Protein AF-A0A661TUG0-F1 (afdb_monomer)

Sequence (466 aa):
MDWSIGENKVGGAVVWKGGKMKPDEYALGGFSFQDIEGFKPTYAWFNGKSRMDEDGRPYLPGPCDRTDPGAKIMPFNTPVVAWWDVGYEEDSGDSVKITEENRTTTYYHGKPIPTEDIVSAANTIPNFTSDENGNGMFDIGDITDEKMSALTEKIREKYPHAVLREIPIYFSLSHNVSPAEEALGNSCTDCHAPGSHFFFGKTRVRIGEGADAFIPMYANLNYGLSEVNLHAIRETFVKPFFLWLTLIIIGASLIHFIAFGRKKVYVAEGERPTVIRHGGFQRFIHLLNIISFVMLTITGFSRMFAPNFFADWVFGGMDTMSNWHYIFGAVFTVSIVITFIMWVKDSTFKKEDWKWLKSLGGYLWKTDDIPSHKFNAGQKIYFWLTVIFGLIMIITGITMALMDNPWQFIHSTHAIVASVFVAMVLGHLYLSLIANEKTIRAIFIGTVYKSWAEKFHSLWRYEEKI

Solvent-accessible surface area (backbone atoms only — not comparable to full-atom values): 26495 Å² total; per-residue (Å²): 133,92,76,82,90,67,85,86,61,68,37,44,51,52,84,86,85,91,82,88,77,83,94,83,53,63,48,39,33,24,40,39,61,72,56,83,95,68,70,67,69,48,73,38,26,37,51,91,69,87,53,59,51,101,86,69,49,68,45,55,55,61,69,46,54,77,84,42,84,72,36,37,80,42,53,19,46,66,45,30,42,26,30,47,22,46,30,63,57,87,85,80,94,75,60,65,72,52,40,92,90,48,38,58,78,60,62,64,80,74,53,64,40,42,29,70,59,53,42,56,38,33,64,72,42,86,91,39,64,56,47,101,76,76,80,64,43,49,61,53,92,67,73,44,75,67,56,54,50,54,42,47,57,48,44,25,76,83,30,82,48,46,37,78,30,45,33,70,34,44,44,63,69,72,79,84,83,67,60,36,63,81,72,78,28,96,37,65,46,61,52,38,28,86,78,14,60,62,37,58,30,72,36,83,42,77,58,72,99,83,41,79,42,74,43,36,31,34,58,75,71,72,45,53,73,68,36,54,50,48,39,11,46,38,62,62,43,47,59,67,42,47,63,52,51,53,52,48,51,53,49,50,52,49,50,46,40,74,76,60,45,54,53,77,66,79,69,60,91,88,68,64,56,38,30,59,71,35,55,72,68,58,32,52,43,49,48,48,36,51,56,21,49,52,51,35,49,56,42,50,47,45,64,74,72,55,53,59,66,58,31,37,73,77,47,73,22,63,66,53,33,48,52,51,33,53,54,30,47,55,52,31,51,55,31,49,55,51,48,45,72,75,40,48,78,66,44,56,89,55,82,56,32,55,60,22,58,78,46,54,76,32,67,90,48,93,62,81,88,55,60,13,36,87,47,37,48,69,57,26,51,50,51,52,51,50,52,54,52,48,50,51,45,46,54,36,49,51,47,51,74,75,36,97,76,54,58,65,47,43,60,32,50,38,54,54,50,50,54,53,51,52,54,51,50,52,54,51,48,44,47,38,71,57,36,31,56,80,46,53,38,30,58,79,72,12,31,30,39,58,54,49,42,51,65,64,17,58,62,39,89,76,55,68,62,127

Mean predicted aligned error: 16.23 Å

Radius of gyration: 31.53 Å; Cα contacts (8 Å, |Δi|>4): 635; chains: 1; bounding box: 79×51×92 Å

Structure (mmCIF, N/CA/C/O backbone):
data_AF-A0A661TUG0-F1
#
_entry.id   AF-A0A661TUG0-F1
#
loop_
_atom_site.group_PDB
_atom_site.id
_atom_site.type_symbol
_atom_site.label_atom_id
_atom_site.label_alt_id
_atom_site.label_comp_id
_atom_site.label_asym_id
_atom_site.label_entity_id
_atom_site.label_seq_id
_atom_site.pdbx_PDB_ins_code
_atom_site.Cartn_x
_atom_site.Cartn_y
_atom_site.Cartn_z
_atom_site.occupancy
_atom_site.B_iso_or_equiv
_atom_site.auth_seq_id
_atom_site.auth_comp_id
_atom_site.auth_asym_id
_atom_site.auth_atom_id
_atom_site.pdbx_PDB_model_num
ATOM 1 N N . MET A 1 1 ? 7.290 -25.967 -29.936 1.00 21.33 1 MET A N 1
ATOM 2 C CA . MET A 1 1 ? 8.330 -25.944 -30.980 1.00 21.33 1 MET A CA 1
ATOM 3 C C . MET A 1 1 ? 9.645 -25.763 -30.261 1.00 21.33 1 MET A C 1
ATOM 5 O O . MET A 1 1 ? 9.738 -24.863 -29.436 1.00 21.33 1 MET A O 1
ATOM 9 N N . ASP A 1 2 ? 10.559 -26.699 -30.476 1.00 19.66 2 ASP A N 1
ATOM 10 C CA . ASP A 1 2 ? 11.917 -26.696 -29.935 1.00 19.66 2 ASP A CA 1
ATOM 11 C C . ASP A 1 2 ? 12.694 -25.539 -30.571 1.00 19.66 2 ASP A C 1
ATOM 13 O O . ASP A 1 2 ? 12.752 -25.460 -31.796 1.00 19.66 2 ASP A O 1
ATOM 17 N N . TRP A 1 3 ? 13.269 -24.646 -29.768 1.00 20.89 3 TRP A N 1
ATOM 18 C CA . TRP A 1 3 ? 14.171 -23.608 -30.269 1.00 20.89 3 TRP A CA 1
ATOM 19 C C . TRP A 1 3 ? 15.430 -23.591 -29.408 1.00 20.89 3 TRP A C 1
ATOM 21 O O . TRP A 1 3 ? 15.523 -22.903 -28.394 1.00 20.89 3 TRP A O 1
ATOM 31 N N . SER A 1 4 ? 16.406 -24.396 -29.826 1.00 19.52 4 SER A N 1
ATOM 32 C CA . SER A 1 4 ? 17.792 -24.290 -29.389 1.00 19.52 4 SER A CA 1
ATOM 33 C C . SER A 1 4 ? 18.383 -22.974 -29.900 1.00 19.52 4 SER A C 1
ATOM 35 O O . SER A 1 4 ? 18.393 -22.720 -31.109 1.00 19.52 4 SER A O 1
ATOM 37 N N . ILE A 1 5 ? 18.894 -22.152 -28.987 1.00 23.33 5 ILE A N 1
ATOM 38 C CA . ILE A 1 5 ? 19.670 -20.951 -29.302 1.00 23.33 5 ILE A CA 1
ATOM 39 C C . ILE A 1 5 ? 21.029 -21.427 -29.831 1.00 23.33 5 ILE A C 1
ATOM 41 O O . ILE A 1 5 ? 21.880 -21.862 -29.062 1.00 23.33 5 ILE A O 1
ATOM 45 N N . GLY A 1 6 ? 21.178 -21.444 -31.155 1.00 21.88 6 GLY A N 1
ATOM 46 C CA . GLY A 1 6 ? 22.449 -21.697 -31.830 1.00 21.88 6 GLY A CA 1
ATOM 47 C C . GLY A 1 6 ? 23.260 -20.409 -31.950 1.00 21.88 6 GLY A C 1
ATOM 48 O O . GLY A 1 6 ? 22.690 -19.358 -32.244 1.00 21.88 6 GLY A O 1
ATOM 49 N N . GLU A 1 7 ? 24.562 -20.539 -31.710 1.00 27.34 7 GLU A N 1
ATOM 50 C CA . GLU A 1 7 ? 25.619 -19.532 -31.852 1.00 27.34 7 GLU A CA 1
ATOM 51 C C . GLU A 1 7 ? 25.505 -18.753 -33.179 1.00 27.34 7 GLU A C 1
ATOM 53 O O . GLU A 1 7 ? 25.216 -19.341 -34.223 1.00 27.34 7 GLU A O 1
ATOM 58 N N . ASN A 1 8 ? 25.761 -17.439 -33.128 1.00 28.62 8 ASN A N 1
ATOM 59 C CA . ASN A 1 8 ? 25.784 -16.493 -34.257 1.00 28.62 8 ASN A CA 1
ATOM 60 C C . ASN A 1 8 ? 24.465 -16.328 -35.039 1.00 28.62 8 ASN A C 1
ATOM 62 O O . ASN A 1 8 ? 24.259 -16.976 -36.066 1.00 28.62 8 ASN A O 1
ATOM 66 N N . LYS A 1 9 ? 23.594 -15.389 -34.630 1.00 28.53 9 LYS A N 1
ATOM 67 C CA . LYS A 1 9 ? 22.434 -14.974 -35.447 1.00 28.53 9 LYS A CA 1
ATOM 68 C C . LYS A 1 9 ? 22.176 -13.463 -35.404 1.00 28.53 9 LYS A C 1
ATOM 70 O O . LYS A 1 9 ? 21.910 -12.901 -34.346 1.00 28.53 9 LYS A O 1
ATOM 75 N N . VAL A 1 10 ? 22.202 -12.832 -36.580 1.00 25.33 10 VAL A N 1
ATOM 76 C CA . VAL A 1 10 ? 21.612 -11.510 -36.858 1.00 25.33 10 VAL A CA 1
ATOM 77 C C . VAL A 1 10 ? 20.101 -11.720 -37.048 1.00 25.33 10 VAL A C 1
ATOM 79 O O . VAL A 1 10 ? 19.707 -12.634 -37.768 1.00 25.33 10 VAL A O 1
ATOM 82 N N . GLY A 1 11 ? 19.254 -10.962 -36.343 1.00 27.06 11 GLY A N 1
ATOM 83 C CA . GLY A 1 11 ? 17.800 -11.171 -36.285 1.00 27.06 11 GLY A CA 1
ATOM 84 C C . GLY A 1 11 ? 16.996 -10.127 -37.066 1.00 27.06 11 GLY A C 1
ATOM 85 O O . GLY A 1 11 ? 17.465 -9.013 -37.264 1.00 27.06 11 GLY A O 1
ATOM 86 N N . GLY A 1 12 ? 15.796 -10.520 -37.512 1.00 28.39 12 GLY A N 1
ATOM 87 C CA . GLY A 1 12 ? 14.888 -9.837 -38.451 1.00 28.39 12 GLY A CA 1
ATOM 88 C C . GLY A 1 12 ? 14.204 -8.537 -37.991 1.00 28.39 12 GLY A C 1
ATOM 89 O O . GLY A 1 12 ? 14.403 -8.058 -36.877 1.00 28.39 12 GLY A O 1
ATOM 90 N N . ALA A 1 13 ? 13.423 -7.959 -38.916 1.00 27.69 13 ALA A N 1
ATOM 91 C CA . ALA A 1 13 ? 12.722 -6.671 -38.819 1.00 27.69 13 ALA A CA 1
ATOM 92 C C . ALA A 1 13 ? 11.816 -6.548 -37.589 1.00 27.69 13 ALA A C 1
ATOM 94 O O . ALA A 1 13 ? 11.008 -7.436 -37.324 1.00 27.69 13 ALA A O 1
ATOM 95 N N . VAL A 1 14 ? 11.915 -5.424 -36.870 1.00 29.95 14 VAL A N 1
ATOM 96 C CA . VAL A 1 14 ? 10.987 -5.079 -35.788 1.00 29.95 14 VAL A CA 1
ATOM 97 C C . VAL A 1 14 ? 10.481 -3.654 -35.948 1.00 29.95 14 VAL A C 1
ATOM 99 O O . VAL A 1 14 ? 11.238 -2.688 -35.976 1.00 29.95 14 VAL A O 1
ATOM 102 N N . VAL A 1 15 ? 9.156 -3.541 -35.988 1.00 28.80 15 VAL A N 1
ATOM 103 C CA . VAL A 1 15 ? 8.404 -2.288 -35.960 1.00 28.80 15 VAL A CA 1
ATOM 104 C C . VAL A 1 15 ? 8.438 -1.716 -34.538 1.00 28.80 15 VAL A C 1
ATOM 106 O O . VAL A 1 15 ? 7.903 -2.315 -33.606 1.00 28.80 15 VAL A O 1
ATOM 109 N N . TRP A 1 16 ? 9.061 -0.549 -34.355 1.00 29.75 16 TRP A N 1
ATOM 110 C CA . TRP A 1 16 ? 9.069 0.168 -33.075 1.00 29.75 16 TRP A CA 1
ATOM 111 C C . TRP A 1 16 ? 7.830 1.061 -32.909 1.00 29.75 16 TRP A C 1
ATOM 113 O O . TRP A 1 16 ? 7.418 1.753 -33.841 1.00 29.75 16 TRP A O 1
ATOM 123 N N . LYS A 1 17 ? 7.270 1.113 -31.690 1.00 24.91 17 LYS A N 1
ATOM 124 C CA . LYS A 1 17 ? 6.210 2.056 -31.299 1.00 24.91 17 LYS A CA 1
ATOM 125 C C . LYS A 1 17 ? 6.546 2.719 -29.963 1.00 24.91 17 LYS A C 1
ATOM 127 O O . LYS A 1 17 ? 6.642 2.045 -28.944 1.00 24.91 17 LYS A O 1
ATOM 132 N N . GLY A 1 18 ? 6.630 4.051 -29.958 1.00 27.22 18 GLY A N 1
ATOM 133 C CA . GLY A 1 18 ? 6.835 4.826 -28.731 1.00 27.22 18 GLY A CA 1
ATOM 134 C C . GLY A 1 18 ? 6.740 6.345 -28.893 1.00 27.22 18 GLY A C 1
ATOM 135 O O . GLY A 1 18 ? 7.667 7.048 -28.516 1.00 27.22 18 GLY A O 1
ATOM 136 N N . GLY A 1 19 ? 5.610 6.861 -29.402 1.00 27.19 19 GLY A N 1
ATOM 137 C CA . GLY A 1 19 ? 5.233 8.278 -29.230 1.00 27.19 19 GLY A CA 1
ATOM 138 C C . GLY A 1 19 ? 4.962 9.073 -30.513 1.00 27.19 19 GLY A C 1
ATOM 139 O O . GLY A 1 19 ? 5.685 10.008 -30.811 1.00 27.19 19 GLY A O 1
ATOM 140 N N . LYS A 1 20 ? 3.862 8.742 -31.209 1.00 29.23 20 LYS A N 1
ATOM 141 C CA . LYS A 1 20 ? 3.279 9.417 -32.395 1.00 29.23 20 LYS A CA 1
ATOM 142 C C . LYS A 1 20 ? 4.133 9.436 -33.681 1.00 29.23 20 LYS A C 1
ATOM 144 O O . LYS A 1 20 ? 4.884 10.371 -33.894 1.00 29.23 20 LYS A O 1
ATOM 149 N N . MET A 1 21 ? 3.850 8.513 -34.610 1.00 34.31 21 MET A N 1
ATOM 150 C CA . MET A 1 21 ? 3.584 8.775 -36.044 1.00 34.31 21 MET A CA 1
ATOM 151 C C . MET A 1 21 ? 3.058 7.492 -36.722 1.00 34.31 21 MET A C 1
ATOM 153 O O . MET A 1 21 ? 3.070 6.430 -36.106 1.00 34.31 21 MET A O 1
ATOM 157 N N . LYS A 1 22 ? 2.433 7.634 -37.897 1.00 27.86 22 LYS A N 1
ATOM 158 C CA . LYS A 1 22 ? 1.469 6.684 -38.485 1.00 27.86 22 LYS A CA 1
ATOM 159 C C . LYS A 1 22 ? 2.064 5.296 -38.821 1.00 27.86 22 LYS A C 1
ATOM 161 O O . LYS A 1 22 ? 3.240 5.232 -39.158 1.00 27.86 22 LYS A O 1
ATOM 166 N N . PRO A 1 23 ? 1.271 4.210 -38.741 1.00 27.69 23 PRO A N 1
ATOM 167 C CA . PRO A 1 23 ? 1.785 2.844 -38.569 1.00 27.69 23 PRO A CA 1
ATOM 168 C C . PRO A 1 23 ? 2.168 2.059 -39.838 1.00 27.69 23 PRO A C 1
ATOM 170 O O . PRO A 1 23 ? 2.451 0.871 -39.714 1.00 27.69 23 PRO A O 1
ATOM 173 N N . ASP A 1 24 ? 2.193 2.660 -41.030 1.00 33.69 24 ASP A N 1
ATOM 174 C CA . ASP A 1 24 ? 1.999 1.853 -42.249 1.00 33.69 24 ASP A CA 1
ATOM 175 C C . ASP A 1 24 ? 3.125 1.987 -43.295 1.00 33.69 24 ASP A C 1
ATOM 177 O O . ASP A 1 24 ? 3.134 1.252 -44.275 1.00 33.69 24 ASP A O 1
ATOM 181 N N . GLU A 1 25 ? 4.076 2.913 -43.122 1.00 33.12 25 GLU A N 1
ATOM 182 C CA . GLU A 1 25 ? 4.839 3.412 -44.279 1.00 33.12 25 GLU A CA 1
ATOM 183 C C . GLU A 1 25 ? 6.320 3.002 -44.344 1.00 33.12 25 GLU A C 1
ATOM 185 O O . GLU A 1 25 ? 6.839 2.971 -45.450 1.00 33.12 25 GLU A O 1
ATOM 190 N N . TYR A 1 26 ? 7.014 2.643 -43.252 1.00 34.97 26 TYR A N 1
ATOM 191 C CA . TYR A 1 26 ? 8.489 2.506 -43.266 1.00 34.97 26 TYR A CA 1
ATOM 192 C C . TYR A 1 26 ? 9.015 1.240 -42.576 1.00 34.97 26 TYR A C 1
ATOM 194 O O . TYR A 1 26 ? 8.614 0.924 -41.454 1.00 34.97 26 TYR A O 1
ATOM 202 N N . ALA A 1 27 ? 9.956 0.541 -43.223 1.00 34.19 27 ALA A N 1
ATOM 203 C CA . ALA A 1 27 ? 10.532 -0.695 -42.700 1.00 34.19 27 ALA A CA 1
ATOM 204 C C . ALA A 1 27 ? 11.685 -0.388 -41.735 1.00 34.19 27 ALA A C 1
ATOM 206 O O . ALA A 1 27 ? 12.735 0.103 -42.144 1.00 34.19 27 ALA A O 1
ATOM 207 N N . LEU A 1 28 ? 11.506 -0.723 -40.457 1.00 34.84 28 LEU A N 1
ATOM 208 C CA . LEU A 1 28 ? 12.603 -0.849 -39.499 1.00 34.84 28 LEU A CA 1
ATOM 209 C C . LEU A 1 28 ? 13.087 -2.304 -39.548 1.00 34.84 28 LEU A C 1
ATOM 211 O O . LEU A 1 28 ? 12.446 -3.227 -39.046 1.00 34.84 28 LEU A O 1
ATOM 215 N N . GLY A 1 29 ? 14.188 -2.510 -40.256 1.00 33.00 29 GLY A N 1
ATOM 216 C CA . GLY A 1 29 ? 14.911 -3.768 -40.328 1.00 33.00 29 GLY A CA 1
ATOM 217 C C . GLY A 1 29 ? 15.590 -4.142 -39.006 1.00 33.00 29 GLY A C 1
ATOM 218 O O . GLY A 1 29 ? 15.904 -3.308 -38.168 1.00 33.00 29 GLY A O 1
ATOM 219 N N . GLY A 1 30 ? 15.786 -5.446 -38.859 1.00 36.75 30 GLY A N 1
ATOM 220 C CA . GLY A 1 30 ? 16.688 -6.157 -37.960 1.00 36.75 30 GLY A CA 1
ATOM 221 C C . GLY A 1 30 ? 16.986 -5.649 -36.549 1.00 36.75 30 GLY A C 1
ATOM 222 O O . GLY A 1 30 ? 17.540 -4.568 -36.397 1.00 36.75 30 GLY A O 1
ATOM 223 N N . PHE A 1 31 ? 16.837 -6.515 -35.539 1.00 33.94 31 PHE A N 1
ATOM 224 C CA . PHE A 1 31 ? 17.690 -6.445 -34.345 1.00 33.94 31 PHE A CA 1
ATOM 225 C C . PHE A 1 31 ? 18.885 -7.398 -34.468 1.00 33.94 31 PHE A C 1
ATOM 227 O O . PHE A 1 31 ? 18.724 -8.618 -34.516 1.00 33.94 31 PHE A O 1
ATOM 234 N N . SER A 1 32 ? 20.106 -6.862 -34.419 1.00 33.94 32 SER A N 1
ATOM 235 C CA . SER A 1 32 ? 21.285 -7.668 -34.079 1.00 33.94 32 SER A CA 1
ATOM 236 C C . SER A 1 32 ? 21.388 -7.764 -32.556 1.00 33.94 32 SER A C 1
ATOM 238 O O . SER A 1 32 ? 21.562 -6.752 -31.870 1.00 33.94 32 SER A O 1
ATOM 240 N N . PHE A 1 33 ? 21.263 -8.978 -32.018 1.00 37.09 33 PHE A N 1
ATOM 241 C CA . PHE A 1 33 ? 21.675 -9.263 -30.649 1.00 37.09 33 PHE A CA 1
ATOM 242 C C . PHE A 1 33 ? 23.174 -9.568 -30.661 1.00 37.09 33 PHE A C 1
ATOM 244 O O . PHE A 1 33 ? 23.631 -10.411 -31.432 1.00 37.09 33 PHE A O 1
ATOM 251 N N . GLN A 1 34 ? 23.947 -8.896 -29.804 1.00 35.28 34 GLN A N 1
ATOM 252 C CA . GLN A 1 34 ? 25.295 -9.370 -29.495 1.00 35.28 34 GLN A CA 1
ATOM 253 C C . GLN A 1 34 ? 25.204 -10.772 -28.892 1.00 35.28 34 GLN A C 1
ATOM 255 O O . GLN A 1 34 ? 24.312 -11.048 -28.086 1.00 35.28 34 GLN A O 1
ATOM 260 N N . ASP A 1 35 ? 26.142 -11.631 -29.281 1.00 36.09 35 ASP A N 1
ATOM 261 C CA . ASP A 1 35 ? 26.254 -13.003 -28.800 1.00 36.09 35 ASP A CA 1
ATOM 262 C C . ASP A 1 35 ? 26.160 -13.056 -27.262 1.00 36.09 35 ASP A C 1
ATOM 264 O O . ASP A 1 35 ? 26.799 -12.266 -26.556 1.00 36.09 35 ASP A O 1
ATOM 268 N N . ILE A 1 36 ? 25.349 -13.974 -26.725 1.00 37.34 36 ILE A N 1
ATOM 269 C CA . ILE A 1 36 ? 25.040 -14.050 -25.281 1.00 37.34 36 ILE A CA 1
ATOM 270 C C . ILE A 1 36 ? 26.314 -14.321 -24.461 1.00 37.34 36 ILE A C 1
ATOM 272 O O . ILE A 1 36 ? 26.424 -13.884 -23.315 1.00 37.34 36 ILE A O 1
ATOM 276 N N . GLU A 1 37 ? 27.317 -14.973 -25.059 1.00 34.09 37 GLU A N 1
ATOM 277 C CA . GLU A 1 37 ? 28.634 -15.194 -24.449 1.00 34.09 37 GLU A CA 1
ATOM 278 C C . GLU A 1 37 ? 29.482 -13.913 -24.288 1.00 34.09 37 GLU A C 1
ATOM 280 O O . GLU A 1 37 ? 30.511 -13.939 -23.608 1.00 34.09 37 GLU A O 1
ATOM 285 N N . GLY A 1 38 ? 29.053 -12.783 -24.861 1.00 37.62 38 GLY A N 1
ATOM 286 C CA . GLY A 1 38 ? 29.782 -11.513 -24.865 1.00 37.62 38 GLY A CA 1
ATOM 287 C C . GLY A 1 38 ? 28.986 -10.284 -24.419 1.00 37.62 38 GLY A C 1
ATOM 288 O O . GLY A 1 38 ? 29.569 -9.198 -24.399 1.00 37.62 38 GLY A O 1
ATOM 289 N N . PHE A 1 39 ? 27.704 -10.416 -24.047 1.00 41.56 39 PHE A N 1
ATOM 290 C CA . PHE A 1 39 ? 26.869 -9.271 -23.664 1.00 41.56 39 PHE A CA 1
ATOM 291 C C . PHE A 1 39 ? 27.472 -8.507 -22.475 1.00 41.56 39 PHE A C 1
ATOM 293 O O . PHE A 1 39 ? 27.489 -8.981 -21.335 1.00 41.56 39 PHE A O 1
ATOM 300 N N . LYS A 1 40 ? 27.954 -7.290 -22.744 1.00 44.31 40 LYS A N 1
ATOM 301 C CA . LYS A 1 40 ? 28.395 -6.330 -21.731 1.00 44.31 40 LYS A CA 1
ATOM 302 C C . LYS A 1 40 ? 27.429 -5.152 -21.758 1.00 44.31 40 LYS A C 1
ATOM 304 O O . LYS A 1 40 ? 27.347 -4.498 -22.797 1.00 44.31 40 LYS A O 1
ATOM 309 N N . PRO A 1 41 ? 26.722 -4.844 -20.656 1.00 48.31 41 PRO A N 1
ATOM 310 C CA . PRO A 1 41 ? 25.909 -3.642 -20.613 1.00 48.31 41 PRO A CA 1
ATOM 311 C C . PRO A 1 41 ? 26.802 -2.435 -20.900 1.00 48.31 41 PRO A C 1
ATOM 313 O O . PRO A 1 41 ? 27.848 -2.252 -20.270 1.00 48.31 41 PRO A O 1
ATOM 316 N N . THR A 1 42 ? 26.396 -1.624 -21.872 1.00 51.09 42 THR A N 1
ATOM 317 C CA . THR A 1 42 ? 27.141 -0.413 -22.203 1.00 51.09 42 THR A CA 1
ATOM 318 C C . THR A 1 42 ? 26.765 0.652 -21.190 1.00 51.09 42 THR A C 1
ATOM 320 O O . THR A 1 42 ? 25.590 0.965 -21.000 1.00 51.09 42 THR A O 1
ATOM 323 N N . TYR A 1 43 ? 27.765 1.203 -20.512 1.00 52.00 43 TYR A N 1
ATOM 324 C CA . TYR A 1 43 ? 27.561 2.330 -19.618 1.00 52.00 43 TYR A CA 1
ATOM 325 C C . TYR A 1 43 ? 27.581 3.618 -20.423 1.00 52.00 43 TYR A C 1
ATOM 327 O O . TYR A 1 43 ? 28.550 3.897 -21.128 1.00 52.00 43 TYR A O 1
ATOM 335 N N . ALA A 1 44 ? 26.530 4.415 -20.294 1.00 61.97 44 ALA A N 1
ATOM 336 C CA . ALA A 1 44 ? 26.455 5.706 -20.954 1.00 61.97 44 ALA A CA 1
ATOM 337 C C . ALA A 1 44 ? 25.761 6.737 -20.061 1.00 61.97 44 ALA A C 1
ATOM 339 O O . ALA A 1 44 ? 25.047 6.384 -19.120 1.00 61.97 44 ALA A O 1
ATOM 340 N N . TRP A 1 45 ? 26.013 8.018 -20.319 1.00 61.69 45 TRP A N 1
ATOM 341 C CA . TRP A 1 45 ? 25.365 9.103 -19.591 1.00 61.69 45 TRP A CA 1
ATOM 342 C C . TRP A 1 45 ? 23.897 9.198 -20.007 1.00 61.69 45 TRP A C 1
ATOM 344 O O . TRP A 1 45 ? 23.573 9.072 -21.182 1.00 61.69 45 TRP A O 1
ATOM 354 N N . PHE A 1 46 ? 22.999 9.384 -19.047 1.00 66.12 46 PHE A N 1
ATOM 355 C CA . PHE A 1 46 ? 21.565 9.493 -19.282 1.00 66.12 46 PHE A CA 1
ATOM 356 C C . PHE A 1 46 ? 20.924 10.419 -18.260 1.00 66.12 46 PHE A C 1
ATOM 358 O O . PHE A 1 46 ? 21.227 10.337 -17.070 1.00 66.12 46 PHE A O 1
ATOM 365 N N . ASN A 1 47 ? 20.029 11.291 -18.717 1.00 63.75 47 ASN A N 1
ATOM 366 C CA . ASN A 1 47 ? 19.346 12.276 -17.877 1.00 63.75 47 ASN A CA 1
ATOM 367 C C . ASN A 1 47 ? 17.820 12.073 -17.823 1.00 63.75 47 ASN A C 1
ATOM 369 O O . ASN A 1 47 ? 17.109 12.934 -17.308 1.00 63.75 47 ASN A O 1
ATOM 373 N N . GLY A 1 48 ? 17.306 10.955 -18.356 1.00 56.47 48 GLY A N 1
ATOM 374 C CA . GLY A 1 48 ? 15.880 10.621 -18.303 1.00 56.47 48 GLY A CA 1
ATOM 375 C C . GLY A 1 48 ? 14.984 11.429 -19.242 1.00 56.47 48 GLY A C 1
ATOM 376 O O . GLY A 1 48 ? 13.767 11.287 -19.165 1.00 56.47 48 GLY A O 1
ATOM 377 N N . LYS A 1 49 ? 15.546 12.278 -20.112 1.00 56.72 49 LYS A N 1
ATOM 378 C CA . LYS A 1 49 ? 14.774 13.124 -21.030 1.00 56.72 49 LYS A CA 1
ATOM 379 C C . LYS A 1 49 ? 14.861 12.609 -22.463 1.00 56.72 49 LYS A C 1
ATOM 381 O O . LYS A 1 49 ? 15.954 12.387 -22.978 1.00 56.72 49 LYS A O 1
ATOM 386 N N . SER A 1 50 ? 13.712 12.496 -23.126 1.00 56.16 50 SER A N 1
ATOM 387 C CA . SER A 1 50 ? 13.647 12.345 -24.582 1.00 56.16 50 SER A CA 1
ATOM 388 C C . SER A 1 50 ? 14.137 13.631 -25.245 1.00 56.16 50 SER A C 1
ATOM 390 O O . SER A 1 50 ? 13.703 14.725 -24.876 1.00 56.16 50 SER A O 1
ATOM 392 N N . ARG A 1 51 ? 15.052 13.512 -26.209 1.00 59.91 51 ARG A N 1
ATOM 393 C CA . ARG A 1 51 ? 15.510 14.650 -27.014 1.00 59.91 51 ARG A CA 1
ATOM 394 C C . ARG A 1 51 ? 14.557 14.864 -28.188 1.00 59.91 51 ARG A C 1
ATOM 396 O O . ARG A 1 51 ? 14.030 13.891 -28.724 1.00 59.91 51 ARG A O 1
ATOM 403 N N . MET A 1 52 ? 14.378 16.122 -28.580 1.00 56.41 52 MET A N 1
ATOM 404 C CA . MET A 1 52 ? 13.654 16.531 -29.786 1.00 56.41 52 MET A CA 1
ATOM 405 C C . MET A 1 52 ? 14.593 17.373 -30.655 1.00 56.41 52 MET A C 1
ATOM 407 O O . MET A 1 52 ? 15.424 18.093 -30.095 1.00 56.41 52 MET A O 1
ATOM 411 N N . ASP A 1 53 ? 14.498 17.259 -31.978 1.00 54.09 53 ASP A N 1
ATOM 412 C CA . ASP A 1 53 ? 15.202 18.139 -32.920 1.00 54.09 53 ASP A CA 1
ATOM 413 C C . ASP A 1 53 ? 14.573 19.549 -32.958 1.00 54.09 53 ASP A C 1
ATOM 415 O O . ASP A 1 53 ? 13.597 19.835 -32.254 1.00 54.09 53 ASP A O 1
ATOM 419 N N . GLU A 1 54 ? 15.142 20.445 -33.770 1.00 49.53 54 GLU A N 1
ATOM 420 C CA . GLU A 1 54 ? 14.641 21.819 -33.944 1.00 49.53 54 GLU A CA 1
ATOM 421 C C . GLU A 1 54 ? 13.217 21.873 -34.533 1.00 49.53 54 GLU A C 1
ATOM 423 O O . GLU A 1 54 ? 12.487 22.836 -34.292 1.00 49.53 54 GLU A O 1
ATOM 428 N N . ASP A 1 55 ? 12.788 20.802 -35.207 1.00 49.75 55 ASP A N 1
ATOM 429 C CA . ASP A 1 55 ? 11.460 20.623 -35.800 1.00 49.75 55 ASP A CA 1
ATOM 430 C C . ASP A 1 55 ? 10.467 19.893 -34.865 1.00 49.75 55 ASP A C 1
ATOM 432 O O . ASP A 1 55 ? 9.318 19.634 -35.239 1.00 49.75 55 ASP A O 1
ATOM 436 N N . GLY A 1 56 ? 10.876 19.558 -33.634 1.00 49.16 56 GLY A N 1
ATOM 437 C CA . GLY A 1 56 ? 10.049 18.884 -32.630 1.00 49.16 56 GLY A CA 1
ATOM 438 C C . GLY A 1 56 ? 9.878 17.370 -32.822 1.00 49.16 56 GLY A C 1
ATOM 439 O O . GLY A 1 56 ? 8.955 16.788 -32.244 1.00 49.16 56 GLY A O 1
ATOM 440 N N . ARG A 1 57 ? 10.731 16.719 -33.617 1.00 51.22 57 ARG A N 1
ATOM 441 C CA . ARG A 1 57 ? 10.758 15.266 -33.838 1.00 51.22 57 ARG A CA 1
ATOM 442 C C . ARG A 1 57 ? 11.626 14.574 -32.782 1.00 51.22 57 ARG A C 1
ATOM 444 O O . ARG A 1 57 ? 12.712 15.066 -32.477 1.00 51.22 57 ARG A O 1
ATOM 451 N N . PRO A 1 58 ? 11.196 13.427 -32.228 1.00 50.03 58 PRO A N 1
ATOM 452 C CA . PRO A 1 58 ? 11.975 12.712 -31.224 1.00 50.03 58 PRO A CA 1
ATOM 453 C C . PRO A 1 58 ? 13.240 12.094 -31.827 1.00 50.03 58 PRO A C 1
ATOM 455 O O . PRO A 1 58 ? 13.197 11.481 -32.892 1.00 50.03 58 PRO A O 1
ATOM 458 N N . TYR A 1 59 ? 14.358 12.209 -31.111 1.00 56.91 59 TYR A N 1
ATOM 459 C CA . TYR A 1 59 ? 15.551 11.408 -31.392 1.00 56.91 59 TYR A CA 1
ATOM 460 C C . TYR A 1 59 ? 15.313 9.944 -31.016 1.00 56.91 59 TYR A C 1
ATOM 462 O O . TYR A 1 59 ? 14.543 9.643 -30.096 1.00 56.91 59 TYR A O 1
ATOM 470 N N . LEU A 1 60 ? 16.051 9.041 -31.667 1.00 58.16 60 LEU A N 1
ATOM 471 C CA . LEU A 1 60 ? 16.121 7.646 -31.242 1.00 58.16 60 LEU A CA 1
ATOM 472 C C . LEU A 1 60 ? 16.598 7.544 -29.780 1.00 58.16 60 LEU A C 1
ATOM 474 O O . LEU A 1 60 ? 17.411 8.369 -29.346 1.00 58.16 60 LEU A O 1
ATOM 478 N N . PRO A 1 61 ? 16.131 6.539 -29.009 1.00 56.62 61 PRO A N 1
ATOM 479 C CA . PRO A 1 61 ? 16.585 6.320 -27.638 1.00 56.62 61 PRO A CA 1
ATOM 480 C C . PRO A 1 61 ? 18.115 6.217 -27.570 1.00 56.62 61 PRO A C 1
ATOM 482 O O . PRO A 1 61 ? 18.717 5.312 -28.150 1.00 56.62 61 PRO A O 1
ATOM 485 N N . GLY A 1 62 ? 18.743 7.159 -26.866 1.00 61.69 62 GLY A N 1
ATOM 486 C CA . GLY A 1 62 ? 20.190 7.342 -26.891 1.00 61.69 62 GLY A CA 1
ATOM 487 C C . GLY A 1 62 ? 20.733 7.990 -25.617 1.00 61.69 62 GLY A C 1
ATOM 488 O O . GLY A 1 62 ? 19.977 8.593 -24.845 1.00 61.69 62 GLY A O 1
ATOM 489 N N . PRO A 1 63 ? 22.045 7.860 -25.370 1.00 64.31 63 PRO A N 1
ATOM 490 C CA . PRO A 1 63 ? 22.696 8.495 -24.241 1.00 64.31 63 PRO A CA 1
ATOM 491 C C . PRO A 1 63 ? 22.760 10.013 -24.417 1.00 64.31 63 PRO A C 1
ATOM 493 O O . PRO A 1 63 ? 22.692 10.551 -25.521 1.00 64.31 63 PRO A O 1
ATOM 496 N N . CYS A 1 64 ? 22.895 10.712 -23.299 1.00 63.62 64 CYS A N 1
ATOM 497 C CA . CYS A 1 64 ? 23.088 12.149 -23.240 1.00 63.62 64 CYS A CA 1
ATOM 498 C C . CYS A 1 64 ? 24.583 12.492 -23.088 1.00 63.62 64 CYS A C 1
ATOM 500 O O . CYS A 1 64 ? 25.418 11.601 -22.917 1.00 63.62 64 CYS A O 1
ATOM 502 N N . ASP A 1 65 ? 24.942 13.776 -23.143 1.00 72.62 65 ASP A N 1
ATOM 503 C CA . ASP A 1 65 ? 26.312 14.197 -22.843 1.00 72.62 65 ASP A CA 1
ATOM 504 C C . ASP A 1 65 ? 26.540 14.175 -21.323 1.00 72.62 65 ASP A C 1
ATOM 506 O O . ASP A 1 65 ? 25.612 14.381 -20.537 1.00 72.62 65 ASP A O 1
ATOM 510 N N . ARG A 1 66 ? 27.784 13.955 -20.884 1.00 67.00 66 ARG A N 1
ATOM 511 C CA . ARG A 1 66 ? 28.158 14.033 -19.461 1.00 67.00 66 ARG A CA 1
ATOM 512 C C . ARG A 1 66 ? 27.848 15.401 -18.848 1.00 67.00 66 ARG A C 1
ATOM 514 O O . ARG A 1 66 ? 27.630 15.498 -17.643 1.00 67.00 66 ARG A O 1
ATOM 521 N N . THR A 1 67 ? 27.912 16.451 -19.657 1.00 71.62 67 THR A N 1
ATOM 522 C CA . THR A 1 67 ? 27.685 17.839 -19.253 1.00 71.62 67 THR A CA 1
ATOM 523 C C . THR A 1 67 ? 26.206 18.209 -19.196 1.00 71.62 67 THR A C 1
ATOM 525 O O . THR A 1 67 ? 25.872 19.262 -18.651 1.00 71.62 67 THR A O 1
ATOM 528 N N . ASP A 1 68 ? 25.311 17.340 -19.681 1.00 69.25 68 ASP A N 1
ATOM 529 C CA . ASP A 1 68 ? 23.884 17.620 -19.653 1.00 69.25 68 ASP A CA 1
ATOM 530 C C . ASP A 1 68 ? 23.348 17.677 -18.213 1.00 69.25 68 ASP A C 1
ATOM 532 O O . ASP A 1 68 ? 23.694 16.839 -17.369 1.00 69.25 68 ASP A O 1
ATOM 536 N N . PRO A 1 69 ? 22.435 18.618 -17.906 1.00 65.38 69 PRO A N 1
ATOM 537 C CA . PRO A 1 69 ? 21.828 18.705 -16.587 1.00 65.38 69 PRO A CA 1
ATOM 538 C C . PRO A 1 69 ? 21.137 17.395 -16.191 1.00 65.38 69 PRO A C 1
ATOM 540 O O . PRO A 1 69 ? 20.208 16.940 -16.860 1.00 65.38 69 PRO A O 1
ATOM 543 N N . GLY A 1 70 ? 21.577 16.807 -15.076 1.00 62.31 70 GLY A N 1
ATOM 544 C CA . GLY A 1 70 ? 21.023 15.558 -14.546 1.00 62.31 70 GLY A CA 1
ATOM 545 C C . GLY A 1 70 ? 21.584 14.280 -15.177 1.00 62.31 70 GLY A C 1
ATOM 546 O O . GLY A 1 70 ? 21.075 13.205 -14.871 1.00 62.31 70 GLY A O 1
ATOM 547 N N . ALA A 1 71 ? 22.619 14.368 -16.019 1.00 65.69 71 ALA A N 1
ATOM 548 C CA . ALA A 1 71 ? 23.279 13.208 -16.606 1.00 65.69 71 ALA A CA 1
ATOM 549 C C . ALA A 1 71 ? 23.913 12.296 -15.542 1.00 65.69 71 ALA A C 1
ATOM 551 O O . ALA A 1 71 ? 24.722 12.729 -14.718 1.00 65.69 71 ALA A O 1
ATOM 552 N N . LYS A 1 72 ? 23.586 11.002 -15.585 1.00 55.22 72 LYS A N 1
ATOM 553 C CA . LYS A 1 72 ? 24.182 9.951 -14.748 1.00 55.22 72 LYS A CA 1
ATOM 554 C C . LYS A 1 72 ? 24.614 8.775 -15.604 1.00 55.22 72 LYS A C 1
ATOM 556 O O . LYS A 1 72 ? 23.962 8.471 -16.595 1.00 55.22 72 LYS A O 1
ATOM 561 N N . ILE A 1 73 ? 25.693 8.099 -15.217 1.00 56.88 73 ILE A N 1
ATOM 562 C CA . ILE A 1 73 ? 26.087 6.851 -15.874 1.00 56.88 73 ILE A CA 1
ATOM 563 C C . ILE A 1 73 ? 25.035 5.784 -15.557 1.00 56.88 73 ILE A C 1
ATOM 565 O O . ILE A 1 73 ? 24.810 5.470 -14.390 1.00 56.88 73 ILE A O 1
ATOM 569 N N . MET A 1 74 ? 24.421 5.225 -16.596 1.00 50.84 74 MET A N 1
ATOM 570 C CA . MET A 1 74 ? 23.403 4.181 -16.512 1.00 50.84 74 MET A CA 1
ATOM 571 C C . MET A 1 74 ? 23.804 2.979 -17.375 1.00 50.84 74 MET A C 1
ATOM 573 O O . MET A 1 74 ? 24.474 3.162 -18.394 1.00 50.84 74 MET A O 1
ATOM 577 N N . PRO A 1 75 ? 23.424 1.751 -16.982 1.00 48.41 75 PRO A N 1
ATOM 578 C CA . PRO A 1 75 ? 23.654 0.568 -17.794 1.00 48.41 75 PRO A CA 1
ATOM 579 C C . PRO A 1 75 ? 22.554 0.423 -18.856 1.00 48.41 75 PRO A C 1
ATOM 581 O O . PRO A 1 75 ? 21.357 0.491 -18.553 1.00 48.41 75 PRO A O 1
ATOM 584 N N . PHE A 1 76 ? 22.968 0.194 -20.098 1.00 53.50 76 PHE A N 1
ATOM 585 C CA . PHE A 1 76 ? 22.087 0.052 -21.250 1.00 53.50 76 PHE A CA 1
ATOM 586 C C . PHE A 1 76 ? 22.205 -1.325 -21.896 1.00 53.50 76 PHE A C 1
ATOM 588 O O . PHE A 1 76 ? 23.300 -1.881 -22.008 1.00 53.50 76 PHE A O 1
ATOM 595 N N . ASN A 1 77 ? 21.068 -1.833 -22.368 1.00 54.72 77 ASN A N 1
ATOM 596 C CA . ASN A 1 77 ? 21.038 -2.787 -23.463 1.00 54.72 77 ASN A CA 1
ATOM 597 C C . ASN A 1 77 ? 21.142 -2.006 -24.781 1.00 54.72 77 ASN A C 1
ATOM 599 O O . ASN A 1 77 ? 20.480 -0.977 -24.932 1.00 54.72 77 ASN A O 1
ATOM 603 N N . THR A 1 78 ? 21.977 -2.475 -25.705 1.00 55.31 78 THR A N 1
ATOM 604 C CA . THR A 1 78 ? 22.285 -1.779 -26.961 1.00 55.31 78 THR A CA 1
ATOM 605 C C . THR A 1 78 ? 21.979 -2.654 -28.174 1.00 55.31 78 THR A C 1
ATOM 607 O O . THR A 1 78 ? 22.917 -3.131 -28.820 1.00 55.31 78 THR A O 1
ATOM 610 N N . PRO A 1 79 ? 20.698 -2.935 -28.474 1.00 51.78 79 PRO A N 1
ATOM 611 C CA . PRO A 1 79 ? 20.344 -3.567 -29.736 1.00 51.78 79 PRO A CA 1
ATOM 612 C C . PRO A 1 79 ? 20.644 -2.615 -30.901 1.00 51.78 79 PRO A C 1
ATOM 614 O O . PRO A 1 79 ? 20.503 -1.397 -30.783 1.00 51.78 79 PRO A O 1
ATOM 617 N N . VAL A 1 80 ? 21.058 -3.173 -32.034 1.00 52.88 80 VAL A N 1
ATOM 618 C CA . VAL A 1 80 ? 21.227 -2.415 -33.281 1.00 52.88 80 VAL A CA 1
ATOM 619 C C . VAL A 1 80 ? 19.939 -2.521 -34.075 1.00 52.88 80 VAL A C 1
ATOM 621 O O . VAL A 1 80 ? 19.479 -3.635 -34.292 1.00 52.88 80 VAL A O 1
ATOM 624 N N . VAL A 1 81 ? 19.383 -1.385 -34.492 1.00 54.03 81 VAL A N 1
ATOM 625 C CA . VAL A 1 81 ? 18.267 -1.311 -35.445 1.00 54.03 81 VAL A CA 1
ATOM 626 C C . VAL A 1 81 ? 18.815 -0.962 -36.815 1.00 54.03 81 VAL A C 1
ATOM 628 O O . VAL A 1 81 ? 19.662 -0.075 -36.918 1.00 54.03 81 VAL A O 1
ATOM 631 N N . ALA A 1 82 ? 18.318 -1.618 -37.860 1.00 58.81 82 ALA A N 1
ATOM 632 C CA . ALA A 1 82 ? 18.708 -1.330 -39.233 1.00 58.81 82 ALA A CA 1
ATOM 633 C C . ALA A 1 82 ? 17.532 -0.801 -40.070 1.00 58.81 82 ALA A C 1
ATOM 635 O O . ALA A 1 82 ? 16.386 -1.099 -39.783 1.00 58.81 82 ALA A O 1
ATOM 636 N N . TRP A 1 83 ? 17.759 -0.008 -41.113 1.00 65.00 83 TRP A N 1
ATOM 637 C CA . TRP A 1 83 ? 16.741 0.293 -42.136 1.00 65.00 83 TRP A CA 1
ATOM 638 C C . TRP A 1 83 ? 17.390 0.831 -43.405 1.00 65.00 83 TRP A C 1
ATOM 640 O O . TRP A 1 83 ? 18.519 1.313 -43.369 1.00 65.00 83 TRP A O 1
ATOM 650 N N . TRP A 1 84 ? 16.676 0.789 -44.530 1.00 70.75 84 TRP A N 1
ATOM 651 C CA . TRP A 1 84 ? 17.131 1.462 -45.745 1.00 70.75 84 TRP A CA 1
ATOM 652 C C . TRP A 1 84 ? 16.673 2.914 -45.752 1.00 70.75 84 TRP A C 1
ATOM 654 O O . TRP A 1 84 ? 15.484 3.206 -45.637 1.00 70.75 84 TRP A O 1
ATOM 664 N N . ASP A 1 85 ? 17.630 3.821 -45.887 1.00 74.00 85 ASP A N 1
ATOM 665 C CA . ASP A 1 85 ? 17.417 5.262 -45.977 1.00 74.00 85 ASP A CA 1
ATOM 666 C C . ASP A 1 85 ? 17.672 5.729 -47.412 1.00 74.00 85 ASP A C 1
ATOM 668 O O . ASP A 1 85 ? 18.546 5.178 -48.081 1.00 74.00 85 ASP A O 1
ATOM 672 N N . VAL A 1 86 ? 16.949 6.746 -47.891 1.00 73.44 86 VAL A N 1
ATOM 673 C CA . VAL A 1 86 ? 17.151 7.312 -49.242 1.00 73.44 86 VAL A CA 1
ATOM 674 C C . VAL A 1 86 ? 18.543 7.933 -49.428 1.00 73.44 86 VAL A C 1
ATOM 676 O O . VAL A 1 86 ? 18.956 8.162 -50.564 1.00 73.44 86 VAL A O 1
ATOM 679 N N . GLY A 1 87 ? 19.264 8.211 -48.333 1.00 66.25 87 GLY A N 1
ATOM 680 C CA . GLY A 1 87 ? 20.665 8.646 -48.348 1.00 66.25 87 GLY A CA 1
ATOM 681 C C . GLY A 1 87 ? 20.879 10.157 -48.486 1.00 66.25 87 GLY A C 1
ATOM 682 O O . GLY A 1 87 ? 22.025 10.611 -48.478 1.00 66.25 87 GLY A O 1
ATOM 683 N N . TYR A 1 88 ? 19.799 10.939 -48.616 1.00 64.81 88 TYR A N 1
ATOM 684 C CA . TYR A 1 88 ? 19.820 12.395 -48.808 1.00 64.81 88 TYR A CA 1
ATOM 685 C C . TYR A 1 88 ? 18.832 13.091 -47.858 1.00 64.81 88 TYR A C 1
ATOM 687 O O . TYR A 1 88 ? 17.616 12.919 -47.963 1.00 64.81 88 TYR A O 1
ATOM 695 N N . GLU A 1 89 ? 19.351 13.928 -46.959 1.00 54.56 89 GLU A N 1
ATOM 696 C CA . GLU A 1 89 ? 18.563 14.871 -46.157 1.00 54.56 89 GLU A CA 1
ATOM 697 C C . GLU A 1 89 ? 18.426 16.202 -46.915 1.00 54.56 89 GLU A C 1
ATOM 699 O O . GLU A 1 89 ? 19.154 17.157 -46.670 1.00 54.56 89 GLU A O 1
ATOM 704 N N . GLU A 1 90 ? 17.515 16.278 -47.886 1.00 44.50 90 GLU A N 1
ATOM 705 C CA . GLU A 1 90 ? 17.121 17.577 -48.455 1.00 44.50 90 GLU A CA 1
ATOM 706 C C . GLU A 1 90 ? 16.011 18.200 -47.599 1.00 44.50 90 GLU A C 1
ATOM 708 O O . GLU A 1 90 ? 14.872 17.726 -47.637 1.00 44.50 90 GLU A O 1
ATOM 713 N N . ASP A 1 91 ? 16.396 19.155 -46.743 1.00 42.38 91 ASP A N 1
ATOM 714 C CA . ASP A 1 91 ? 15.733 20.458 -46.500 1.00 42.38 91 ASP A CA 1
ATOM 715 C C . ASP A 1 91 ? 15.921 20.963 -45.053 1.00 42.38 91 ASP A C 1
ATOM 717 O O . ASP A 1 91 ? 14.976 20.950 -44.269 1.00 42.38 91 ASP A O 1
ATOM 721 N N . SER A 1 92 ? 17.121 21.445 -44.692 1.00 40.59 92 SER A N 1
ATOM 722 C CA . SER A 1 92 ? 17.314 22.350 -43.527 1.00 40.59 92 SER A CA 1
ATOM 723 C C . SER A 1 92 ? 18.705 23.007 -43.417 1.00 40.59 92 SER A C 1
ATOM 725 O O . SER A 1 92 ? 19.102 23.452 -42.347 1.00 40.59 92 SER A O 1
ATOM 727 N N . GLY A 1 93 ? 19.473 23.131 -44.507 1.00 41.97 93 GLY A N 1
ATOM 728 C CA . GLY A 1 93 ? 20.698 23.950 -44.504 1.00 41.97 93 GLY A CA 1
ATOM 729 C C . GLY A 1 93 ? 21.940 23.343 -43.834 1.00 41.97 93 GLY A C 1
ATOM 730 O O . GLY A 1 93 ? 23.011 23.908 -44.019 1.00 41.97 93 GLY A O 1
ATOM 731 N N . ASP A 1 94 ? 21.834 22.180 -43.182 1.00 45.97 94 ASP A N 1
ATOM 732 C CA . ASP A 1 94 ? 22.962 21.379 -42.667 1.00 45.97 94 ASP A CA 1
ATOM 733 C C . ASP A 1 94 ? 22.805 19.889 -43.047 1.00 45.97 94 ASP A C 1
ATOM 735 O O . ASP A 1 94 ? 22.736 18.992 -42.209 1.00 45.97 94 ASP A O 1
ATOM 739 N N . SER A 1 95 ? 22.709 19.600 -44.349 1.00 48.78 95 SER A N 1
ATOM 740 C CA . SER A 1 95 ? 22.461 18.244 -44.857 1.00 48.78 95 SER A CA 1
ATOM 741 C C . SER A 1 95 ? 23.666 17.320 -44.632 1.00 48.78 95 SER A C 1
ATOM 743 O O . SER A 1 95 ? 24.667 17.398 -45.357 1.00 48.78 95 SER A O 1
ATOM 745 N N . VAL A 1 96 ? 23.578 16.398 -43.674 1.00 55.06 96 VAL A N 1
ATOM 746 C CA . VAL A 1 96 ? 24.582 15.342 -43.522 1.00 55.06 96 VAL A CA 1
ATOM 747 C C . VAL A 1 96 ? 24.319 14.278 -44.586 1.00 55.06 96 VAL A C 1
ATOM 749 O O . VAL A 1 96 ? 23.363 13.510 -44.504 1.00 55.06 96 VAL A O 1
ATOM 752 N N . LYS A 1 97 ? 25.181 14.206 -45.608 1.00 59.59 97 LYS A N 1
ATOM 753 C CA . LYS A 1 97 ? 25.156 13.098 -46.571 1.00 59.59 97 LYS A CA 1
ATOM 754 C C . LYS A 1 97 ? 25.403 11.797 -45.812 1.00 59.59 97 LYS A C 1
ATOM 756 O O . LYS A 1 97 ? 26.475 11.637 -45.226 1.00 59.59 97 LYS A O 1
ATOM 761 N N . ILE A 1 98 ? 24.439 10.881 -45.834 1.00 61.44 98 ILE A N 1
ATOM 762 C CA . ILE A 1 98 ? 24.595 9.574 -45.201 1.00 61.44 98 ILE A CA 1
ATOM 763 C C . ILE A 1 98 ? 25.451 8.737 -46.145 1.00 61.44 98 ILE A C 1
ATOM 765 O O . ILE A 1 98 ? 25.023 8.343 -47.228 1.00 61.44 98 ILE A O 1
ATOM 769 N N . THR A 1 99 ? 26.702 8.542 -45.770 1.00 62.09 99 THR A N 1
ATOM 770 C CA . THR A 1 99 ? 27.664 7.712 -46.476 1.00 62.09 99 THR A CA 1
ATOM 771 C C . THR A 1 99 ? 27.833 6.395 -45.736 1.00 62.09 99 THR A C 1
ATOM 773 O O . THR A 1 99 ? 27.422 6.224 -44.588 1.00 62.09 99 THR A O 1
ATOM 776 N N . GLU A 1 100 ? 28.500 5.451 -46.386 1.00 58.16 100 GLU A N 1
ATOM 777 C CA . GLU A 1 100 ? 28.898 4.199 -45.749 1.00 58.16 100 GLU A CA 1
ATOM 778 C C . GLU A 1 100 ? 29.787 4.433 -44.510 1.00 58.16 100 GLU A C 1
ATOM 780 O O . GLU A 1 100 ? 29.746 3.653 -43.564 1.00 58.16 100 GLU A O 1
ATOM 785 N N . GLU A 1 101 ? 30.515 5.556 -44.474 1.00 58.50 101 GLU A N 1
ATOM 786 C CA . GLU A 1 101 ? 31.407 5.944 -43.376 1.00 58.50 101 GLU A CA 1
ATOM 787 C C . GLU A 1 101 ? 30.673 6.489 -42.138 1.00 58.50 101 GLU A C 1
ATOM 789 O O . GLU A 1 101 ? 31.204 6.388 -41.034 1.00 58.50 101 GLU A O 1
ATOM 794 N N . ASN A 1 102 ? 29.468 7.058 -42.284 1.00 58.88 102 ASN A N 1
ATOM 795 C CA . ASN A 1 102 ? 28.735 7.703 -41.180 1.00 58.88 102 ASN A CA 1
ATOM 796 C C . ASN A 1 102 ? 27.348 7.088 -40.901 1.00 58.88 102 ASN A C 1
ATOM 798 O O . ASN A 1 102 ? 26.563 7.635 -40.121 1.00 58.88 102 ASN A O 1
ATOM 802 N N . ARG A 1 103 ? 27.058 5.912 -41.481 1.00 59.12 103 ARG A N 1
ATOM 803 C CA . ARG A 1 103 ? 25.768 5.206 -41.356 1.00 59.12 103 ARG A CA 1
ATOM 804 C C . ARG A 1 103 ? 25.376 4.821 -39.920 1.00 59.12 103 ARG A C 1
ATOM 806 O O . ARG A 1 103 ? 24.220 4.484 -39.689 1.00 59.12 103 ARG A O 1
ATOM 813 N N . THR A 1 104 ? 26.319 4.873 -38.974 1.00 56.47 104 THR A N 1
ATOM 814 C CA . THR A 1 104 ? 26.140 4.483 -37.563 1.00 56.47 104 THR A CA 1
ATOM 815 C C . THR A 1 104 ? 26.217 5.650 -36.571 1.00 56.47 104 THR A C 1
ATOM 817 O O . THR A 1 104 ? 25.999 5.453 -35.377 1.00 56.47 104 THR A O 1
ATOM 820 N N . THR A 1 105 ? 26.544 6.868 -37.021 1.00 55.97 105 THR A N 1
ATOM 821 C CA . THR A 1 105 ? 26.927 7.974 -36.118 1.00 55.97 105 THR A CA 1
ATOM 822 C C . THR A 1 105 ? 25.816 8.987 -35.844 1.00 55.97 105 THR A C 1
ATOM 824 O O . THR A 1 105 ? 26.013 9.899 -35.043 1.00 55.97 105 THR A O 1
ATOM 827 N N . THR A 1 106 ? 24.659 8.867 -36.499 1.00 57.44 106 THR A N 1
ATOM 828 C CA . THR A 1 106 ? 23.529 9.793 -36.333 1.00 57.44 106 THR A CA 1
ATOM 829 C C . THR A 1 106 ? 22.382 9.135 -35.568 1.00 57.44 106 THR A C 1
ATOM 831 O O . THR A 1 106 ? 21.925 8.060 -35.928 1.00 57.44 106 THR A O 1
ATOM 834 N N . TYR A 1 107 ? 21.899 9.792 -34.510 1.00 54.94 107 TYR A N 1
ATOM 835 C CA . TYR A 1 107 ? 20.708 9.375 -33.750 1.00 54.94 107 TYR A CA 1
ATOM 836 C C . TYR A 1 107 ? 19.401 9.923 -34.355 1.00 54.94 107 TYR A C 1
ATOM 838 O O . TYR A 1 107 ? 18.336 9.826 -33.739 1.00 54.94 107 TYR A O 1
ATOM 846 N N . TYR A 1 108 ? 19.491 10.552 -35.530 1.00 57.38 108 TYR A N 1
ATOM 847 C CA . TYR A 1 108 ? 18.364 11.124 -36.253 1.00 57.38 108 TYR A CA 1
ATOM 848 C C . TYR A 1 108 ? 17.617 10.047 -37.042 1.00 57.38 108 TYR A C 1
ATOM 850 O O . TYR A 1 108 ? 18.237 9.127 -37.575 1.00 57.38 108 TYR A O 1
ATOM 858 N N . HIS A 1 109 ? 16.300 10.173 -37.180 1.00 53.28 109 HIS A N 1
ATOM 859 C CA . HIS A 1 109 ? 15.569 9.428 -38.202 1.00 53.28 109 HIS A CA 1
ATOM 860 C C . HIS A 1 109 ? 15.829 10.131 -39.536 1.00 53.28 109 HIS A C 1
ATOM 862 O O . HIS A 1 109 ? 15.326 11.231 -39.730 1.00 53.28 109 HIS A O 1
ATOM 868 N N . GLY A 1 110 ? 16.639 9.545 -40.424 1.00 60.97 110 GLY A N 1
ATOM 869 C CA . GLY A 1 110 ? 16.796 10.069 -41.786 1.00 60.97 110 GLY A CA 1
ATOM 870 C C . GLY A 1 110 ? 15.482 9.963 -42.578 1.00 60.97 110 GLY A C 1
ATOM 871 O O . GLY A 1 110 ? 14.393 9.991 -42.004 1.00 60.97 110 GLY A O 1
ATOM 872 N N . LYS A 1 111 ? 15.538 9.829 -43.903 1.00 67.81 111 LYS A N 1
ATOM 873 C CA . LYS A 1 111 ? 14.331 9.617 -44.720 1.00 67.81 111 LYS A CA 1
ATOM 874 C C . LYS A 1 111 ? 14.235 8.122 -45.061 1.00 67.81 111 LYS A C 1
ATOM 876 O O . LYS A 1 111 ? 14.809 7.698 -46.067 1.00 67.81 111 LYS A O 1
ATOM 881 N N . PRO A 1 112 ? 13.562 7.302 -44.230 1.00 68.81 112 PRO A N 1
ATOM 882 C CA . PRO A 1 112 ? 13.447 5.872 -44.481 1.00 68.81 112 PRO A CA 1
ATOM 883 C C . PRO A 1 112 ? 12.714 5.590 -45.795 1.00 68.81 112 PRO A C 1
ATOM 885 O O . PRO A 1 112 ? 11.809 6.322 -46.198 1.00 68.81 112 PRO A O 1
ATOM 888 N N . ILE A 1 113 ? 13.109 4.511 -46.464 1.00 66.75 113 ILE A N 1
ATOM 889 C CA . ILE A 1 113 ? 12.469 4.038 -47.689 1.00 66.75 113 ILE A CA 1
ATOM 890 C C . ILE A 1 113 ? 11.175 3.300 -47.326 1.00 66.75 113 ILE A C 1
ATOM 892 O O . ILE A 1 113 ? 11.170 2.528 -46.359 1.00 66.75 113 ILE A O 1
ATOM 896 N N . PRO A 1 114 ? 10.077 3.513 -48.077 1.00 67.00 114 PRO A N 1
ATOM 897 C CA . PRO A 1 114 ? 8.820 2.858 -47.773 1.00 67.00 114 PRO A CA 1
ATOM 898 C C . PRO A 1 114 ? 8.884 1.327 -47.805 1.00 67.00 114 PRO A C 1
ATOM 900 O O . PRO A 1 114 ? 9.547 0.741 -48.665 1.00 67.00 114 PRO A O 1
ATOM 903 N N . THR A 1 115 ? 8.153 0.668 -46.901 1.00 59.41 115 THR A N 1
ATOM 904 C CA . THR A 1 115 ? 8.151 -0.805 -46.776 1.00 59.41 115 THR A CA 1
ATOM 905 C C . THR A 1 115 ? 7.742 -1.492 -48.077 1.00 59.41 115 THR A C 1
ATOM 907 O O . THR A 1 115 ? 8.354 -2.483 -48.469 1.00 59.41 115 THR A O 1
ATOM 910 N N . GLU A 1 116 ? 6.745 -0.947 -48.776 1.00 62.56 116 GLU A N 1
ATOM 911 C CA . GLU A 1 116 ? 6.230 -1.485 -50.042 1.00 62.56 116 GLU A CA 1
ATOM 912 C C . GLU A 1 116 ? 7.321 -1.593 -51.116 1.00 62.56 116 GLU A C 1
ATOM 914 O O . GLU A 1 116 ? 7.393 -2.583 -51.845 1.00 62.56 116 GLU A O 1
ATOM 919 N N . ASP A 1 117 ? 8.219 -0.609 -51.170 1.00 68.88 117 ASP A N 1
ATOM 920 C CA . ASP A 1 117 ? 9.312 -0.575 -52.137 1.00 68.88 117 ASP A CA 1
ATOM 921 C C . ASP A 1 117 ? 10.418 -1.572 -51.789 1.00 68.88 117 ASP A C 1
ATOM 923 O O . ASP A 1 117 ? 10.984 -2.209 -52.679 1.00 68.88 117 ASP A O 1
ATOM 927 N N . ILE A 1 118 ? 10.689 -1.760 -50.496 1.00 67.25 118 ILE A N 1
ATOM 928 C CA . ILE A 1 118 ? 11.647 -2.759 -50.010 1.00 67.25 118 ILE A CA 1
ATOM 929 C C . ILE A 1 118 ? 11.121 -4.167 -50.297 1.00 67.25 118 ILE A C 1
ATOM 931 O O . ILE A 1 118 ? 11.861 -4.999 -50.816 1.00 67.25 118 ILE A O 1
ATOM 935 N N . VAL A 1 119 ? 9.837 -4.425 -50.033 1.00 64.81 119 VAL A N 1
ATOM 936 C CA . VAL A 1 119 ? 9.179 -5.710 -50.325 1.00 64.81 119 VAL A CA 1
ATOM 937 C C . VAL A 1 119 ? 9.123 -5.976 -51.827 1.00 64.81 119 VAL A C 1
ATOM 939 O O . VAL A 1 119 ? 9.402 -7.091 -52.270 1.00 64.81 119 VAL A O 1
ATOM 942 N N . SER A 1 120 ? 8.822 -4.955 -52.632 1.00 70.31 120 SER A N 1
ATOM 943 C CA . SER A 1 120 ? 8.853 -5.077 -54.089 1.00 70.31 120 SER A CA 1
ATOM 944 C C . SER A 1 120 ? 10.251 -5.431 -54.594 1.00 70.31 120 SER A C 1
ATOM 946 O O . SER A 1 120 ? 10.371 -6.305 -55.448 1.00 70.31 120 SER A O 1
ATOM 948 N N . ALA A 1 121 ? 11.306 -4.791 -54.079 1.00 70.88 121 ALA A N 1
ATOM 949 C CA . ALA A 1 121 ? 12.688 -5.098 -54.447 1.00 70.88 121 ALA A CA 1
ATOM 950 C C . ALA A 1 121 ? 13.090 -6.516 -54.006 1.00 70.88 121 ALA A C 1
ATOM 952 O O . ALA A 1 121 ? 13.627 -7.291 -54.798 1.00 70.88 121 ALA A O 1
ATOM 953 N N . ALA A 1 122 ? 12.753 -6.877 -52.771 1.00 67.06 122 ALA A N 1
ATOM 954 C CA . ALA A 1 122 ? 12.980 -8.181 -52.165 1.00 67.06 122 ALA A CA 1
ATOM 955 C C . ALA A 1 122 ? 12.383 -9.337 -52.979 1.00 67.06 122 ALA A C 1
ATOM 957 O O . ALA A 1 122 ? 13.088 -10.291 -53.297 1.00 67.06 122 ALA A O 1
ATOM 958 N N . ASN A 1 123 ? 11.127 -9.211 -53.413 1.00 68.75 123 ASN A N 1
ATOM 959 C CA . ASN A 1 123 ? 10.439 -10.241 -54.194 1.00 68.75 123 ASN A CA 1
ATOM 960 C C . ASN A 1 123 ? 11.050 -10.472 -55.595 1.00 68.75 123 ASN A C 1
ATOM 962 O O . ASN A 1 123 ? 10.706 -11.451 -56.258 1.00 68.75 123 ASN A O 1
ATOM 966 N N . THR A 1 124 ? 11.955 -9.602 -56.066 1.00 71.38 124 THR A N 1
ATOM 967 C CA . THR A 1 124 ? 12.712 -9.824 -57.315 1.00 71.38 124 THR A CA 1
ATOM 968 C C . THR A 1 124 ? 13.973 -10.670 -57.125 1.00 71.38 124 THR A C 1
ATOM 970 O O . THR A 1 124 ? 14.584 -11.083 -58.113 1.00 71.38 124 THR A O 1
ATOM 973 N N . ILE A 1 125 ? 14.372 -10.939 -55.879 1.00 67.75 125 ILE A N 1
ATOM 974 C CA . ILE A 1 125 ? 15.580 -11.691 -55.542 1.00 67.75 125 ILE A CA 1
ATOM 975 C C . ILE A 1 125 ? 15.204 -13.169 -55.335 1.00 67.75 125 ILE A C 1
ATOM 977 O O . ILE A 1 125 ? 14.330 -13.478 -54.522 1.00 67.75 125 ILE A O 1
ATOM 981 N N . PRO A 1 126 ? 15.840 -14.118 -56.049 1.00 62.75 126 PRO A N 1
ATOM 982 C CA . PRO A 1 126 ? 15.567 -15.544 -55.873 1.00 62.75 126 PRO A CA 1
ATOM 983 C C . PRO A 1 126 ? 15.810 -15.999 -54.425 1.00 62.75 126 PRO A C 1
ATOM 985 O O . PRO A 1 126 ? 16.851 -15.687 -53.850 1.00 62.75 126 PRO A O 1
ATOM 988 N N . ASN A 1 127 ? 14.886 -16.783 -53.855 1.00 55.75 127 ASN A N 1
ATOM 989 C CA . ASN A 1 127 ? 14.955 -17.291 -52.471 1.00 55.75 127 ASN A CA 1
ATOM 990 C C . ASN A 1 127 ? 15.022 -16.185 -51.396 1.00 55.75 127 ASN A C 1
ATOM 992 O O . ASN A 1 127 ? 15.677 -16.340 -50.360 1.00 55.75 127 ASN A O 1
ATOM 996 N N . PHE A 1 128 ? 14.367 -15.056 -51.667 1.00 53.38 128 PHE A N 1
ATOM 997 C CA . PHE A 1 128 ? 14.162 -13.958 -50.731 1.00 53.38 128 PHE A CA 1
ATOM 998 C C . PHE A 1 128 ? 12.651 -13.703 -50.617 1.00 53.38 128 PHE A C 1
ATOM 1000 O O . PHE A 1 128 ? 12.104 -12.748 -51.160 1.00 53.38 128 PHE A O 1
ATOM 1007 N N . THR A 1 129 ? 11.931 -14.642 -50.003 1.00 49.53 129 THR A N 1
ATOM 1008 C CA . THR A 1 129 ? 10.480 -14.531 -49.811 1.00 49.53 129 THR A CA 1
ATOM 1009 C C . THR A 1 129 ? 10.183 -13.713 -48.559 1.00 49.53 129 THR A C 1
ATOM 1011 O O . THR A 1 129 ? 10.614 -14.072 -47.463 1.00 49.53 129 THR A O 1
ATOM 1014 N N . SER A 1 130 ? 9.442 -12.614 -48.732 1.00 47.78 130 SER A N 1
ATOM 1015 C CA . SER A 1 130 ? 8.691 -11.995 -47.633 1.00 47.78 130 SER A CA 1
ATOM 1016 C C . SER A 1 130 ? 7.711 -13.024 -47.059 1.00 47.78 130 SER A C 1
ATOM 1018 O O . SER A 1 130 ? 7.287 -13.933 -47.779 1.00 47.78 130 SER A O 1
ATOM 1020 N N . ASP A 1 131 ? 7.411 -12.945 -45.763 1.00 45.66 131 ASP A N 1
ATOM 1021 C CA . ASP A 1 131 ? 6.448 -13.852 -45.138 1.00 45.66 131 ASP A CA 1
ATOM 1022 C C . ASP A 1 131 ? 5.105 -13.884 -45.908 1.00 45.66 131 ASP A C 1
ATOM 1024 O O . ASP A 1 131 ? 4.753 -12.964 -46.653 1.00 45.66 131 ASP A O 1
ATOM 1028 N N . GLU A 1 132 ? 4.325 -14.954 -45.741 1.00 40.12 132 GLU A N 1
ATOM 1029 C CA . GLU A 1 132 ? 3.040 -15.142 -46.439 1.00 40.12 132 GLU A CA 1
ATOM 1030 C C . GLU A 1 132 ? 1.993 -14.040 -46.127 1.00 40.12 132 GLU A C 1
ATOM 1032 O O . GLU A 1 132 ? 0.912 -14.032 -46.718 1.00 40.12 132 GLU A O 1
ATOM 1037 N N . ASN A 1 133 ? 2.299 -13.095 -45.227 1.00 40.94 133 ASN A N 1
ATOM 1038 C CA . ASN A 1 133 ? 1.385 -12.067 -44.736 1.00 40.94 133 ASN A CA 1
ATOM 1039 C C . ASN A 1 133 ? 1.587 -10.687 -45.386 1.00 40.94 133 ASN A C 1
ATOM 1041 O O . ASN A 1 133 ? 0.791 -9.785 -45.121 1.00 40.94 133 ASN A O 1
ATOM 1045 N N . GLY A 1 134 ? 2.616 -10.491 -46.223 1.00 41.28 134 GLY A N 1
ATOM 1046 C CA . GLY A 1 134 ? 2.813 -9.244 -46.978 1.00 41.28 134 GLY A CA 1
ATOM 1047 C C . GLY A 1 134 ? 3.107 -8.009 -46.113 1.00 41.28 134 GLY A C 1
ATOM 1048 O O . GLY A 1 134 ? 2.916 -6.882 -46.559 1.00 41.28 134 GLY A O 1
ATOM 1049 N N . ASN A 1 135 ? 3.566 -8.211 -44.877 1.00 41.06 135 ASN A N 1
ATOM 1050 C CA . ASN A 1 135 ? 3.861 -7.157 -43.894 1.00 41.06 135 ASN A CA 1
ATOM 1051 C C . ASN A 1 135 ? 5.317 -6.637 -43.972 1.00 41.06 135 ASN A C 1
ATOM 1053 O O . ASN A 1 135 ? 5.707 -5.770 -43.191 1.00 41.06 135 ASN A O 1
ATOM 1057 N N . GLY A 1 136 ? 6.128 -7.178 -44.887 1.00 42.84 136 GLY A N 1
ATOM 1058 C CA . GLY A 1 136 ? 7.542 -6.835 -45.041 1.00 42.84 136 GLY A CA 1
ATOM 1059 C C . GLY A 1 136 ? 8.492 -7.438 -44.005 1.00 42.84 136 GLY A C 1
ATOM 1060 O O . GLY A 1 136 ? 9.635 -6.992 -43.910 1.00 42.84 136 GLY A O 1
ATOM 1061 N N . MET A 1 137 ? 8.061 -8.456 -43.254 1.00 39.44 137 MET A N 1
ATOM 1062 C CA . MET A 1 137 ? 8.941 -9.272 -42.418 1.00 39.44 137 MET A CA 1
ATOM 1063 C C . MET A 1 137 ? 9.586 -10.393 -43.249 1.00 39.44 137 MET A C 1
ATOM 1065 O O . MET A 1 137 ? 8.926 -11.073 -44.035 1.00 39.44 137 MET A O 1
ATOM 1069 N N . PHE A 1 138 ? 10.895 -10.581 -43.070 1.00 47.28 138 PHE A N 1
ATOM 1070 C CA . PHE A 1 138 ? 11.695 -11.621 -43.727 1.00 47.28 138 PHE A CA 1
ATOM 1071 C C . PHE A 1 138 ? 12.086 -12.698 -42.709 1.00 47.28 138 PHE A C 1
ATOM 1073 O O . PHE A 1 138 ? 12.412 -12.366 -41.564 1.00 47.28 138 PHE A O 1
ATOM 1080 N N . ASP A 1 139 ? 12.057 -13.973 -43.113 1.00 40.31 139 ASP A N 1
ATOM 1081 C CA . ASP A 1 139 ? 12.432 -15.086 -42.234 1.00 40.31 139 ASP A CA 1
ATOM 1082 C C . ASP A 1 139 ? 13.924 -15.006 -41.851 1.00 40.31 139 ASP A C 1
ATOM 1084 O O . ASP A 1 139 ? 14.815 -14.837 -42.687 1.00 40.31 139 ASP A O 1
ATOM 1088 N N . ILE A 1 140 ? 14.187 -15.118 -40.548 1.00 37.06 140 ILE A N 1
ATOM 1089 C CA . ILE A 1 140 ? 15.479 -14.886 -39.885 1.00 37.06 140 ILE A CA 1
ATOM 1090 C C . ILE A 1 140 ? 16.542 -15.896 -40.341 1.00 37.06 140 ILE A C 1
ATOM 1092 O O . ILE A 1 140 ? 17.736 -15.614 -40.280 1.00 37.06 140 ILE A O 1
ATOM 1096 N N . GLY A 1 141 ? 16.125 -17.075 -40.808 1.00 36.47 141 GLY A N 1
ATOM 1097 C CA . GLY A 1 141 ? 17.035 -18.108 -41.305 1.00 36.47 141 GLY A CA 1
ATOM 1098 C C . GLY A 1 141 ? 17.698 -17.790 -42.648 1.00 36.47 141 GLY A C 1
ATOM 1099 O O . GLY A 1 141 ? 18.655 -18.470 -43.011 1.00 36.47 141 GLY A O 1
ATOM 1100 N N . ASP A 1 142 ? 17.213 -16.774 -43.369 1.00 41.00 142 ASP A N 1
ATOM 1101 C CA . ASP A 1 142 ? 17.526 -16.568 -44.784 1.00 41.00 142 ASP A CA 1
ATOM 1102 C C . ASP A 1 142 ? 18.305 -15.283 -45.095 1.00 41.00 142 ASP A C 1
ATOM 1104 O O . ASP A 1 142 ? 18.565 -15.016 -46.266 1.00 41.00 142 ASP A O 1
ATOM 1108 N N . ILE A 1 143 ? 18.702 -14.485 -44.100 1.00 49.16 143 ILE A N 1
ATOM 1109 C CA . ILE A 1 143 ? 19.334 -13.170 -44.306 1.00 49.16 143 ILE A CA 1
ATOM 1110 C C . ILE A 1 143 ? 20.855 -13.277 -44.111 1.00 49.16 143 ILE A C 1
ATOM 1112 O O . ILE A 1 143 ? 21.337 -13.438 -42.993 1.00 49.16 143 ILE A O 1
ATOM 1116 N N . THR A 1 144 ? 21.621 -13.172 -45.200 1.00 53.25 144 THR A N 1
ATOM 1117 C CA . THR A 1 144 ? 23.093 -13.076 -45.190 1.00 53.25 144 THR A CA 1
ATOM 1118 C C . THR A 1 144 ? 23.543 -11.681 -45.636 1.00 53.25 144 THR A C 1
ATOM 1120 O O . THR A 1 144 ? 22.803 -10.996 -46.347 1.00 53.25 144 THR A O 1
ATOM 1123 N N . ASP A 1 145 ? 24.770 -11.270 -45.291 1.00 55.62 145 ASP A N 1
ATOM 1124 C CA . ASP A 1 145 ? 25.369 -9.999 -45.753 1.00 55.62 145 ASP A CA 1
ATOM 1125 C C . ASP A 1 145 ? 25.329 -9.862 -47.286 1.00 55.62 145 ASP A C 1
ATOM 1127 O O . ASP A 1 145 ? 25.106 -8.780 -47.832 1.00 55.62 145 ASP A O 1
ATOM 1131 N N . GLU A 1 146 ? 25.481 -10.986 -47.989 1.00 59.66 146 GLU A N 1
ATOM 1132 C CA . GLU A 1 146 ? 25.391 -11.080 -49.446 1.00 59.66 146 GLU A CA 1
ATOM 1133 C C . GLU A 1 146 ? 23.977 -10.759 -49.957 1.00 59.66 146 GLU A C 1
ATOM 1135 O O . GLU A 1 146 ? 23.815 -9.950 -50.873 1.00 59.66 146 GLU A O 1
ATOM 1140 N N . LYS A 1 147 ? 22.936 -11.316 -49.324 1.00 60.22 147 LYS A N 1
ATOM 1141 C CA . LYS A 1 147 ? 21.533 -11.028 -49.663 1.00 60.22 147 LYS A CA 1
ATOM 1142 C C . LYS A 1 147 ? 21.131 -9.593 -49.299 1.00 60.22 147 LYS A C 1
ATOM 1144 O O . LYS A 1 147 ? 20.426 -8.954 -50.076 1.00 60.22 147 LYS A O 1
ATOM 1149 N N . MET A 1 148 ? 21.614 -9.054 -48.176 1.00 63.25 148 MET A N 1
ATOM 1150 C CA . MET A 1 148 ? 21.384 -7.652 -47.785 1.00 63.25 148 MET A CA 1
ATOM 1151 C C . MET A 1 148 ? 22.045 -6.668 -48.755 1.00 63.25 148 MET A C 1
ATOM 1153 O O . MET A 1 148 ? 21.456 -5.643 -49.109 1.00 63.25 148 MET A O 1
ATOM 1157 N N . SER A 1 149 ? 23.243 -7.000 -49.239 1.00 68.25 149 SER A N 1
ATOM 1158 C CA . SER A 1 149 ? 23.942 -6.223 -50.267 1.00 68.25 149 SER A CA 1
ATOM 1159 C C . SER A 1 149 ? 23.195 -6.272 -51.602 1.00 68.25 149 SER A C 1
ATOM 1161 O O . SER A 1 149 ? 22.951 -5.230 -52.208 1.00 68.25 149 SER A O 1
ATOM 1163 N N . ALA A 1 150 ? 22.741 -7.458 -52.023 1.00 70.00 150 ALA A N 1
ATOM 1164 C CA . ALA A 1 150 ? 21.942 -7.628 -53.238 1.00 70.00 150 ALA A CA 1
ATOM 1165 C C . ALA A 1 150 ? 20.605 -6.863 -53.180 1.00 70.00 150 ALA A C 1
ATOM 1167 O O . ALA A 1 150 ? 20.209 -6.228 -54.159 1.00 70.00 150 ALA A O 1
ATOM 1168 N N . LEU A 1 151 ? 19.932 -6.870 -52.025 1.00 71.25 151 LEU A N 1
ATOM 1169 C CA . LEU A 1 151 ? 18.719 -6.085 -51.799 1.00 71.25 151 LEU A CA 1
ATOM 1170 C C . LEU A 1 151 ? 18.991 -4.582 -51.835 1.00 71.25 151 LEU A C 1
ATOM 1172 O O . LEU A 1 151 ? 18.232 -3.839 -52.451 1.00 71.25 151 LEU A O 1
ATOM 1176 N N . THR A 1 152 ? 20.097 -4.134 -51.246 1.00 73.00 152 THR A N 1
ATOM 1177 C CA . THR A 1 152 ? 20.497 -2.723 -51.296 1.00 73.00 152 THR A CA 1
ATOM 1178 C C . THR A 1 152 ? 20.742 -2.263 -52.735 1.00 73.00 152 THR A C 1
ATOM 1180 O O . THR A 1 152 ? 20.250 -1.206 -53.122 1.00 73.00 152 THR A O 1
ATOM 1183 N N . GLU A 1 153 ? 21.416 -3.069 -53.561 1.00 80.44 153 GLU A N 1
ATOM 1184 C CA . GLU A 1 153 ? 21.604 -2.775 -54.991 1.00 80.44 153 GLU A CA 1
ATOM 1185 C C . GLU A 1 153 ? 20.276 -2.712 -55.755 1.00 80.44 153 GLU A C 1
ATOM 1187 O O . GLU A 1 153 ? 20.080 -1.830 -56.590 1.00 80.44 153 GLU A O 1
ATOM 1192 N N . LYS A 1 154 ? 19.314 -3.581 -55.425 1.00 80.38 154 LYS A N 1
ATOM 1193 C CA . LYS A 1 154 ? 17.970 -3.515 -56.012 1.00 80.38 154 LYS A CA 1
ATOM 1194 C C . LYS A 1 154 ? 17.192 -2.275 -55.602 1.00 80.38 154 LYS A C 1
ATOM 1196 O O . LYS A 1 154 ? 16.573 -1.635 -56.447 1.00 80.38 154 LYS A O 1
ATOM 1201 N N . ILE A 1 155 ? 17.264 -1.889 -54.334 1.00 75.81 155 ILE A N 1
ATOM 1202 C CA . ILE A 1 155 ? 16.658 -0.646 -53.847 1.00 75.81 155 ILE A CA 1
ATOM 1203 C C . ILE A 1 155 ? 17.296 0.568 -54.548 1.00 75.81 155 ILE A C 1
ATOM 1205 O O . ILE A 1 155 ? 16.589 1.527 -54.873 1.00 75.81 155 ILE A O 1
ATOM 1209 N N . ARG A 1 156 ? 18.599 0.507 -54.868 1.00 83.00 156 ARG A N 1
ATOM 1210 C CA . ARG A 1 156 ? 19.323 1.566 -55.590 1.00 83.00 156 ARG A CA 1
ATOM 1211 C C . ARG A 1 156 ? 18.837 1.823 -57.015 1.00 83.00 156 ARG A C 1
ATOM 1213 O O . ARG A 1 156 ? 19.036 2.928 -57.512 1.00 83.00 156 ARG A O 1
ATOM 1220 N N . GLU A 1 157 ? 18.129 0.884 -57.645 1.00 85.25 157 GLU A N 1
ATOM 1221 C CA . GLU A 1 157 ? 17.496 1.117 -58.954 1.00 85.25 157 GLU A CA 1
ATOM 1222 C C . GLU A 1 157 ? 16.431 2.230 -58.886 1.00 85.25 157 GLU A C 1
ATOM 1224 O O . GLU A 1 157 ? 16.297 3.013 -59.827 1.00 85.25 157 GLU A O 1
ATOM 1229 N N . LYS A 1 158 ? 15.702 2.333 -57.762 1.00 81.94 158 LYS A N 1
ATOM 1230 C CA . LYS A 1 158 ? 14.695 3.384 -57.511 1.00 81.94 158 LYS A CA 1
ATOM 1231 C C . LYS A 1 158 ? 15.245 4.538 -56.667 1.00 81.94 158 LYS A C 1
ATOM 1233 O O . LYS A 1 158 ? 14.852 5.685 -56.866 1.00 81.94 158 LYS A O 1
ATOM 1238 N N . TYR A 1 159 ? 16.165 4.242 -55.751 1.00 80.56 159 TYR A N 1
ATOM 1239 C CA . TYR A 1 159 ? 16.771 5.190 -54.818 1.00 80.56 159 TYR A CA 1
ATOM 1240 C C . TYR A 1 159 ? 18.299 5.172 -54.973 1.00 80.56 159 TYR A C 1
ATOM 1242 O O . TYR A 1 159 ? 18.968 4.512 -54.181 1.00 80.56 159 TYR A O 1
ATOM 1250 N N . PRO A 1 160 ? 18.887 5.900 -55.946 1.00 80.38 160 PRO A N 1
ATOM 1251 C CA . PRO A 1 160 ? 20.303 5.771 -56.344 1.00 80.38 160 PRO A CA 1
ATOM 1252 C C . PRO A 1 160 ? 21.335 5.924 -55.223 1.00 80.38 160 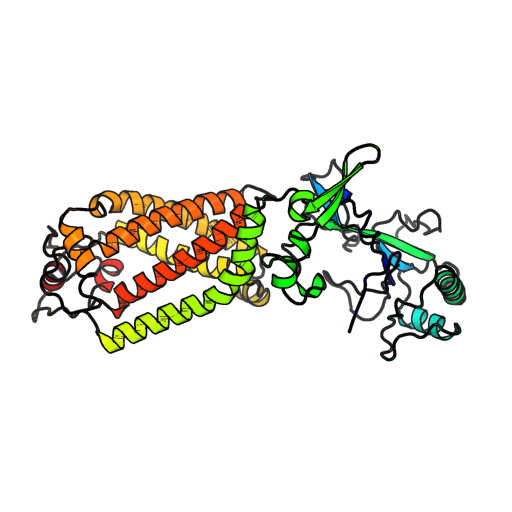PRO A C 1
ATOM 1254 O O . PRO A 1 160 ? 22.499 5.559 -55.369 1.00 80.38 160 PRO A O 1
ATOM 1257 N N . HIS A 1 161 ? 20.910 6.500 -54.107 1.00 77.44 161 HIS A N 1
ATOM 1258 C CA . HIS A 1 161 ? 21.734 6.817 -52.959 1.00 77.44 161 HIS A CA 1
ATOM 1259 C C . HIS A 1 161 ? 21.364 6.030 -51.706 1.00 77.44 161 HIS A C 1
ATOM 1261 O O . HIS A 1 161 ? 21.851 6.343 -50.622 1.00 77.44 161 HIS A O 1
ATOM 1267 N N . ALA A 1 162 ? 20.535 4.997 -51.855 1.00 76.12 162 ALA A N 1
ATOM 1268 C CA . ALA A 1 162 ? 20.087 4.202 -50.738 1.00 76.12 162 ALA A CA 1
ATOM 1269 C C . ALA A 1 162 ? 21.261 3.583 -49.978 1.00 76.12 162 ALA A C 1
ATOM 1271 O O . ALA A 1 162 ? 22.206 3.026 -50.560 1.00 76.12 162 ALA A O 1
ATOM 1272 N N . VAL A 1 163 ? 21.168 3.669 -48.658 1.00 73.00 163 VAL A N 1
ATOM 1273 C CA . VAL A 1 163 ? 22.149 3.128 -47.726 1.00 73.00 163 VAL A CA 1
ATOM 1274 C C . VAL A 1 163 ? 21.424 2.354 -46.636 1.00 73.00 163 VAL A C 1
ATOM 1276 O O . VAL A 1 163 ? 20.405 2.806 -46.111 1.00 73.00 163 VAL A O 1
ATOM 1279 N N . LEU A 1 164 ? 21.947 1.171 -46.308 1.00 68.69 164 LEU A N 1
ATOM 1280 C CA . LEU A 1 164 ? 21.523 0.438 -45.125 1.00 68.69 164 LEU A CA 1
ATOM 1281 C C . LEU A 1 164 ? 22.108 1.148 -43.905 1.00 68.69 164 LEU A C 1
ATOM 1283 O O . LEU A 1 164 ? 23.320 1.164 -43.687 1.00 68.69 164 LEU A O 1
ATOM 1287 N N . ARG A 1 165 ? 21.236 1.788 -43.142 1.00 66.25 165 ARG A N 1
ATOM 1288 C CA . ARG A 1 165 ? 21.560 2.465 -41.898 1.00 66.25 165 ARG A CA 1
ATOM 1289 C C . ARG A 1 165 ? 21.473 1.461 -40.759 1.00 66.25 165 ARG A C 1
ATOM 1291 O O . ARG A 1 165 ? 20.534 0.678 -40.723 1.00 66.25 165 ARG A O 1
ATOM 1298 N N . GLU A 1 166 ? 22.433 1.497 -39.843 1.00 60.81 166 GLU A N 1
ATOM 1299 C CA . GLU A 1 166 ? 22.515 0.600 -38.686 1.00 60.81 166 GLU A CA 1
ATOM 1300 C C . GLU A 1 166 ? 22.827 1.448 -37.459 1.00 60.81 166 GLU A C 1
ATOM 1302 O O . GLU A 1 166 ? 23.921 1.996 -37.343 1.00 60.81 166 GLU A O 1
ATOM 1307 N N . ILE A 1 167 ? 21.871 1.604 -36.549 1.00 58.50 167 ILE A N 1
ATOM 1308 C CA . ILE A 1 167 ? 22.027 2.481 -35.391 1.00 58.50 167 ILE A CA 1
ATOM 1309 C C . ILE A 1 167 ? 21.854 1.676 -34.104 1.00 58.50 167 ILE A C 1
ATOM 1311 O O . ILE A 1 167 ? 20.805 1.057 -33.901 1.00 58.50 167 ILE A O 1
ATOM 1315 N N . PRO A 1 168 ? 22.858 1.683 -33.206 1.00 58.31 168 PRO A N 1
ATOM 1316 C CA . PRO A 1 168 ? 22.687 1.156 -31.865 1.00 58.31 168 PRO A CA 1
ATOM 1317 C C . PRO A 1 168 ? 21.723 2.060 -31.097 1.00 58.31 168 PRO A C 1
ATOM 1319 O O . PRO A 1 168 ? 21.972 3.255 -30.927 1.00 58.31 168 PRO A O 1
ATOM 1322 N N . ILE A 1 169 ? 20.629 1.487 -30.610 1.00 57.22 169 ILE A N 1
ATOM 1323 C CA . ILE A 1 169 ? 19.692 2.187 -29.734 1.00 57.22 169 ILE A CA 1
ATOM 1324 C C . ILE A 1 169 ? 19.917 1.752 -28.295 1.00 57.22 169 ILE A C 1
ATOM 1326 O O . ILE A 1 169 ? 20.252 0.606 -28.017 1.00 57.22 169 ILE A O 1
ATOM 1330 N N . TYR A 1 170 ? 19.763 2.684 -27.364 1.00 60.41 170 TYR A N 1
ATOM 1331 C CA . TYR A 1 170 ? 20.139 2.485 -25.972 1.00 60.41 170 TYR A CA 1
ATOM 1332 C C . TYR A 1 170 ? 18.880 2.378 -25.108 1.00 60.41 170 TYR A C 1
ATOM 1334 O O . TYR A 1 170 ? 18.200 3.371 -24.851 1.00 60.41 170 TYR A O 1
ATOM 1342 N N . PHE A 1 171 ? 18.598 1.177 -24.595 1.00 53.41 171 PHE A N 1
ATOM 1343 C CA . PHE A 1 171 ? 17.529 0.942 -23.620 1.00 53.41 171 PHE A CA 1
ATOM 1344 C C . PHE A 1 171 ? 18.089 0.792 -22.215 1.00 53.41 171 PHE A C 1
ATOM 1346 O O . PHE A 1 171 ? 18.846 -0.138 -21.932 1.00 53.41 171 PHE A O 1
ATOM 1353 N N . SER A 1 172 ? 17.737 1.713 -21.317 1.00 52.22 172 SER A N 1
ATOM 1354 C CA . SER A 1 172 ? 18.167 1.598 -19.925 1.00 52.22 172 SER A CA 1
ATOM 1355 C C . SER A 1 172 ? 17.614 0.297 -19.346 1.00 52.22 172 SER A C 1
ATOM 1357 O O . SER A 1 172 ? 16.418 0.042 -19.472 1.00 52.22 172 SER A O 1
ATOM 1359 N N . LEU A 1 173 ? 18.448 -0.497 -18.670 1.00 50.47 173 LEU A N 1
ATOM 1360 C CA . LEU A 1 173 ? 18.048 -1.801 -18.111 1.00 50.47 173 LEU A CA 1
ATOM 1361 C C . LEU A 1 173 ? 16.995 -1.716 -16.984 1.00 50.47 173 LEU A C 1
ATOM 1363 O O . LEU A 1 173 ? 16.549 -2.744 -16.470 1.00 50.47 173 LEU A O 1
ATOM 1367 N N . SER A 1 174 ? 16.549 -0.512 -16.625 1.00 45.66 174 SER A N 1
ATOM 1368 C CA . SER A 1 174 ? 15.426 -0.268 -15.722 1.00 45.66 174 SER A CA 1
ATOM 1369 C C . SER A 1 174 ? 14.090 -0.683 -16.362 1.00 45.66 174 SER A C 1
ATOM 1371 O O . SER A 1 174 ? 13.359 0.148 -16.895 1.00 45.66 174 SER A O 1
ATOM 1373 N N . HIS A 1 175 ? 13.739 -1.969 -16.268 1.00 46.84 175 HIS A N 1
ATOM 1374 C CA . HIS A 1 175 ? 12.472 -2.574 -16.720 1.00 46.84 175 HIS A CA 1
ATOM 1375 C C . HIS A 1 175 ? 11.232 -2.135 -15.900 1.00 46.84 175 HIS A C 1
ATOM 1377 O O . HIS A 1 175 ? 10.411 -2.952 -15.499 1.00 46.84 175 HIS A O 1
ATOM 1383 N N . ASN A 1 176 ? 11.057 -0.837 -15.641 1.00 38.91 176 ASN A N 1
ATOM 1384 C CA . ASN A 1 176 ? 9.848 -0.297 -15.000 1.00 38.91 176 ASN A CA 1
ATOM 1385 C C . ASN A 1 176 ? 8.880 0.374 -15.992 1.00 38.91 176 ASN A C 1
ATOM 1387 O O . ASN A 1 176 ? 7.971 1.083 -15.559 1.00 38.91 176 ASN A O 1
ATOM 1391 N N . VAL A 1 177 ? 9.067 0.183 -17.306 1.00 40.44 177 VAL A N 1
ATOM 1392 C CA . VAL A 1 177 ? 8.297 0.924 -18.326 1.00 40.44 177 VAL A CA 1
ATOM 1393 C C . VAL A 1 177 ? 7.749 0.058 -19.471 1.00 40.44 177 VAL A C 1
ATOM 1395 O O . VAL A 1 177 ? 7.022 0.586 -20.300 1.00 40.44 177 VAL A O 1
ATOM 1398 N N . SER A 1 178 ? 8.016 -1.253 -19.518 1.00 37.03 178 SER A N 1
ATOM 1399 C CA . SER A 1 178 ? 7.595 -2.095 -20.650 1.00 37.03 178 SER A CA 1
ATOM 1400 C C . SER A 1 178 ? 6.937 -3.413 -20.182 1.00 37.03 178 SER A C 1
ATOM 1402 O O . SER A 1 178 ? 7.497 -4.086 -19.310 1.00 37.03 178 SER A O 1
ATOM 1404 N N . PRO A 1 179 ? 5.717 -3.748 -20.662 1.00 43.38 179 PRO A N 1
ATOM 1405 C CA . PRO A 1 179 ? 5.040 -5.032 -20.451 1.00 43.38 179 PRO A CA 1
ATOM 1406 C C . PRO A 1 179 ? 5.898 -6.254 -20.811 1.00 43.38 179 PRO A C 1
ATOM 1408 O O . PRO A 1 179 ? 6.737 -6.194 -21.701 1.00 43.38 179 PRO A O 1
ATOM 1411 N N . ALA A 1 180 ? 5.651 -7.399 -20.162 1.00 40.59 180 ALA A N 1
ATOM 1412 C CA . ALA A 1 180 ? 6.415 -8.635 -20.394 1.00 40.59 180 ALA A CA 1
ATOM 1413 C C . ALA A 1 180 ? 6.427 -9.084 -21.869 1.00 40.59 180 ALA A C 1
ATOM 1415 O O . ALA A 1 180 ? 7.454 -9.563 -22.344 1.00 40.59 180 ALA A O 1
ATOM 1416 N N . GLU A 1 181 ? 5.326 -8.855 -22.590 1.00 38.56 181 GLU A N 1
ATOM 1417 C CA . GLU A 1 181 ? 5.181 -9.167 -24.020 1.00 38.56 181 GLU A CA 1
ATOM 1418 C C . GLU A 1 181 ? 6.159 -8.368 -24.895 1.00 38.56 181 GLU A C 1
ATOM 1420 O O . GLU A 1 181 ? 6.731 -8.905 -25.840 1.00 38.56 181 GLU A O 1
ATOM 1425 N N . GLU A 1 182 ? 6.423 -7.107 -24.544 1.00 39.88 182 GLU A N 1
ATOM 1426 C CA . GLU A 1 182 ? 7.406 -6.259 -25.232 1.00 39.88 182 GLU A CA 1
ATOM 1427 C C . GLU A 1 182 ? 8.852 -6.695 -24.930 1.00 39.88 182 GLU A C 1
ATOM 1429 O O . GLU A 1 182 ? 9.760 -6.431 -25.716 1.00 39.88 182 GLU A O 1
ATOM 1434 N N . ALA A 1 183 ? 9.062 -7.423 -23.828 1.00 39.09 183 ALA A N 1
ATOM 1435 C CA . ALA A 1 183 ? 10.325 -8.072 -23.477 1.00 39.09 183 ALA A CA 1
ATOM 1436 C C . ALA A 1 183 ? 10.417 -9.533 -23.973 1.00 39.09 183 ALA A C 1
ATOM 1438 O O . ALA A 1 183 ? 11.291 -10.274 -23.519 1.00 39.09 183 ALA A O 1
ATOM 1439 N N . LEU A 1 184 ? 9.528 -9.955 -24.886 1.00 40.19 184 LEU A N 1
ATOM 1440 C CA . LEU A 1 184 ? 9.447 -11.312 -25.455 1.00 40.19 184 LEU A CA 1
ATOM 1441 C C . LEU A 1 184 ? 9.172 -12.430 -24.424 1.00 40.19 184 LEU A C 1
ATOM 1443 O O . LEU A 1 184 ? 9.379 -13.609 -24.712 1.00 40.19 184 LEU A O 1
ATOM 1447 N N . GLY A 1 185 ? 8.692 -12.079 -23.227 1.00 43.31 185 GLY A N 1
ATOM 1448 C CA . GLY A 1 185 ? 8.170 -13.016 -22.230 1.00 43.31 185 GLY A CA 1
ATOM 1449 C C . GLY A 1 185 ? 6.643 -13.098 -22.294 1.00 43.31 185 GLY A C 1
ATOM 1450 O O . GLY A 1 185 ? 5.972 -12.117 -22.596 1.00 43.31 185 GLY A O 1
ATOM 1451 N N . ASN A 1 186 ? 6.057 -14.247 -21.956 1.00 50.31 186 ASN A N 1
ATOM 1452 C CA . ASN A 1 186 ? 4.596 -14.374 -21.865 1.00 50.31 186 ASN A CA 1
ATOM 1453 C C . ASN A 1 186 ? 4.050 -13.716 -20.593 1.00 50.31 186 ASN A C 1
ATOM 1455 O O . ASN A 1 186 ? 2.876 -13.364 -20.511 1.00 50.31 186 ASN A O 1
ATOM 1459 N N . SER A 1 187 ? 4.878 -13.596 -19.553 1.00 59.47 187 SER A N 1
ATOM 1460 C CA . SER A 1 187 ? 4.473 -12.988 -18.290 1.00 59.47 187 SER A CA 1
ATOM 1461 C C . SER A 1 187 ? 5.661 -12.492 -17.470 1.00 59.47 187 SER A C 1
ATOM 1463 O O . SER A 1 187 ? 6.797 -12.927 -17.654 1.00 59.47 187 SER A O 1
ATOM 1465 N N . CYS A 1 188 ? 5.391 -11.643 -16.470 1.00 61.59 188 CYS A N 1
ATOM 1466 C CA . CYS A 1 188 ? 6.405 -11.230 -15.497 1.00 61.59 188 CYS A CA 1
ATOM 1467 C C . CYS A 1 188 ? 7.061 -12.430 -14.795 1.00 61.59 188 CYS A C 1
ATOM 1469 O O . CYS A 1 188 ? 8.199 -12.327 -14.341 1.00 61.59 188 CYS A O 1
ATOM 1471 N N . THR A 1 189 ? 6.363 -13.566 -14.677 1.00 66.31 189 THR A N 1
ATOM 1472 C CA . THR A 1 189 ? 6.887 -14.738 -13.969 1.00 66.31 189 THR A CA 1
ATOM 1473 C C . THR A 1 189 ? 7.967 -15.472 -14.755 1.00 66.31 189 THR A C 1
ATOM 1475 O O . THR A 1 189 ? 8.822 -16.097 -14.137 1.00 66.31 189 THR A O 1
ATOM 1478 N N . ASP A 1 190 ? 8.014 -15.327 -16.078 1.00 59.06 190 ASP A N 1
ATOM 1479 C CA . ASP A 1 190 ? 9.029 -15.980 -16.916 1.00 59.06 190 ASP A CA 1
ATOM 1480 C C . ASP A 1 190 ? 10.438 -15.476 -16.565 1.00 59.06 190 ASP A C 1
ATOM 1482 O O . ASP A 1 190 ? 11.400 -16.246 -16.503 1.00 59.06 190 ASP A O 1
ATOM 1486 N N . CYS A 1 191 ? 10.537 -14.187 -16.227 1.00 59.84 191 CYS A N 1
ATOM 1487 C CA . CYS A 1 191 ? 11.782 -13.554 -15.805 1.00 59.84 191 CYS A CA 1
ATOM 1488 C C . CYS A 1 191 ? 11.910 -13.460 -14.283 1.00 59.84 191 CYS A C 1
ATOM 1490 O O . CYS A 1 191 ? 13.013 -13.612 -13.769 1.00 59.84 191 CYS A O 1
ATOM 1492 N N . HIS A 1 192 ? 10.821 -13.245 -13.539 1.00 69.69 192 HIS A N 1
ATOM 1493 C CA . HIS A 1 192 ? 10.870 -12.928 -12.107 1.00 69.69 192 HIS A CA 1
ATOM 1494 C C . HIS A 1 192 ? 10.433 -14.062 -11.173 1.00 69.69 192 HIS A C 1
ATOM 1496 O O . HIS A 1 192 ? 10.384 -13.840 -9.969 1.00 69.69 192 HIS A O 1
ATOM 1502 N N . ALA A 1 193 ? 10.113 -15.267 -11.651 1.00 68.50 193 ALA A N 1
ATOM 1503 C CA . ALA A 1 193 ? 9.780 -16.367 -10.745 1.00 68.50 193 ALA A CA 1
ATOM 1504 C C . ALA A 1 193 ? 10.986 -16.872 -9.932 1.00 68.50 193 ALA A C 1
ATOM 1506 O O . ALA A 1 193 ? 12.131 -16.779 -10.386 1.00 68.50 193 ALA A O 1
ATOM 1507 N N . PRO A 1 194 ? 10.755 -17.464 -8.742 1.00 67.50 194 PRO A N 1
ATOM 1508 C CA . PRO A 1 194 ? 11.789 -18.222 -8.049 1.00 67.50 194 PRO A CA 1
ATOM 1509 C C . PRO A 1 194 ? 12.352 -19.309 -8.972 1.00 67.50 194 PRO A C 1
ATOM 1511 O O . PRO A 1 194 ? 11.603 -20.136 -9.487 1.00 67.50 194 PRO A O 1
ATOM 1514 N N . GLY A 1 195 ? 13.667 -19.301 -9.191 1.00 61.06 195 GLY A N 1
ATOM 1515 C CA . GLY A 1 195 ? 14.319 -20.244 -10.101 1.00 61.06 195 GLY A CA 1
ATOM 1516 C C . GLY A 1 195 ? 14.167 -19.922 -11.592 1.00 61.06 195 GLY A C 1
ATOM 1517 O O . GLY A 1 195 ? 14.516 -20.773 -12.407 1.00 61.06 195 GLY A O 1
ATOM 1518 N N . SER A 1 196 ? 13.685 -18.729 -11.969 1.00 61.16 196 SER A N 1
ATOM 1519 C CA . SER A 1 196 ? 13.666 -18.296 -13.370 1.00 61.16 196 SER A CA 1
ATOM 1520 C C . SER A 1 196 ? 15.058 -18.402 -13.998 1.00 61.16 196 SER A C 1
ATOM 1522 O O . SER A 1 196 ? 16.067 -18.029 -13.389 1.00 61.16 196 SER A O 1
ATOM 1524 N N . HIS A 1 197 ? 15.124 -18.882 -15.243 1.00 51.88 197 HIS A N 1
ATOM 1525 C CA . HIS A 1 197 ? 16.398 -18.975 -15.957 1.00 51.88 197 HIS A CA 1
ATOM 1526 C C . HIS A 1 197 ? 17.058 -17.595 -16.089 1.00 51.88 197 HIS A C 1
ATOM 1528 O O . HIS A 1 197 ? 18.277 -17.491 -16.012 1.00 51.88 197 HIS A O 1
ATOM 1534 N N . PHE A 1 198 ? 16.259 -16.529 -16.210 1.00 58.44 198 PHE A N 1
ATOM 1535 C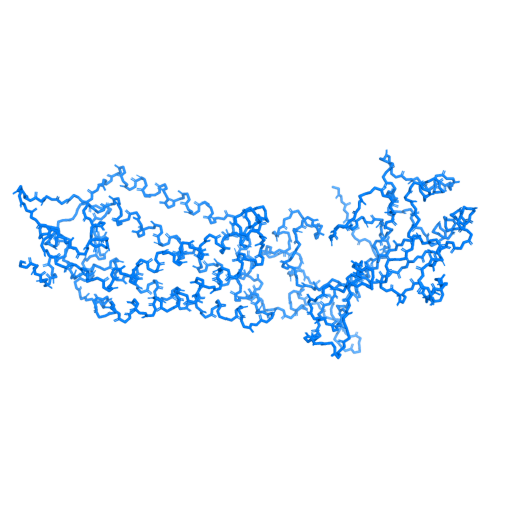 CA . PHE A 1 198 ? 16.776 -15.172 -16.326 1.00 58.44 198 PHE A CA 1
ATOM 1536 C C . PHE A 1 198 ? 17.629 -14.751 -15.122 1.00 58.44 198 PHE A C 1
ATOM 1538 O O . PHE A 1 198 ? 18.762 -14.357 -15.338 1.00 58.44 198 PHE A O 1
ATOM 1545 N N . PHE A 1 199 ? 17.159 -14.852 -13.868 1.00 58.94 199 PHE A N 1
ATOM 1546 C CA . PHE A 1 199 ? 17.972 -14.432 -12.707 1.00 58.94 199 PHE A CA 1
ATOM 1547 C C . PHE A 1 199 ? 18.852 -15.543 -12.138 1.00 58.94 199 PHE A C 1
ATOM 1549 O O . PHE A 1 199 ? 19.954 -15.266 -11.662 1.00 58.94 199 PHE A O 1
ATOM 1556 N N . PHE A 1 200 ? 18.371 -16.786 -12.141 1.00 59.16 200 PHE A N 1
ATOM 1557 C CA . PHE A 1 200 ? 19.028 -17.906 -11.463 1.00 59.16 200 PHE A CA 1
ATOM 1558 C C . PHE A 1 200 ? 19.865 -18.773 -12.405 1.00 59.16 200 PHE A C 1
ATOM 1560 O O . PHE A 1 200 ? 20.663 -19.586 -11.931 1.00 59.16 200 PHE A O 1
ATOM 1567 N N . GLY A 1 201 ? 19.724 -18.586 -13.720 1.00 50.25 201 GLY A N 1
ATOM 1568 C CA . GLY A 1 201 ? 20.607 -19.183 -14.712 1.00 50.25 201 GLY A CA 1
ATOM 1569 C C . GLY A 1 201 ? 22.055 -18.763 -14.479 1.00 50.25 201 GLY A C 1
ATOM 1570 O O . GLY A 1 201 ? 22.346 -17.660 -14.008 1.00 50.25 201 GLY A O 1
ATOM 1571 N N . LYS A 1 202 ? 22.977 -19.677 -14.775 1.00 47.06 202 LYS A N 1
ATOM 1572 C CA . LYS A 1 202 ? 24.409 -19.418 -14.654 1.00 47.06 202 LYS A CA 1
ATOM 1573 C C . LYS A 1 202 ? 24.884 -18.664 -15.886 1.00 47.06 202 LYS A C 1
ATOM 1575 O O . LYS A 1 202 ? 24.746 -19.154 -17.000 1.00 47.06 202 LYS A O 1
ATOM 1580 N N . THR A 1 203 ? 25.497 -17.516 -15.666 1.00 43.91 203 THR A N 1
ATOM 1581 C CA . THR A 1 203 ? 26.199 -16.749 -16.689 1.00 43.91 203 THR A CA 1
ATOM 1582 C C . THR A 1 203 ? 27.693 -16.926 -16.543 1.00 43.91 203 THR A C 1
ATOM 1584 O O . THR A 1 203 ? 28.221 -16.914 -15.427 1.00 43.91 203 THR A O 1
ATOM 1587 N N . ARG A 1 204 ? 28.374 -17.061 -17.675 1.00 42.06 204 ARG A N 1
ATOM 1588 C CA . ARG A 1 204 ? 29.829 -17.039 -17.746 1.00 42.06 204 ARG A CA 1
ATOM 1589 C C . ARG A 1 204 ? 30.318 -15.608 -17.513 1.00 42.06 204 ARG A C 1
ATOM 1591 O O . ARG A 1 204 ? 29.868 -14.681 -18.176 1.00 42.06 204 ARG A O 1
ATOM 1598 N N . VAL A 1 205 ? 31.238 -15.431 -16.575 1.00 42.72 205 VAL A N 1
ATOM 1599 C CA . VAL A 1 205 ? 31.930 -14.170 -16.295 1.00 42.72 205 VAL A CA 1
ATOM 1600 C C . VAL A 1 205 ? 33.432 -14.392 -16.338 1.00 42.72 205 VAL A C 1
ATOM 1602 O O . VAL A 1 205 ? 33.956 -15.357 -15.780 1.00 42.72 205 VAL A O 1
ATOM 1605 N N . ARG A 1 206 ? 34.134 -13.472 -16.996 1.00 43.31 206 ARG A N 1
ATOM 1606 C CA . ARG A 1 206 ? 35.586 -13.529 -17.148 1.00 43.31 206 ARG A CA 1
ATOM 1607 C C . ARG A 1 206 ? 36.259 -12.918 -15.921 1.00 43.31 206 ARG A C 1
ATOM 1609 O O . ARG A 1 206 ? 36.127 -11.721 -15.675 1.00 43.31 206 ARG A O 1
ATOM 1616 N N . ILE A 1 207 ? 36.987 -13.729 -15.160 1.00 42.47 207 ILE A N 1
ATOM 1617 C CA . ILE A 1 207 ? 37.770 -13.294 -14.001 1.00 42.47 207 ILE A CA 1
ATOM 1618 C C . ILE A 1 207 ? 39.231 -13.151 -14.447 1.00 42.47 207 ILE A C 1
ATOM 1620 O O . ILE A 1 207 ? 39.994 -14.112 -14.465 1.00 42.47 207 ILE A O 1
ATOM 1624 N N . GLY A 1 208 ? 39.622 -11.932 -14.825 1.00 44.84 208 GLY A N 1
ATOM 1625 C CA . GLY A 1 208 ? 41.002 -11.612 -15.206 1.00 44.84 208 GLY A CA 1
ATOM 1626 C C . GLY A 1 208 ? 41.456 -12.201 -16.549 1.00 44.84 208 GLY A C 1
ATOM 1627 O O . GLY A 1 208 ? 40.651 -12.503 -17.438 1.00 44.84 208 GLY A O 1
ATOM 1628 N N . GLU A 1 209 ? 42.774 -12.322 -16.722 1.00 34.75 209 GLU A N 1
ATOM 1629 C CA . GLU A 1 209 ? 43.395 -12.844 -17.944 1.00 34.75 209 GLU A CA 1
ATOM 1630 C C . GLU A 1 209 ? 43.221 -14.370 -18.051 1.00 34.75 209 GLU A C 1
ATOM 1632 O O . GLU A 1 209 ? 44.114 -15.149 -17.740 1.00 34.75 209 GLU A O 1
ATOM 1637 N N . GLY A 1 210 ? 42.042 -14.800 -18.514 1.00 40.19 210 GLY A N 1
ATOM 1638 C CA . GLY A 1 210 ? 41.839 -16.137 -19.089 1.00 40.19 210 GLY A CA 1
ATOM 1639 C C . GLY A 1 210 ? 41.117 -17.175 -18.226 1.00 40.19 210 GLY A C 1
ATOM 1640 O O . GLY A 1 210 ? 40.999 -18.311 -18.674 1.00 40.19 210 GLY A O 1
ATOM 1641 N N . ALA A 1 211 ? 40.607 -16.823 -17.042 1.00 32.62 211 ALA A N 1
ATOM 1642 C CA . ALA A 1 211 ? 39.773 -17.724 -16.242 1.00 32.62 211 ALA A CA 1
ATOM 1643 C C . ALA A 1 211 ? 38.286 -17.353 -16.346 1.00 32.62 211 ALA A C 1
ATOM 1645 O O . ALA A 1 211 ? 37.906 -16.197 -16.152 1.00 32.62 211 ALA A O 1
ATOM 1646 N N . ASP A 1 212 ? 37.440 -18.345 -16.618 1.00 44.34 212 ASP A N 1
ATOM 1647 C CA . ASP A 1 212 ? 35.986 -18.203 -16.605 1.00 44.34 212 ASP A CA 1
ATOM 1648 C C . ASP A 1 212 ? 35.409 -18.718 -15.288 1.00 44.34 212 ASP A C 1
ATOM 1650 O O . ASP A 1 212 ? 35.785 -19.784 -14.798 1.00 44.34 212 ASP A O 1
ATOM 1654 N N . ALA A 1 213 ? 34.449 -17.986 -14.733 1.00 41.91 213 ALA A N 1
ATOM 1655 C CA . ALA A 1 213 ? 33.603 -18.464 -13.653 1.00 41.91 213 ALA A CA 1
ATOM 1656 C C . ALA A 1 213 ? 32.139 -18.398 -14.074 1.00 41.91 213 ALA A C 1
ATOM 1658 O O . ALA A 1 213 ? 31.729 -17.522 -14.826 1.00 41.91 213 ALA A O 1
ATOM 1659 N N . PHE A 1 214 ? 31.334 -19.323 -13.566 1.00 51.72 214 PHE A N 1
ATOM 1660 C CA . PHE A 1 214 ? 29.894 -19.318 -13.781 1.00 51.72 214 PHE A CA 1
ATOM 1661 C C . PHE A 1 214 ? 29.210 -18.823 -12.513 1.00 51.72 214 PHE A C 1
ATOM 1663 O O . PHE A 1 214 ? 29.186 -19.533 -11.506 1.00 51.72 214 PHE A O 1
ATOM 1670 N N . ILE A 1 215 ? 28.658 -17.613 -12.563 1.00 48.72 215 ILE A N 1
ATOM 1671 C CA . ILE A 1 215 ? 27.881 -17.030 -11.463 1.00 48.72 215 ILE A CA 1
ATOM 1672 C C . ILE A 1 215 ? 26.417 -16.879 -11.886 1.00 48.72 215 ILE A C 1
ATOM 1674 O O . ILE A 1 215 ? 26.151 -16.740 -13.077 1.00 48.72 215 ILE A O 1
ATOM 1678 N N . PRO A 1 216 ? 25.448 -16.914 -10.961 1.00 50.25 216 PRO A N 1
ATOM 1679 C CA . PRO A 1 216 ? 24.057 -16.619 -11.296 1.00 50.25 216 PRO A CA 1
ATOM 1680 C C . PRO A 1 216 ? 23.896 -15.215 -11.904 1.00 50.25 216 PRO A C 1
ATOM 1682 O O . PRO A 1 216 ? 24.542 -14.276 -11.433 1.00 50.25 216 PRO A O 1
ATOM 1685 N N . MET A 1 217 ? 23.011 -15.051 -12.894 1.00 56.28 217 MET A N 1
ATOM 1686 C CA . MET A 1 217 ? 22.778 -13.766 -13.577 1.00 56.28 217 MET A CA 1
ATOM 1687 C C . MET A 1 217 ? 22.450 -12.636 -12.599 1.00 56.28 217 MET A C 1
ATOM 1689 O O . MET A 1 217 ? 22.939 -11.524 -12.768 1.00 56.28 217 MET A O 1
ATOM 1693 N N . TYR A 1 218 ? 21.677 -12.893 -11.539 1.00 62.34 218 TYR A N 1
ATOM 1694 C CA . TYR A 1 218 ? 21.397 -11.850 -10.551 1.00 62.34 218 TYR A CA 1
ATOM 1695 C C . TYR A 1 218 ? 22.673 -11.292 -9.906 1.00 62.34 218 TYR A C 1
ATOM 1697 O O . TYR A 1 218 ? 22.764 -10.091 -9.674 1.00 62.34 218 TYR A O 1
ATOM 1705 N N . ALA A 1 219 ? 23.663 -12.151 -9.646 1.00 58.59 219 ALA A N 1
ATOM 1706 C CA . ALA A 1 219 ? 24.934 -11.746 -9.063 1.00 58.59 219 ALA A CA 1
ATOM 1707 C C . ALA A 1 219 ? 25.779 -10.988 -10.094 1.00 58.59 219 ALA A C 1
ATOM 1709 O O . ALA A 1 219 ? 26.432 -10.010 -9.744 1.00 58.59 219 ALA A O 1
ATOM 1710 N N . ASN A 1 220 ? 25.710 -11.392 -11.368 1.00 52.91 220 ASN A N 1
ATOM 1711 C CA . ASN A 1 220 ? 26.340 -10.676 -12.479 1.00 52.91 220 ASN A CA 1
ATOM 1712 C C . ASN A 1 220 ? 25.755 -9.263 -12.672 1.00 52.91 220 ASN A C 1
ATOM 1714 O O . ASN A 1 220 ? 26.484 -8.306 -12.906 1.00 52.91 220 ASN A O 1
ATOM 1718 N N . LEU A 1 221 ? 24.441 -9.111 -12.489 1.00 59.66 221 LEU A N 1
ATOM 1719 C CA . LEU A 1 221 ? 23.731 -7.827 -12.516 1.00 59.66 221 LEU A CA 1
ATOM 1720 C C . LEU A 1 221 ? 23.883 -7.015 -11.215 1.00 59.66 221 LEU A C 1
ATOM 1722 O O . LEU A 1 221 ? 23.243 -5.975 -11.063 1.00 59.66 221 LEU A O 1
ATOM 1726 N N . ASN A 1 222 ? 24.728 -7.472 -10.284 1.00 64.88 222 ASN A N 1
ATOM 1727 C CA . ASN A 1 222 ? 24.982 -6.840 -8.990 1.00 64.88 222 ASN A CA 1
ATOM 1728 C C . ASN A 1 222 ? 23.727 -6.696 -8.101 1.00 64.88 222 ASN A C 1
ATOM 1730 O O . ASN A 1 222 ? 23.626 -5.768 -7.299 1.00 64.88 222 ASN A O 1
ATOM 1734 N N . TYR A 1 223 ? 22.774 -7.624 -8.226 1.00 69.25 223 TYR A N 1
ATOM 1735 C CA . TYR A 1 223 ? 21.632 -7.737 -7.322 1.00 69.25 223 TYR A CA 1
ATOM 1736 C C . TYR A 1 223 ? 21.924 -8.690 -6.165 1.00 69.25 223 TYR A C 1
ATOM 1738 O O . TYR A 1 223 ? 22.595 -9.715 -6.310 1.00 69.25 223 TYR A O 1
ATOM 1746 N N . GLY A 1 224 ? 21.353 -8.387 -5.000 1.00 75.50 224 GLY A N 1
ATOM 1747 C CA . GLY A 1 224 ? 21.355 -9.315 -3.875 1.00 75.50 224 GLY A CA 1
ATOM 1748 C C . GLY A 1 224 ? 20.370 -10.468 -4.092 1.00 75.50 224 GLY A C 1
ATOM 1749 O O . GLY A 1 224 ? 19.257 -10.269 -4.578 1.00 75.50 224 GLY A O 1
ATOM 1750 N N . LEU A 1 225 ? 20.724 -11.679 -3.646 1.00 79.31 225 LEU A N 1
ATOM 1751 C CA . LEU A 1 225 ? 19.819 -12.841 -3.698 1.00 79.31 225 LEU A CA 1
ATOM 1752 C C . LEU A 1 225 ? 18.486 -12.569 -2.974 1.00 79.31 225 LEU A C 1
ATOM 1754 O O . LEU A 1 225 ? 17.420 -12.976 -3.432 1.00 79.31 225 LEU A O 1
ATOM 1758 N N . SER A 1 226 ? 18.532 -11.863 -1.843 1.00 81.00 226 SER A N 1
ATOM 1759 C CA . SER A 1 226 ? 17.340 -11.457 -1.092 1.00 81.00 226 SER A CA 1
ATOM 1760 C C . SER A 1 226 ? 16.455 -10.485 -1.873 1.00 81.00 226 SER A C 1
ATOM 1762 O O . SER A 1 226 ? 15.233 -10.568 -1.774 1.00 81.00 226 SER A O 1
ATOM 1764 N N . GLU A 1 227 ? 17.046 -9.590 -2.663 1.00 79.38 227 GLU A N 1
ATOM 1765 C CA . GLU A 1 227 ? 16.322 -8.593 -3.455 1.00 79.38 227 GLU A CA 1
ATOM 1766 C C . GLU A 1 227 ? 15.538 -9.264 -4.580 1.00 79.38 227 GLU A C 1
ATOM 1768 O O . GLU A 1 227 ? 14.347 -9.001 -4.755 1.00 79.38 227 GLU A O 1
ATOM 1773 N N . VAL A 1 228 ? 16.193 -10.193 -5.279 1.00 75.19 228 VAL A N 1
ATOM 1774 C CA . VAL A 1 228 ? 15.606 -10.982 -6.367 1.00 75.19 228 VAL A CA 1
ATOM 1775 C C . VAL A 1 228 ? 14.487 -11.865 -5.833 1.00 75.19 228 VAL A C 1
ATOM 1777 O O . VAL A 1 228 ? 13.397 -11.874 -6.393 1.00 75.19 228 VAL A O 1
ATOM 1780 N N . ASN A 1 229 ? 14.713 -12.557 -4.712 1.00 84.00 229 ASN A N 1
ATOM 1781 C CA . ASN A 1 229 ? 13.698 -13.414 -4.102 1.00 84.00 229 ASN A CA 1
ATOM 1782 C C . ASN A 1 229 ? 12.487 -12.619 -3.604 1.00 84.00 229 ASN A C 1
ATOM 1784 O O . ASN A 1 229 ? 11.349 -13.039 -3.806 1.00 84.00 229 ASN A O 1
ATOM 1788 N N . LEU A 1 230 ? 12.701 -11.466 -2.966 1.00 84.44 230 LEU A N 1
ATOM 1789 C CA . LEU A 1 230 ? 11.595 -10.636 -2.488 1.00 84.44 230 LEU A CA 1
ATOM 1790 C C . LEU A 1 230 ? 10.766 -10.090 -3.654 1.00 84.44 230 LEU A C 1
ATOM 1792 O O . LEU A 1 230 ? 9.535 -10.070 -3.600 1.00 84.44 230 LEU A O 1
ATOM 1796 N N . HIS A 1 231 ? 11.443 -9.672 -4.719 1.00 83.00 231 HIS A N 1
ATOM 1797 C CA . HIS A 1 231 ? 10.791 -9.250 -5.944 1.00 83.00 231 HIS A CA 1
ATOM 1798 C C . HIS A 1 231 ? 10.018 -10.401 -6.606 1.00 83.00 231 HIS A C 1
ATOM 1800 O O . HIS A 1 231 ? 8.862 -10.222 -6.989 1.00 83.00 231 HIS A O 1
ATOM 1806 N N . ALA A 1 232 ? 10.593 -11.603 -6.633 1.00 82.06 232 ALA A N 1
ATOM 1807 C CA . ALA A 1 232 ? 9.934 -12.797 -7.141 1.00 82.06 232 ALA A CA 1
ATOM 1808 C C . ALA A 1 232 ? 8.652 -13.129 -6.373 1.00 82.06 232 ALA A C 1
ATOM 1810 O O . ALA A 1 232 ? 7.614 -13.383 -6.983 1.00 82.06 232 ALA A O 1
ATOM 1811 N N . ILE A 1 233 ? 8.682 -13.056 -5.038 1.00 85.88 233 ILE A N 1
ATOM 1812 C CA . ILE A 1 233 ? 7.496 -13.230 -4.184 1.00 85.88 233 ILE A CA 1
ATOM 1813 C C . ILE A 1 233 ? 6.428 -12.185 -4.524 1.00 85.88 233 ILE A C 1
ATOM 1815 O O . ILE A 1 233 ? 5.244 -12.511 -4.620 1.00 85.88 233 ILE A O 1
ATOM 1819 N N . ARG A 1 234 ? 6.823 -10.925 -4.730 1.00 86.31 234 ARG A N 1
ATOM 1820 C CA . ARG A 1 234 ? 5.884 -9.863 -5.104 1.00 86.31 234 ARG A CA 1
ATOM 1821 C C . ARG A 1 234 ? 5.166 -10.174 -6.419 1.00 86.31 234 ARG A C 1
ATOM 1823 O O . ARG A 1 234 ? 3.946 -10.047 -6.473 1.00 86.31 234 ARG A O 1
ATOM 1830 N N . GLU A 1 235 ? 5.908 -10.555 -7.457 1.00 82.75 235 GLU A N 1
ATOM 1831 C CA . GLU A 1 235 ? 5.361 -10.782 -8.802 1.00 82.75 235 GLU A CA 1
ATOM 1832 C C . GLU A 1 235 ? 4.578 -12.096 -8.912 1.00 82.75 235 GLU A C 1
ATOM 1834 O O . GLU A 1 235 ? 3.493 -12.108 -9.481 1.00 82.75 235 GLU A O 1
ATOM 1839 N N . THR A 1 236 ? 5.091 -13.192 -8.348 1.00 82.00 236 THR A N 1
ATOM 1840 C CA . THR A 1 236 ? 4.469 -14.524 -8.483 1.00 82.00 236 THR A CA 1
ATOM 1841 C C . THR A 1 236 ? 3.354 -14.785 -7.484 1.00 82.00 236 THR A C 1
ATOM 1843 O O . THR A 1 236 ? 2.412 -15.510 -7.792 1.00 82.00 236 THR A O 1
ATOM 1846 N N . PHE A 1 237 ? 3.452 -14.215 -6.283 1.00 85.06 237 PHE A N 1
ATOM 1847 C CA . PHE A 1 237 ? 2.508 -14.491 -5.209 1.00 85.06 237 PHE A CA 1
ATOM 1848 C C . PHE A 1 237 ? 1.651 -13.271 -4.907 1.00 85.06 237 PHE A C 1
ATOM 1850 O O . PHE A 1 237 ? 0.439 -13.320 -5.081 1.00 85.06 237 PHE A O 1
ATOM 1857 N N . VAL A 1 238 ? 2.253 -12.154 -4.492 1.00 86.50 238 VAL A N 1
ATOM 1858 C CA . VAL A 1 238 ? 1.476 -11.028 -3.951 1.00 86.50 238 VAL A CA 1
ATOM 1859 C C . VAL A 1 238 ? 0.584 -10.382 -5.006 1.00 86.50 238 VAL A C 1
ATOM 1861 O O . VAL A 1 238 ? -0.594 -10.186 -4.730 1.00 86.50 238 VAL A O 1
ATOM 1864 N N . LYS A 1 239 ? 1.088 -10.091 -6.211 1.00 84.25 239 LYS A N 1
ATOM 1865 C CA . LYS A 1 239 ? 0.281 -9.487 -7.283 1.00 84.25 239 LYS A CA 1
ATOM 1866 C C . LYS A 1 239 ? -0.929 -10.353 -7.669 1.00 84.25 239 LYS A C 1
ATOM 1868 O O . LYS A 1 239 ? -2.046 -9.851 -7.538 1.00 84.25 239 LYS A O 1
ATOM 1873 N N . PRO A 1 240 ? -0.775 -11.632 -8.070 1.00 83.62 240 PRO A N 1
ATOM 1874 C CA . PRO A 1 240 ? -1.923 -12.466 -8.417 1.00 83.62 240 PRO A CA 1
ATOM 1875 C C . PRO A 1 240 ? -2.844 -12.719 -7.223 1.00 83.62 240 PRO A C 1
ATOM 1877 O O . PRO A 1 240 ? -4.066 -12.688 -7.359 1.00 83.62 240 PRO A O 1
ATOM 1880 N N . PHE A 1 241 ? -2.273 -12.951 -6.037 1.00 86.12 241 PHE A N 1
ATOM 1881 C CA . PHE A 1 241 ? -3.044 -13.321 -4.856 1.00 86.12 241 PHE A CA 1
ATOM 1882 C C . PHE A 1 241 ? -3.751 -12.138 -4.202 1.00 86.12 241 PHE A C 1
ATOM 1884 O O . PHE A 1 241 ? -4.738 -12.353 -3.516 1.00 86.12 241 PHE A O 1
ATOM 1891 N N . PHE A 1 242 ? -3.311 -10.893 -4.388 1.00 86.12 242 PHE A N 1
ATOM 1892 C CA . PHE A 1 242 ? -3.891 -9.752 -3.677 1.00 86.12 242 PHE A CA 1
ATOM 1893 C C . PHE A 1 242 ? -5.401 -9.583 -3.932 1.00 86.12 242 PHE A C 1
ATOM 1895 O O . PHE A 1 242 ? -6.175 -9.351 -2.995 1.00 86.12 242 PHE A O 1
ATOM 1902 N N . LEU A 1 243 ? -5.842 -9.745 -5.183 1.00 83.69 243 LEU A N 1
ATOM 1903 C CA . LEU A 1 243 ? -7.268 -9.691 -5.517 1.00 83.69 243 LEU A CA 1
ATOM 1904 C C . LEU A 1 243 ? -8.031 -10.841 -4.844 1.00 83.69 243 LEU A C 1
ATOM 1906 O O . LEU A 1 243 ? -9.077 -10.615 -4.236 1.00 83.69 243 LEU A O 1
ATOM 1910 N N . TRP A 1 244 ? -7.462 -12.049 -4.852 1.00 88.75 244 TRP A N 1
ATOM 1911 C CA . TRP A 1 244 ? -8.014 -13.198 -4.133 1.00 88.75 244 TRP A CA 1
ATOM 1912 C C . TRP A 1 244 ? -8.059 -12.975 -2.624 1.00 88.75 244 TRP A C 1
ATOM 1914 O O . TRP A 1 244 ? -9.079 -13.252 -2.011 1.00 88.75 244 TRP A O 1
ATOM 1924 N N . LEU A 1 245 ? -7.010 -12.418 -2.022 1.00 89.38 245 LEU A N 1
ATOM 1925 C CA . LEU A 1 245 ? -6.951 -12.066 -0.606 1.00 89.38 245 LEU A CA 1
ATOM 1926 C C . LEU A 1 245 ? -8.076 -11.098 -0.240 1.00 89.38 245 LEU A C 1
ATOM 1928 O O . LEU A 1 245 ? -8.751 -11.290 0.768 1.00 89.38 245 LEU A O 1
ATOM 1932 N N . THR A 1 246 ? -8.320 -10.093 -1.080 1.00 88.94 246 THR A N 1
ATOM 1933 C CA . THR A 1 246 ? -9.425 -9.146 -0.891 1.00 88.94 246 THR A CA 1
ATOM 1934 C C . THR A 1 246 ? -10.778 -9.863 -0.914 1.00 88.94 246 THR A C 1
ATOM 1936 O O . THR A 1 246 ? -11.590 -9.677 -0.006 1.00 88.94 246 THR A O 1
ATOM 1939 N N . LEU A 1 247 ? -11.003 -10.744 -1.895 1.00 91.38 247 LEU A N 1
ATOM 1940 C CA . LEU A 1 247 ? -12.217 -11.566 -1.974 1.00 91.38 247 LEU A CA 1
ATOM 1941 C C . LEU A 1 247 ? -12.352 -12.535 -0.790 1.00 91.38 247 LEU A C 1
ATOM 1943 O O . LEU A 1 247 ? -13.449 -12.693 -0.259 1.00 91.38 247 LEU A O 1
ATOM 1947 N N . ILE A 1 248 ? -11.252 -13.136 -0.331 1.00 93.75 248 ILE A N 1
ATOM 1948 C CA . ILE A 1 248 ? -11.206 -14.024 0.837 1.00 93.75 248 ILE A CA 1
ATOM 1949 C C . ILE A 1 248 ? -11.590 -13.257 2.098 1.00 93.75 248 ILE A C 1
ATOM 1951 O O . ILE A 1 248 ? -12.372 -13.766 2.891 1.00 93.75 248 ILE A O 1
ATOM 1955 N N . ILE A 1 249 ? -11.095 -12.033 2.295 1.00 94.12 249 ILE A N 1
ATOM 1956 C CA . ILE A 1 249 ? -11.438 -11.217 3.468 1.00 94.12 249 ILE A CA 1
ATOM 1957 C C . ILE A 1 249 ? -12.918 -10.836 3.448 1.00 94.12 249 ILE A C 1
ATOM 1959 O O . ILE A 1 249 ? -13.586 -10.927 4.481 1.00 94.12 249 ILE A O 1
ATOM 1963 N N . ILE A 1 250 ? -13.453 -10.452 2.286 1.00 93.69 250 ILE A N 1
ATOM 1964 C CA . ILE A 1 250 ? -14.884 -10.157 2.118 1.00 93.69 250 ILE A CA 1
ATOM 1965 C C . ILE A 1 250 ? -15.721 -11.416 2.384 1.00 93.69 250 ILE A C 1
ATOM 1967 O O . ILE A 1 250 ? -16.680 -11.367 3.154 1.00 93.69 250 ILE A O 1
ATOM 1971 N N . GLY A 1 251 ? -15.330 -12.556 1.811 1.00 94.94 251 GLY A N 1
ATOM 1972 C CA . GLY A 1 251 ? -15.986 -13.847 2.010 1.00 94.94 251 GLY A CA 1
ATOM 1973 C C . GLY A 1 251 ? -15.942 -14.307 3.466 1.00 94.94 251 GLY A C 1
ATOM 1974 O O . GLY A 1 251 ? -16.974 -14.660 4.025 1.00 94.94 251 GLY A O 1
ATOM 1975 N N . ALA A 1 252 ? -14.787 -14.220 4.124 1.00 94.19 252 ALA A N 1
ATOM 1976 C CA . ALA A 1 252 ? -14.626 -14.536 5.541 1.00 94.19 252 ALA A CA 1
ATOM 1977 C C . ALA A 1 252 ? -15.470 -13.610 6.428 1.00 94.19 252 ALA A C 1
ATOM 1979 O O . ALA A 1 252 ? -16.104 -14.070 7.375 1.00 94.19 252 ALA A O 1
ATOM 1980 N N . SER A 1 253 ? -15.543 -12.320 6.092 1.00 94.38 253 SER A N 1
ATOM 1981 C CA . SER A 1 253 ? -16.404 -11.348 6.776 1.00 94.38 253 SER A CA 1
ATOM 1982 C C . SER A 1 253 ? -17.892 -11.685 6.615 1.00 94.38 253 SER A C 1
ATOM 1984 O O . SER A 1 253 ? -18.664 -11.576 7.571 1.00 94.38 253 SER A O 1
ATOM 1986 N N . LEU A 1 254 ? -18.302 -12.136 5.427 1.00 94.19 254 LEU A N 1
ATOM 1987 C CA . LEU A 1 254 ? -19.664 -12.593 5.158 1.00 94.19 254 LEU A CA 1
ATOM 1988 C C . LEU A 1 254 ? -19.982 -13.894 5.906 1.00 94.19 254 LEU A C 1
ATOM 1990 O O . LEU A 1 254 ? -21.013 -13.973 6.567 1.00 94.19 254 LEU A O 1
ATOM 1994 N N . ILE A 1 255 ? -19.087 -14.883 5.864 1.00 94.56 255 ILE A N 1
ATOM 1995 C CA . ILE A 1 255 ? -19.224 -16.147 6.601 1.00 94.56 255 ILE A CA 1
ATOM 1996 C C . ILE A 1 255 ? -19.331 -15.868 8.099 1.00 94.56 255 ILE A C 1
ATOM 1998 O O . ILE A 1 255 ? -20.249 -16.363 8.746 1.00 94.56 255 ILE A O 1
ATOM 2002 N N . HIS A 1 256 ? -18.452 -15.024 8.644 1.00 93.94 256 HIS A N 1
ATOM 2003 C CA . HIS A 1 256 ? -18.524 -14.601 10.040 1.00 93.94 256 HIS A CA 1
ATOM 2004 C C . HIS A 1 256 ? -19.869 -13.929 10.349 1.00 93.94 256 HIS A C 1
ATOM 2006 O O . HIS A 1 256 ? -20.499 -14.237 11.359 1.00 93.94 256 HIS A O 1
ATOM 2012 N N . PHE A 1 257 ? -20.347 -13.042 9.470 1.00 92.31 257 PHE A N 1
ATOM 2013 C CA . PHE A 1 257 ? -21.636 -12.375 9.652 1.00 92.31 257 PHE A CA 1
ATOM 2014 C C . PHE A 1 257 ? -22.812 -13.361 9.655 1.00 92.31 257 PHE A C 1
ATOM 2016 O O . PHE A 1 257 ? -23.705 -13.225 10.483 1.00 92.31 257 PHE A O 1
ATOM 2023 N N . ILE A 1 258 ? -22.812 -14.358 8.770 1.00 93.00 258 ILE A N 1
ATOM 2024 C CA . ILE A 1 258 ? -23.869 -15.375 8.700 1.00 93.00 258 ILE A CA 1
ATOM 2025 C C . ILE A 1 258 ? -23.807 -16.312 9.915 1.00 93.00 258 ILE A C 1
ATOM 2027 O O . ILE A 1 258 ? -24.841 -16.614 10.506 1.00 93.00 258 ILE A O 1
ATOM 2031 N N . ALA A 1 259 ? -22.609 -16.750 10.307 1.00 91.69 259 ALA A N 1
ATOM 2032 C CA . ALA A 1 259 ? -22.417 -17.721 11.382 1.00 91.69 259 ALA A CA 1
ATOM 2033 C C . ALA A 1 259 ? -22.633 -17.125 12.783 1.00 91.69 259 ALA A C 1
ATOM 2035 O O . ALA A 1 259 ? -23.245 -17.762 13.640 1.00 91.69 259 ALA A O 1
ATOM 2036 N N . PHE A 1 260 ? -22.140 -15.907 13.027 1.00 89.00 260 PHE A N 1
ATOM 2037 C CA . PHE A 1 260 ? -22.106 -15.300 14.365 1.00 89.00 260 PHE A CA 1
ATOM 2038 C C . PHE A 1 260 ? -22.983 -14.050 14.496 1.00 89.00 260 PHE A C 1
ATOM 2040 O O . PHE A 1 260 ? -23.383 -13.686 15.605 1.00 89.00 260 PHE A O 1
ATOM 2047 N N . GLY A 1 261 ? -23.334 -13.405 13.381 1.00 88.31 261 GLY A N 1
ATOM 2048 C CA . GLY A 1 261 ? -24.137 -12.187 13.374 1.00 88.31 261 GLY A CA 1
ATOM 2049 C C . GLY A 1 261 ? -23.391 -10.960 13.896 1.00 88.31 261 GLY A C 1
ATOM 2050 O O . GLY A 1 261 ? -22.164 -10.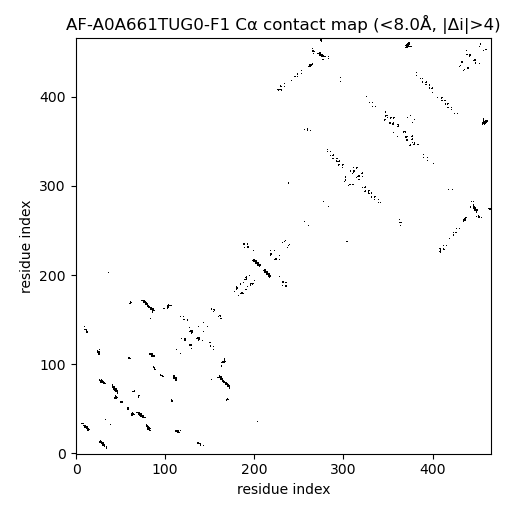913 13.986 1.00 88.31 261 GLY A O 1
ATOM 2051 N N . ARG A 1 262 ? -24.163 -9.922 14.238 1.00 89.12 262 ARG A N 1
ATOM 2052 C CA . ARG A 1 262 ? -23.634 -8.717 14.887 1.00 89.12 262 ARG A CA 1
ATOM 2053 C C . ARG A 1 262 ? -23.543 -8.907 16.392 1.00 89.12 262 ARG A C 1
ATOM 2055 O O . ARG A 1 262 ? -24.462 -9.439 17.021 1.00 89.12 262 ARG A O 1
ATOM 2062 N N . LYS A 1 263 ? -22.507 -8.338 17.001 1.00 86.94 263 LYS A N 1
ATOM 2063 C CA . LYS A 1 263 ? -22.434 -8.159 18.448 1.00 86.94 263 LYS A CA 1
ATOM 2064 C C . LYS A 1 263 ? -23.376 -7.022 18.849 1.00 86.94 263 LYS A C 1
ATOM 2066 O O . LYS A 1 263 ? -23.047 -5.841 18.744 1.00 86.94 263 LYS A O 1
ATOM 2071 N N . LYS A 1 264 ? -24.589 -7.412 19.249 1.00 86.50 264 LYS A N 1
ATOM 2072 C CA . LYS A 1 264 ? -25.701 -6.500 19.553 1.00 86.50 264 LYS A CA 1
ATOM 2073 C C . LYS A 1 264 ? -25.451 -5.674 20.806 1.00 86.50 264 LYS A C 1
ATOM 2075 O O . LYS A 1 264 ? -24.874 -6.191 21.760 1.00 86.50 264 LYS A O 1
ATOM 2080 N N . VAL A 1 265 ? -25.969 -4.451 20.861 1.00 86.00 265 VAL A N 1
ATOM 2081 C CA . VAL A 1 265 ? -26.038 -3.657 22.103 1.00 86.00 265 VAL A CA 1
ATOM 2082 C C . VAL A 1 265 ? -27.481 -3.282 22.382 1.00 86.00 265 VAL A C 1
ATOM 2084 O O . VAL A 1 265 ? -28.117 -2.616 21.564 1.00 86.00 265 VAL A O 1
ATOM 2087 N N . TYR A 1 266 ? -27.972 -3.681 23.553 1.00 88.06 266 TYR A N 1
ATOM 2088 C CA . TYR A 1 266 ? -29.269 -3.245 24.050 1.00 88.06 266 TYR A CA 1
ATOM 2089 C C . TYR A 1 266 ? -29.113 -1.852 24.647 1.00 88.06 266 TYR A C 1
ATOM 2091 O O . TYR A 1 266 ? -28.432 -1.676 25.651 1.00 88.06 266 TYR A O 1
ATOM 2099 N N . VAL A 1 267 ? -29.708 -0.876 23.971 1.00 87.81 267 VAL A N 1
ATOM 2100 C CA . VAL A 1 267 ? -29.783 0.521 24.401 1.00 87.81 267 VAL A CA 1
ATOM 2101 C C . VAL A 1 267 ? -31.178 0.719 24.973 1.00 87.81 267 VAL A C 1
ATOM 2103 O O . VAL A 1 267 ? -32.148 0.357 24.303 1.00 87.81 267 VAL A O 1
ATOM 2106 N N . ALA A 1 268 ? -31.279 1.239 26.196 1.00 87.69 268 ALA A N 1
ATOM 2107 C CA . ALA A 1 268 ? -32.575 1.431 26.841 1.00 87.69 268 ALA A CA 1
ATOM 2108 C C . ALA A 1 268 ? -33.424 2.460 26.075 1.00 87.69 268 ALA A C 1
ATOM 2110 O O . ALA A 1 268 ? -32.895 3.369 25.426 1.00 87.69 268 ALA A O 1
ATOM 2111 N N . GLU A 1 269 ? -34.748 2.324 26.142 1.00 86.94 269 GLU A N 1
ATOM 2112 C CA . GLU A 1 269 ? -35.654 3.284 25.513 1.00 86.94 269 GLU A CA 1
ATOM 2113 C C . GLU A 1 269 ? -35.428 4.685 26.107 1.00 86.94 269 GLU A C 1
ATOM 2115 O O . GLU A 1 269 ? -35.394 4.866 27.322 1.00 86.94 269 GLU A O 1
ATOM 2120 N 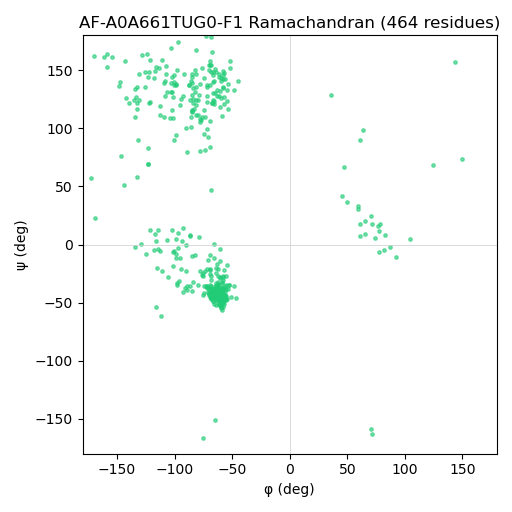N . GLY A 1 270 ? -35.186 5.673 25.241 1.00 87.12 270 GLY A N 1
ATOM 2121 C CA . GLY A 1 270 ? -34.845 7.040 25.649 1.00 87.12 270 GLY A CA 1
ATOM 2122 C C . GLY A 1 270 ? -33.372 7.287 26.013 1.00 87.12 270 GLY A C 1
ATOM 2123 O O . GLY A 1 270 ? -33.002 8.445 26.220 1.00 87.12 270 GLY A O 1
ATOM 2124 N N . GLU A 1 271 ? -32.505 6.265 26.040 1.00 91.44 271 GLU A N 1
ATOM 2125 C CA . GLU A 1 271 ? -31.072 6.452 26.307 1.00 91.44 271 GLU A CA 1
ATOM 2126 C C . GLU A 1 271 ? -30.425 7.303 25.202 1.00 91.44 271 GLU A C 1
ATOM 2128 O O . GLU A 1 271 ? -30.531 7.015 24.005 1.00 91.44 271 GLU A O 1
ATOM 2133 N N . ARG A 1 272 ? -29.722 8.367 25.604 1.00 89.88 272 ARG A N 1
ATOM 2134 C CA . ARG A 1 272 ? -28.990 9.251 24.691 1.00 89.88 272 ARG A CA 1
ATOM 2135 C C . ARG A 1 272 ? -27.495 8.909 24.699 1.00 89.88 272 ARG A C 1
ATOM 2137 O O . ARG A 1 272 ? -26.953 8.557 25.741 1.00 89.88 272 ARG A O 1
ATOM 2144 N N . PRO A 1 273 ? -26.792 9.046 23.562 1.00 90.62 273 PRO A N 1
ATOM 2145 C CA . PRO A 1 273 ? -25.355 8.795 23.484 1.00 90.62 273 PRO A CA 1
ATOM 2146 C C . PRO A 1 273 ? -24.558 9.980 24.057 1.00 90.62 273 PRO A C 1
ATOM 2148 O O . PRO A 1 273 ? -24.094 10.843 23.301 1.00 90.62 273 PRO A O 1
ATOM 2151 N N . THR A 1 274 ? -24.443 10.039 25.386 1.00 92.38 274 THR A N 1
ATOM 2152 C CA . THR A 1 274 ? -23.791 11.121 26.150 1.00 92.38 274 THR A CA 1
ATOM 2153 C C . THR A 1 274 ? -22.300 10.887 26.387 1.00 92.38 274 THR A C 1
ATOM 2155 O O . THR A 1 274 ? -21.556 11.848 26.567 1.00 92.38 274 THR A O 1
ATOM 2158 N N . VAL A 1 275 ? -21.829 9.640 26.340 1.00 93.06 275 VAL A N 1
ATOM 2159 C CA . VAL A 1 275 ? -20.437 9.295 26.657 1.00 93.06 275 VAL A CA 1
ATOM 2160 C C . VAL A 1 275 ? -19.502 9.768 25.544 1.00 93.06 275 VAL A C 1
ATOM 2162 O O . VAL A 1 275 ? -19.656 9.362 24.388 1.00 93.06 275 VAL A O 1
ATOM 2165 N N . ILE A 1 276 ? -18.505 10.598 25.864 1.00 92.94 276 ILE A N 1
ATOM 2166 C CA . ILE A 1 276 ? -17.544 11.105 24.873 1.00 92.94 276 ILE A CA 1
ATOM 2167 C C . ILE A 1 276 ? -16.460 10.050 24.630 1.00 92.94 276 ILE A C 1
ATOM 2169 O O . ILE A 1 276 ? -15.611 9.783 25.477 1.00 92.94 276 ILE A O 1
ATOM 2173 N N . ARG A 1 277 ? -16.459 9.459 23.432 1.00 94.00 277 ARG A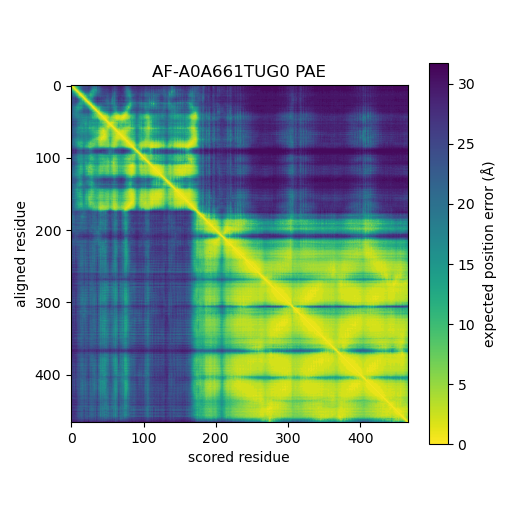 N 1
ATOM 2174 C CA . ARG A 1 277 ? -15.485 8.438 23.024 1.00 94.00 277 ARG A CA 1
ATOM 2175 C C . ARG A 1 277 ? -14.273 9.024 22.310 1.00 94.00 277 ARG A C 1
ATOM 2177 O O . ARG A 1 277 ? -13.155 8.556 22.549 1.00 94.00 277 ARG A O 1
ATOM 2184 N N . HIS A 1 278 ? -14.505 10.010 21.442 1.00 94.00 278 HIS A N 1
ATOM 2185 C CA . HIS A 1 278 ? -13.477 10.693 20.659 1.00 94.00 278 HIS A CA 1
ATOM 2186 C C . HIS A 1 278 ? -13.776 12.190 20.522 1.00 94.00 278 HIS A C 1
ATOM 2188 O O . HIS A 1 278 ? -14.844 12.589 20.053 1.00 94.00 278 HIS A O 1
ATOM 2194 N N . GLY A 1 279 ? -12.802 13.027 20.890 1.00 93.81 279 GLY A N 1
ATOM 2195 C CA . GLY A 1 279 ? -12.885 14.482 20.717 1.00 93.81 279 GLY A CA 1
ATOM 2196 C C . GLY A 1 279 ? -12.875 14.910 19.243 1.00 93.81 279 GLY A C 1
ATOM 2197 O O . GLY A 1 279 ? -12.518 14.130 18.361 1.00 93.81 279 GLY A O 1
ATOM 2198 N N . GLY A 1 280 ? -13.244 16.165 18.957 1.00 95.38 280 GLY A N 1
ATOM 2199 C CA . GLY A 1 280 ? -13.303 16.703 17.585 1.00 95.38 280 GLY A CA 1
ATOM 2200 C C . GLY A 1 280 ? -11.981 16.577 16.819 1.00 95.38 280 GLY A C 1
ATOM 2201 O O . GLY A 1 280 ? -11.964 16.036 15.718 1.00 95.38 280 GLY A O 1
ATOM 2202 N N . PHE A 1 281 ? -10.868 16.969 17.447 1.00 96.50 281 PHE A N 1
ATOM 2203 C CA . PHE A 1 281 ? -9.532 16.832 16.860 1.00 96.50 281 PHE A CA 1
ATOM 2204 C C . PHE A 1 281 ? -9.187 15.374 16.528 1.00 96.50 281 PHE A C 1
ATOM 2206 O O . PHE A 1 281 ? -8.699 15.082 15.441 1.00 96.50 281 PHE A O 1
ATOM 2213 N N . GLN A 1 282 ? -9.522 14.433 17.418 1.00 95.88 282 GLN A N 1
ATOM 2214 C CA . GLN A 1 282 ? -9.215 13.019 17.193 1.00 95.88 282 GLN A CA 1
ATOM 2215 C C . GLN A 1 282 ? -9.953 12.454 15.977 1.00 95.88 282 GLN A C 1
ATOM 2217 O O . GLN A 1 282 ? -9.393 11.677 15.207 1.00 95.88 282 GLN A O 1
ATOM 2222 N N . ARG A 1 283 ? -11.210 12.873 15.797 1.00 96.75 283 ARG A N 1
ATOM 2223 C CA . ARG A 1 283 ? -12.030 12.496 14.643 1.00 96.75 283 ARG A CA 1
ATOM 2224 C C . ARG A 1 283 ? -11.509 13.105 13.348 1.00 96.75 283 ARG A C 1
ATOM 2226 O O . ARG A 1 283 ? -11.472 12.416 12.337 1.00 96.75 283 ARG A O 1
ATOM 2233 N N . PHE A 1 284 ? -11.071 14.362 13.386 1.00 97.38 284 PHE A N 1
ATOM 2234 C CA . PHE A 1 284 ? -10.477 15.028 12.229 1.00 97.38 284 PHE A CA 1
ATOM 2235 C C . PHE A 1 284 ? -9.200 14.322 11.755 1.00 97.38 284 PHE A C 1
ATOM 2237 O O . PHE A 1 284 ? -9.090 13.992 10.579 1.00 97.38 284 PHE A O 1
ATOM 2244 N N . ILE A 1 285 ? -8.278 13.998 12.669 1.00 97.88 285 ILE A N 1
ATOM 2245 C CA . ILE A 1 285 ? -7.054 13.257 12.325 1.00 97.88 285 ILE A CA 1
ATOM 2246 C C . ILE A 1 285 ? -7.380 11.865 11.774 1.00 97.88 285 ILE A C 1
ATOM 2248 O O . ILE A 1 285 ? -6.789 11.435 10.786 1.00 97.88 285 ILE A O 1
ATOM 2252 N N . HIS A 1 286 ? -8.367 11.174 12.351 1.00 96.31 286 HIS A N 1
ATOM 2253 C CA . HIS A 1 286 ? -8.820 9.898 11.805 1.00 96.31 286 HIS A CA 1
ATOM 2254 C C . HIS A 1 286 ? -9.410 10.041 10.393 1.00 96.31 286 HIS A C 1
ATOM 2256 O O . HIS A 1 286 ? -9.151 9.202 9.535 1.00 96.31 286 HIS A O 1
ATOM 2262 N N . LEU A 1 287 ? -10.180 11.099 10.127 1.00 96.62 287 LEU A N 1
ATOM 2263 C CA . LEU A 1 287 ? -10.705 11.380 8.791 1.00 96.62 287 LEU A CA 1
ATOM 2264 C C . LEU A 1 287 ? -9.576 11.644 7.784 1.00 96.62 287 LEU A C 1
ATOM 2266 O O . LEU A 1 287 ? -9.628 11.111 6.677 1.00 96.62 287 LEU A O 1
ATOM 2270 N N . LEU A 1 288 ? -8.537 12.389 8.176 1.00 97.31 288 LEU A N 1
ATOM 2271 C CA . LEU A 1 288 ? -7.344 12.576 7.345 1.00 97.31 288 LEU A CA 1
ATOM 2272 C C . LEU A 1 288 ? -6.662 11.243 7.024 1.00 97.31 288 LEU A C 1
ATOM 2274 O O . LEU A 1 288 ? -6.325 11.013 5.863 1.00 97.31 288 LEU A O 1
ATOM 2278 N N . ASN A 1 289 ? -6.521 10.342 8.005 1.00 97.00 289 ASN A N 1
ATOM 2279 C CA . ASN A 1 289 ? -5.995 8.995 7.760 1.00 97.00 289 ASN A CA 1
ATOM 2280 C C . ASN A 1 289 ? -6.862 8.220 6.762 1.00 97.00 289 ASN A C 1
ATOM 2282 O O . ASN A 1 289 ? -6.313 7.601 5.862 1.00 97.00 289 ASN A O 1
ATOM 2286 N N . ILE A 1 290 ? -8.196 8.252 6.895 1.00 96.38 290 ILE A N 1
ATOM 2287 C CA . ILE A 1 290 ? -9.097 7.545 5.967 1.00 96.38 290 ILE A CA 1
ATOM 2288 C C . ILE A 1 290 ? -8.890 8.053 4.539 1.00 96.38 290 ILE A C 1
ATOM 2290 O O . ILE A 1 290 ? -8.650 7.257 3.636 1.00 96.38 290 ILE A O 1
ATOM 2294 N N . ILE A 1 291 ? -8.990 9.369 4.336 1.00 97.31 291 ILE A N 1
ATOM 2295 C CA . ILE A 1 291 ? -8.948 9.964 2.996 1.00 97.31 291 ILE A CA 1
ATOM 2296 C C . ILE A 1 291 ? -7.589 9.701 2.345 1.00 97.31 291 ILE A C 1
ATOM 2298 O O . ILE A 1 291 ? -7.529 9.223 1.214 1.00 97.31 291 ILE A O 1
ATOM 2302 N N . SER A 1 292 ? -6.499 9.962 3.070 1.00 97.94 292 SER A N 1
ATOM 2303 C CA . SER A 1 292 ? -5.151 9.745 2.542 1.00 97.94 292 SER A CA 1
ATOM 2304 C C . SER A 1 292 ? -4.860 8.269 2.276 1.00 97.94 292 SER A C 1
ATOM 2306 O O . SER A 1 292 ? -4.349 7.948 1.207 1.00 97.94 292 SER A O 1
ATOM 2308 N N . PHE A 1 293 ? -5.258 7.357 3.168 1.00 97.56 293 PHE A N 1
ATOM 2309 C CA . PHE A 1 293 ? -5.061 5.922 2.965 1.00 97.56 293 PHE A CA 1
ATOM 2310 C C . PHE A 1 293 ? -5.831 5.397 1.748 1.00 97.56 293 PHE A C 1
ATOM 2312 O O . PHE A 1 293 ? -5.275 4.634 0.961 1.00 97.56 293 PHE A O 1
ATOM 2319 N N . VAL A 1 294 ? -7.086 5.817 1.552 1.00 96.12 294 VAL A N 1
ATOM 2320 C CA . VAL A 1 294 ? -7.884 5.424 0.376 1.00 96.12 294 VAL A CA 1
ATOM 2321 C C . VAL A 1 294 ? -7.231 5.922 -0.914 1.00 96.12 294 VAL A C 1
ATOM 2323 O O . VAL A 1 294 ? -7.068 5.144 -1.853 1.00 96.12 294 VAL A O 1
ATOM 2326 N N . MET A 1 295 ? -6.792 7.182 -0.952 1.00 95.00 295 MET A N 1
ATOM 2327 C CA . MET A 1 295 ? -6.119 7.739 -2.128 1.00 95.00 295 MET A CA 1
ATOM 2328 C C . MET A 1 295 ? -4.792 7.037 -2.427 1.00 95.00 295 MET A C 1
ATOM 2330 O O . MET A 1 295 ? -4.532 6.688 -3.579 1.00 95.00 295 MET A O 1
ATOM 2334 N N . LEU A 1 296 ? -3.982 6.761 -1.401 1.00 96.31 296 LEU A N 1
ATOM 2335 C CA . LEU A 1 296 ? -2.736 5.996 -1.523 1.00 96.31 296 LEU A CA 1
ATOM 2336 C C . LEU A 1 296 ? -2.978 4.570 -2.012 1.00 96.31 296 LEU A C 1
ATOM 2338 O O . LEU A 1 296 ? -2.229 4.068 -2.843 1.00 96.31 296 LEU A O 1
ATOM 2342 N N . THR A 1 297 ? -4.046 3.938 -1.532 1.00 93.75 297 THR A N 1
ATOM 2343 C CA . THR A 1 297 ? -4.461 2.598 -1.953 1.00 93.75 297 THR A CA 1
ATOM 2344 C C . THR A 1 297 ? -4.793 2.592 -3.446 1.00 93.75 297 THR A C 1
ATOM 2346 O O . THR A 1 297 ? -4.221 1.807 -4.197 1.00 93.75 297 THR A O 1
ATOM 2349 N N . ILE A 1 298 ? -5.655 3.505 -3.905 1.00 90.44 298 ILE A N 1
ATOM 2350 C CA . ILE A 1 298 ? -6.075 3.592 -5.314 1.00 90.44 298 ILE A CA 1
ATOM 2351 C C . ILE A 1 298 ? -4.878 3.864 -6.232 1.00 90.44 298 ILE A C 1
ATOM 2353 O O . ILE A 1 298 ? -4.654 3.145 -7.207 1.00 90.44 298 ILE A O 1
ATOM 2357 N N . THR A 1 299 ? -4.090 4.889 -5.912 1.00 91.25 299 THR A N 1
ATOM 2358 C CA . THR A 1 299 ? -2.935 5.297 -6.729 1.00 91.25 299 THR A CA 1
ATOM 2359 C C . THR A 1 299 ? -1.821 4.243 -6.705 1.00 91.25 299 THR A C 1
ATOM 2361 O O . THR A 1 299 ? -1.266 3.908 -7.749 1.00 91.25 299 THR A O 1
ATOM 2364 N N . GLY A 1 300 ? -1.542 3.638 -5.546 1.00 90.19 300 GLY A N 1
ATOM 2365 C CA . GLY A 1 300 ? -0.542 2.580 -5.397 1.00 90.19 300 GLY A CA 1
ATOM 2366 C C . GLY A 1 300 ? -0.910 1.299 -6.149 1.00 90.19 300 GLY A C 1
ATOM 2367 O O . GLY A 1 300 ? -0.071 0.740 -6.855 1.00 90.19 300 GLY A O 1
ATOM 2368 N N . PHE A 1 301 ? -2.172 0.860 -6.078 1.00 84.69 301 PHE A N 1
ATOM 2369 C CA . PHE A 1 301 ? -2.623 -0.317 -6.829 1.00 84.69 301 PHE A CA 1
ATOM 2370 C C . PHE A 1 301 ? -2.628 -0.097 -8.334 1.00 84.69 301 PHE A C 1
ATOM 2372 O O . PHE A 1 301 ? -2.226 -0.987 -9.082 1.00 84.69 301 PHE A O 1
ATOM 2379 N N . SER A 1 302 ? -3.008 1.099 -8.776 1.00 81.88 302 SER A N 1
ATOM 2380 C CA . SER A 1 302 ? -2.939 1.470 -10.190 1.00 81.88 302 SER A CA 1
ATOM 2381 C C . SER A 1 302 ? -1.504 1.389 -10.716 1.00 81.88 302 SER A C 1
ATOM 2383 O O . SER A 1 302 ? -1.276 0.903 -11.818 1.00 81.88 302 SER A O 1
ATOM 2385 N N . ARG A 1 303 ? -0.509 1.765 -9.900 1.00 79.00 303 ARG A N 1
ATOM 2386 C CA . ARG A 1 303 ? 0.907 1.597 -10.252 1.00 79.00 303 ARG A CA 1
ATOM 2387 C C . ARG A 1 303 ? 1.358 0.132 -10.221 1.00 79.00 303 ARG A C 1
ATOM 2389 O O . ARG A 1 303 ? 2.151 -0.275 -11.059 1.00 79.00 303 ARG A O 1
ATOM 2396 N N . MET A 1 304 ? 0.859 -0.661 -9.273 1.00 79.81 304 MET A N 1
ATOM 2397 C CA . MET A 1 304 ? 1.245 -2.067 -9.092 1.00 79.81 304 MET A CA 1
ATOM 2398 C C . MET A 1 304 ? 0.737 -2.986 -10.211 1.00 79.81 304 MET A C 1
ATOM 2400 O O . MET A 1 304 ? 1.459 -3.897 -10.618 1.00 79.81 304 MET A O 1
ATOM 2404 N N . PHE A 1 305 ? -0.484 -2.755 -10.695 1.00 72.94 305 PHE A N 1
ATOM 2405 C CA . PHE A 1 305 ? -1.107 -3.550 -11.760 1.00 72.94 305 PHE A CA 1
ATOM 2406 C C . PHE A 1 305 ? -0.994 -2.908 -13.149 1.00 72.94 305 PHE A C 1
ATOM 2408 O O . PHE A 1 305 ? -1.340 -3.549 -14.135 1.00 72.94 305 PHE A O 1
ATOM 2415 N N . ALA A 1 306 ? -0.519 -1.661 -13.222 1.00 63.00 306 ALA A N 1
ATOM 2416 C CA . ALA A 1 306 ? -0.255 -0.911 -14.447 1.00 63.00 306 ALA A CA 1
ATOM 2417 C C . ALA A 1 306 ? -1.381 -0.868 -15.512 1.00 63.00 306 ALA A C 1
ATOM 2419 O O . ALA A 1 306 ? -1.061 -0.836 -16.702 1.00 63.00 306 ALA A O 1
ATOM 2420 N N . PRO A 1 307 ? -2.693 -0.804 -15.182 1.00 61.69 307 PRO A N 1
ATOM 2421 C CA . PRO A 1 307 ? -3.671 -0.450 -16.199 1.00 61.69 307 PRO A CA 1
ATOM 2422 C C . PRO A 1 307 ? -3.506 1.041 -16.525 1.00 61.69 307 PRO A C 1
ATOM 2424 O O . PRO A 1 307 ? -4.114 1.890 -15.869 1.00 61.69 307 PRO A O 1
ATOM 2427 N N . ASN A 1 308 ? -2.691 1.367 -17.536 1.00 62.56 308 ASN A N 1
ATOM 2428 C CA . ASN A 1 308 ? -2.489 2.746 -18.012 1.00 62.56 308 ASN A CA 1
ATOM 2429 C C . ASN A 1 308 ? -3.834 3.459 -18.230 1.00 62.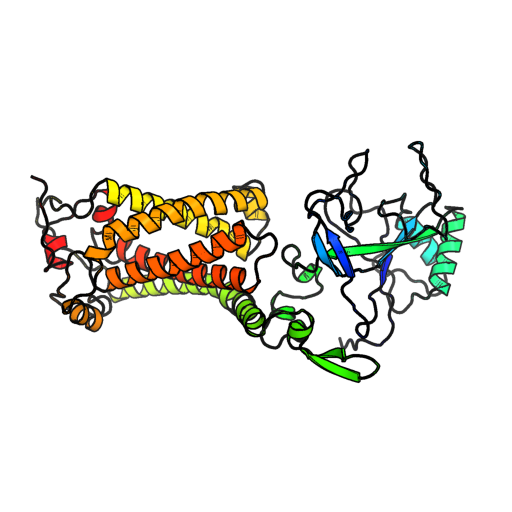56 308 ASN A C 1
ATOM 2431 O O . ASN A 1 308 ? -4.004 4.599 -17.815 1.00 62.56 308 ASN A O 1
ATOM 2435 N N . PHE A 1 309 ? -4.847 2.719 -18.697 1.00 69.75 309 PHE A N 1
ATOM 2436 C CA . PHE A 1 309 ? -6.218 3.200 -18.858 1.00 69.75 309 PHE A CA 1
ATOM 2437 C C . PHE A 1 309 ? -6.817 3.878 -17.612 1.00 69.75 309 PHE A C 1
ATOM 2439 O O . PHE A 1 309 ? -7.435 4.932 -17.735 1.00 69.75 309 PHE A O 1
ATOM 2446 N N . PHE A 1 310 ? -6.666 3.307 -16.409 1.00 73.56 310 PHE A N 1
ATOM 2447 C CA . PHE A 1 310 ? -7.271 3.897 -15.207 1.00 73.56 310 PHE A CA 1
ATOM 2448 C C . PHE A 1 310 ? -6.556 5.188 -14.796 1.00 73.56 310 PHE A C 1
ATOM 2450 O O . PHE A 1 310 ? -7.205 6.169 -14.430 1.00 73.56 310 PHE A O 1
ATOM 2457 N N . ALA A 1 311 ? -5.223 5.196 -14.888 1.00 72.88 311 ALA A N 1
ATOM 2458 C CA . ALA A 1 311 ? -4.419 6.379 -14.606 1.00 72.88 311 ALA A CA 1
ATOM 2459 C C . ALA A 1 311 ? -4.727 7.513 -15.599 1.00 72.88 311 ALA A C 1
ATOM 2461 O O . ALA A 1 311 ? -4.917 8.658 -15.187 1.00 72.88 311 ALA A O 1
ATOM 2462 N N . ASP A 1 312 ? -4.853 7.186 -16.884 1.00 75.94 312 ASP A N 1
ATOM 2463 C CA . ASP A 1 312 ? -5.182 8.143 -17.940 1.00 75.94 312 ASP A CA 1
ATOM 2464 C C . ASP A 1 312 ? -6.601 8.700 -17.770 1.00 75.94 312 ASP A C 1
ATOM 2466 O O . ASP A 1 312 ? -6.801 9.912 -17.831 1.00 75.94 312 ASP A O 1
ATOM 2470 N N . TRP A 1 313 ? -7.585 7.841 -17.484 1.00 77.06 313 TRP A N 1
ATOM 2471 C CA . TRP A 1 313 ? -8.985 8.250 -17.358 1.00 77.06 313 TRP A CA 1
ATOM 2472 C C . TRP A 1 313 ? -9.265 9.100 -16.112 1.00 77.06 313 TRP A C 1
ATOM 2474 O O . TRP A 1 313 ? -9.991 10.090 -16.195 1.00 77.06 313 TRP A O 1
ATOM 2484 N N . VAL A 1 314 ? -8.707 8.730 -14.953 1.00 81.00 314 VAL A N 1
ATOM 2485 C CA . VAL A 1 314 ? -9.022 9.390 -13.672 1.00 81.00 314 VAL A CA 1
ATOM 2486 C C . VAL A 1 314 ? -8.077 10.548 -13.366 1.00 81.00 314 VAL A C 1
ATOM 2488 O O . VAL A 1 314 ? -8.506 11.561 -12.815 1.00 81.00 314 VAL A O 1
ATOM 2491 N N . PHE A 1 315 ? -6.793 10.406 -13.697 1.00 79.31 315 PHE A N 1
ATOM 2492 C CA . PHE A 1 315 ? -5.751 11.355 -13.299 1.00 79.31 315 PHE A CA 1
ATOM 2493 C C . PHE A 1 315 ? -5.121 12.097 -14.482 1.00 79.31 315 PHE A C 1
ATOM 2495 O O . PHE A 1 315 ? -4.296 12.981 -14.259 1.00 79.31 315 PHE A O 1
ATOM 2502 N N . GLY A 1 316 ? -5.498 11.776 -15.724 1.00 76.31 316 GLY A N 1
ATOM 2503 C CA . GLY A 1 316 ? -4.914 12.385 -16.921 1.00 76.31 316 GLY A CA 1
ATOM 2504 C C . GLY A 1 316 ? -3.481 11.929 -17.202 1.00 76.31 316 GLY A C 1
ATOM 2505 O O . GLY A 1 316 ? -2.762 12.615 -17.922 1.00 76.31 316 GLY A O 1
ATOM 2506 N N . GLY A 1 317 ? -3.051 10.817 -16.598 1.00 78.06 317 GLY A N 1
ATOM 2507 C CA . GLY A 1 317 ? -1.732 10.235 -16.818 1.00 78.06 317 GLY A CA 1
ATOM 2508 C C . GLY A 1 317 ? -1.110 9.627 -15.565 1.00 78.06 317 GLY A C 1
ATOM 2509 O O . GLY A 1 317 ? -1.411 9.993 -14.423 1.00 78.06 317 GLY A O 1
ATOM 2510 N N . MET A 1 318 ? -0.180 8.704 -15.793 1.00 76.44 318 MET A N 1
ATOM 2511 C CA . MET A 1 318 ? 0.570 8.004 -14.748 1.00 76.44 318 MET A CA 1
ATOM 2512 C C . MET A 1 318 ? 1.441 8.942 -13.890 1.00 76.44 318 MET A C 1
ATOM 2514 O O . MET A 1 318 ? 1.553 8.747 -12.675 1.00 76.44 318 MET A O 1
ATOM 2518 N N . ASP A 1 319 ? 2.010 9.989 -14.489 1.00 80.06 319 ASP A N 1
ATOM 2519 C CA . ASP A 1 319 ? 2.841 10.969 -13.776 1.00 80.06 319 ASP A CA 1
ATOM 2520 C C . ASP A 1 319 ? 2.004 11.810 -12.808 1.00 80.06 319 ASP A C 1
ATOM 2522 O O . ASP A 1 319 ? 2.340 11.947 -11.629 1.00 80.06 319 ASP A O 1
ATOM 2526 N N . THR A 1 320 ? 0.849 12.302 -13.267 1.00 81.94 320 THR A N 1
ATOM 2527 C CA . THR A 1 320 ? -0.094 13.051 -12.426 1.00 81.94 320 THR A CA 1
ATOM 2528 C C . THR A 1 320 ? -0.590 12.197 -11.263 1.00 81.94 320 THR A C 1
ATOM 2530 O O . THR A 1 320 ? -0.617 12.656 -10.120 1.00 81.94 320 THR A O 1
ATOM 2533 N N . MET A 1 321 ? -0.934 10.934 -11.519 1.00 86.38 321 MET A N 1
ATOM 2534 C CA . MET A 1 321 ? -1.324 9.988 -10.473 1.00 86.38 321 MET A CA 1
ATOM 2535 C C . MET A 1 321 ? -0.207 9.769 -9.439 1.00 86.38 321 MET A C 1
ATOM 2537 O O . MET A 1 321 ? -0.478 9.719 -8.237 1.00 86.38 321 MET A O 1
ATOM 2541 N N . SER A 1 322 ? 1.047 9.669 -9.887 1.00 85.75 322 SER A N 1
ATOM 2542 C CA . SER A 1 322 ? 2.211 9.510 -9.006 1.00 85.75 322 SER A CA 1
ATOM 2543 C C . SER A 1 322 ? 2.415 10.741 -8.118 1.00 85.75 322 SER A C 1
ATOM 2545 O O . SER A 1 322 ? 2.629 10.602 -6.914 1.00 85.75 322 SER A O 1
ATOM 2547 N N . ASN A 1 323 ? 2.223 11.947 -8.661 1.00 89.25 323 ASN A N 1
ATOM 2548 C CA . ASN A 1 323 ? 2.244 13.182 -7.872 1.00 89.25 323 ASN A CA 1
ATOM 2549 C C . ASN A 1 323 ? 1.172 13.183 -6.773 1.00 89.25 323 ASN A C 1
ATOM 2551 O O . ASN A 1 323 ? 1.459 13.537 -5.627 1.00 89.25 323 ASN A O 1
ATOM 2555 N N . TRP A 1 324 ? -0.045 12.723 -7.080 1.00 92.25 324 TRP A N 1
ATOM 2556 C CA . TRP A 1 324 ? -1.089 12.552 -6.066 1.00 92.25 324 TRP A CA 1
ATOM 2557 C C . TRP A 1 324 ? -0.700 11.537 -4.992 1.00 92.25 324 TRP A C 1
ATOM 2559 O O . TRP A 1 324 ? -0.949 11.784 -3.810 1.00 92.25 324 TRP A O 1
ATOM 2569 N N . HIS A 1 325 ? -0.052 10.433 -5.371 1.00 94.38 325 HIS A N 1
ATOM 2570 C CA . HIS A 1 325 ? 0.459 9.455 -4.412 1.00 94.38 325 HIS A CA 1
ATOM 2571 C C . HIS A 1 325 ? 1.447 10.104 -3.429 1.00 94.38 325 HIS A C 1
ATOM 2573 O O . HIS A 1 325 ? 1.321 9.918 -2.220 1.00 94.38 325 HIS A O 1
ATOM 2579 N N . TYR A 1 326 ? 2.372 10.939 -3.912 1.00 93.88 326 TYR A N 1
ATOM 2580 C CA . TYR A 1 326 ? 3.328 11.645 -3.053 1.00 93.88 326 TYR A CA 1
ATOM 2581 C C . TYR A 1 326 ? 2.655 12.654 -2.115 1.00 93.88 326 TYR A C 1
ATOM 2583 O O . TYR A 1 326 ? 2.958 12.681 -0.920 1.00 93.88 326 TYR A O 1
ATOM 2591 N N . ILE A 1 327 ? 1.697 13.438 -2.621 1.00 95.06 327 ILE A N 1
ATOM 2592 C CA . ILE A 1 327 ? 0.957 14.424 -1.819 1.00 95.06 327 ILE A CA 1
ATOM 2593 C C . ILE A 1 327 ? 0.196 13.731 -0.684 1.00 95.06 327 ILE A C 1
ATOM 2595 O O . ILE A 1 327 ? 0.339 14.102 0.484 1.00 95.06 327 ILE A O 1
ATOM 2599 N N . PHE A 1 328 ? -0.589 12.696 -0.996 1.00 97.44 328 PHE A N 1
ATOM 2600 C CA . PHE A 1 328 ? -1.325 11.958 0.031 1.00 97.44 328 PHE A CA 1
ATOM 2601 C C . PHE A 1 328 ? -0.400 11.149 0.946 1.00 97.44 328 PHE A C 1
ATOM 2603 O O . PHE A 1 328 ? -0.726 10.978 2.119 1.00 97.44 328 PHE A O 1
ATOM 2610 N N . GLY A 1 329 ? 0.772 10.733 0.461 1.00 97.44 329 GLY A N 1
ATOM 2611 C CA . GLY A 1 329 ? 1.829 10.121 1.265 1.00 97.44 329 GLY A CA 1
ATOM 2612 C C . GLY A 1 329 ? 2.343 11.062 2.351 1.00 97.44 329 GLY A C 1
ATOM 2613 O O . GLY A 1 329 ? 2.443 10.669 3.516 1.00 97.44 329 GLY A O 1
ATOM 2614 N N . ALA A 1 330 ? 2.583 12.330 2.011 1.00 96.50 330 ALA A N 1
ATOM 2615 C CA . ALA A 1 330 ? 2.972 13.352 2.979 1.00 96.50 330 ALA A CA 1
ATOM 2616 C C . ALA A 1 330 ? 1.863 13.612 4.013 1.00 96.50 330 ALA A C 1
ATOM 2618 O O . ALA A 1 330 ? 2.132 13.645 5.217 1.00 96.50 330 ALA A O 1
ATOM 2619 N N . VAL A 1 331 ? 0.604 13.720 3.567 1.00 97.75 331 VAL A N 1
ATOM 2620 C CA . VAL A 1 331 ? -0.553 13.886 4.468 1.00 97.75 331 VAL A CA 1
ATOM 2621 C C . VAL A 1 331 ? -0.670 12.704 5.434 1.00 97.75 331 VAL A C 1
ATOM 2623 O O . VAL A 1 331 ? -0.766 12.922 6.642 1.00 97.75 331 VAL A O 1
ATOM 2626 N N . PHE A 1 332 ? -0.601 11.471 4.921 1.00 98.00 332 PHE A N 1
ATOM 2627 C CA . PHE A 1 332 ? -0.681 10.250 5.725 1.00 98.00 332 PHE A CA 1
ATOM 2628 C C . PHE A 1 332 ? 0.464 10.153 6.739 1.00 98.00 332 PHE A C 1
ATOM 2630 O O . PHE A 1 332 ? 0.255 9.761 7.885 1.00 98.00 332 PHE A O 1
ATOM 2637 N N . THR A 1 333 ? 1.673 10.559 6.341 1.00 97.62 333 THR A N 1
ATOM 2638 C CA . THR A 1 333 ? 2.854 10.591 7.217 1.00 97.62 333 THR A CA 1
ATOM 2639 C C . THR A 1 333 ? 2.613 11.482 8.433 1.00 97.62 333 THR A C 1
ATOM 2641 O O . THR A 1 333 ? 2.820 11.065 9.573 1.00 97.62 333 THR A O 1
AT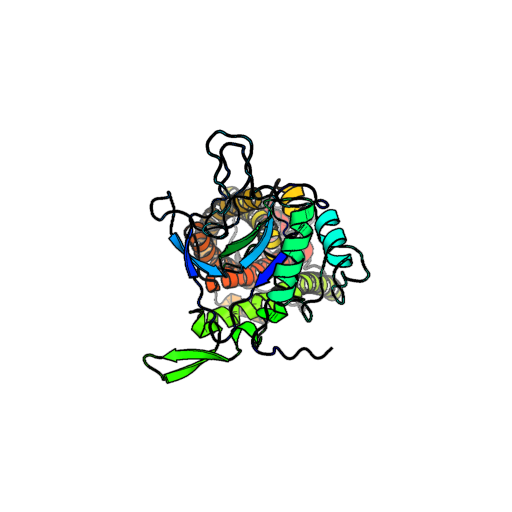OM 2644 N N . VAL A 1 334 ? 2.126 12.704 8.215 1.00 97.75 334 VAL A N 1
ATOM 2645 C CA . VAL A 1 334 ? 1.836 13.633 9.314 1.00 97.75 334 VAL A CA 1
ATOM 2646 C C . VAL A 1 334 ? 0.688 13.107 10.177 1.00 97.75 334 VAL A C 1
ATOM 2648 O O . VAL A 1 334 ? 0.782 13.096 11.408 1.00 97.75 334 VAL A O 1
ATOM 2651 N N . SER A 1 335 ? -0.393 12.629 9.557 1.00 97.44 335 SER A N 1
ATOM 2652 C CA . SER A 1 335 ? -1.581 12.192 10.288 1.00 97.44 335 SER A CA 1
ATOM 2653 C C . SER A 1 335 ? -1.339 10.923 11.112 1.00 97.44 335 SER A C 1
ATOM 2655 O O . SER A 1 335 ? -1.844 10.834 12.237 1.00 97.44 335 SER A O 1
ATOM 2657 N N . ILE A 1 336 ? -0.518 9.976 10.642 1.00 97.06 336 ILE A N 1
ATOM 2658 C CA . ILE A 1 336 ? -0.200 8.761 11.403 1.00 97.06 336 ILE A CA 1
ATOM 2659 C C . ILE A 1 336 ? 0.708 9.050 12.604 1.00 97.06 336 ILE A C 1
ATOM 2661 O O . ILE A 1 336 ? 0.489 8.490 13.680 1.00 97.06 336 ILE A O 1
ATOM 2665 N N . VAL A 1 337 ? 1.655 9.989 12.482 1.00 97.75 337 VAL A N 1
ATOM 2666 C CA . VAL A 1 337 ? 2.486 10.440 13.613 1.00 97.75 337 VAL A CA 1
ATOM 2667 C C . VAL A 1 337 ? 1.616 11.084 14.693 1.00 97.75 337 VAL A C 1
ATOM 2669 O O . VAL A 1 337 ? 1.728 10.742 15.872 1.00 97.75 337 VAL A O 1
ATOM 2672 N N . ILE A 1 338 ? 0.684 11.958 14.303 1.00 97.81 338 ILE A N 1
ATOM 2673 C CA . ILE A 1 338 ? -0.265 12.568 15.245 1.00 97.81 338 ILE A CA 1
ATOM 2674 C C . ILE A 1 338 ? -1.160 11.494 15.883 1.00 97.81 338 ILE A C 1
ATOM 2676 O O . ILE A 1 338 ? -1.396 11.518 17.091 1.00 97.81 338 ILE A O 1
ATOM 2680 N N . THR A 1 339 ? -1.613 10.512 15.100 1.00 97.06 339 THR A N 1
ATOM 2681 C CA . THR A 1 339 ? -2.421 9.382 15.588 1.00 97.06 339 THR A CA 1
ATOM 2682 C C . THR A 1 339 ? -1.684 8.574 16.652 1.00 97.06 339 THR A C 1
ATOM 2684 O O . THR A 1 339 ? -2.269 8.246 17.688 1.00 97.06 339 THR A O 1
ATOM 2687 N N . PHE A 1 340 ? -0.395 8.296 16.436 1.00 97.69 340 PHE A N 1
ATOM 2688 C CA . PHE A 1 340 ? 0.452 7.634 17.422 1.00 97.69 340 PHE A CA 1
ATOM 2689 C C . PHE A 1 340 ? 0.483 8.426 18.733 1.00 97.69 340 PHE A C 1
ATOM 2691 O O . PHE A 1 340 ? 0.125 7.887 19.780 1.00 97.69 340 PHE A O 1
ATOM 2698 N N . ILE A 1 341 ? 0.816 9.719 18.678 1.00 97.69 341 ILE A N 1
ATOM 2699 C CA . ILE A 1 341 ? 0.899 10.584 19.866 1.00 97.69 341 ILE A CA 1
ATOM 2700 C C . ILE A 1 341 ? -0.439 10.619 20.620 1.00 97.69 341 ILE A C 1
ATOM 2702 O O . ILE A 1 341 ? -0.469 10.520 21.849 1.00 97.69 341 ILE A O 1
ATOM 2706 N N . MET A 1 342 ? -1.552 10.721 19.891 1.00 95.62 342 MET A N 1
ATOM 2707 C CA . MET A 1 342 ? -2.895 10.799 20.466 1.00 95.62 342 MET A CA 1
ATOM 2708 C C . MET A 1 342 ? -3.324 9.531 21.210 1.00 95.62 342 MET A C 1
ATOM 2710 O O . MET A 1 342 ? -4.018 9.636 22.223 1.00 95.62 342 MET A O 1
ATOM 2714 N N . TRP A 1 343 ? -2.988 8.343 20.697 1.00 96.19 343 TRP A N 1
ATOM 2715 C CA . TRP A 1 343 ? -3.575 7.081 21.167 1.00 96.19 343 TRP A CA 1
ATOM 2716 C C . TRP A 1 343 ? -2.584 6.089 21.769 1.00 96.19 343 TRP A C 1
ATOM 2718 O O . TRP A 1 343 ? -3.031 5.087 22.326 1.00 96.19 343 TRP A O 1
ATOM 2728 N N . VAL A 1 344 ? -1.274 6.362 21.758 1.00 97.31 344 VAL A N 1
ATOM 2729 C CA . VAL A 1 344 ? -0.261 5.439 22.304 1.00 97.31 344 VAL A CA 1
ATOM 2730 C C . VAL A 1 344 ? -0.517 5.085 23.768 1.00 97.31 344 VAL A C 1
ATOM 2732 O O . VAL A 1 344 ? -0.466 3.912 24.128 1.00 97.31 344 VAL A O 1
ATOM 2735 N N . LYS A 1 345 ? -0.876 6.065 24.611 1.00 95.25 345 LYS A N 1
ATOM 2736 C CA . LYS A 1 345 ? -1.139 5.835 26.044 1.00 95.25 345 LYS A CA 1
ATOM 2737 C C . LYS A 1 345 ? -2.315 4.877 26.256 1.00 95.25 345 LYS A C 1
ATOM 2739 O O . LYS A 1 345 ? -2.193 3.895 26.994 1.00 95.25 345 LYS A O 1
ATOM 2744 N N . ASP A 1 346 ? -3.418 5.133 25.555 1.00 94.06 346 ASP A N 1
ATOM 2745 C CA . ASP A 1 346 ? -4.636 4.317 25.598 1.00 94.06 346 ASP A CA 1
ATOM 2746 C C . ASP A 1 346 ? -4.440 2.933 24.945 1.00 94.06 346 ASP A C 1
ATOM 2748 O O . ASP A 1 346 ? -5.177 1.993 25.249 1.00 94.06 346 ASP A O 1
ATOM 2752 N N . SER A 1 347 ? -3.433 2.798 24.074 1.00 96.38 347 SER A N 1
ATOM 2753 C CA . SER A 1 347 ? -3.135 1.579 23.311 1.00 96.38 347 SER A CA 1
ATOM 2754 C C . SER A 1 347 ? -2.046 0.701 23.940 1.00 96.38 347 SER A C 1
ATOM 2756 O O . SER A 1 347 ? -1.576 -0.261 23.330 1.00 96.38 347 SER A O 1
ATOM 2758 N N . THR A 1 348 ? -1.642 1.000 25.176 1.00 95.50 348 THR A N 1
ATOM 2759 C CA . THR A 1 348 ? -0.712 0.153 25.934 1.00 95.50 348 THR A CA 1
ATOM 2760 C C . THR A 1 348 ? -1.382 -1.147 26.383 1.00 95.50 348 THR A C 1
ATOM 2762 O O . THR A 1 348 ? -2.515 -1.146 26.885 1.00 95.50 348 THR A O 1
ATOM 2765 N N . PHE A 1 349 ? -0.680 -2.272 26.223 1.00 95.06 349 PHE A N 1
ATOM 2766 C CA . PHE A 1 349 ? -1.168 -3.568 26.688 1.00 95.06 349 PHE A CA 1
ATOM 2767 C C . PHE A 1 349 ? -1.237 -3.619 28.224 1.00 95.06 349 PHE A C 1
ATOM 2769 O O . PHE A 1 349 ? -0.369 -3.094 28.925 1.00 95.06 349 PHE A O 1
ATOM 2776 N N . LYS A 1 350 ? -2.303 -4.227 28.742 1.00 93.38 350 LYS A N 1
ATOM 2777 C CA . LYS A 1 350 ? -2.622 -4.424 30.163 1.00 93.38 350 LYS A CA 1
ATOM 2778 C C . LYS A 1 350 ? -2.828 -5.915 30.434 1.00 93.38 350 LYS A C 1
ATOM 2780 O O . LYS A 1 350 ? -3.021 -6.698 29.506 1.00 93.38 350 LYS A O 1
ATOM 2785 N N . LYS A 1 351 ? -2.797 -6.330 31.703 1.00 91.12 351 LYS A N 1
ATOM 2786 C CA . LYS A 1 351 ? -2.901 -7.756 32.076 1.00 91.12 351 LYS A CA 1
ATOM 2787 C C . LYS A 1 351 ? -4.240 -8.365 31.641 1.00 91.12 351 LYS A C 1
ATOM 2789 O O . LYS A 1 351 ? -4.315 -9.536 31.280 1.00 91.12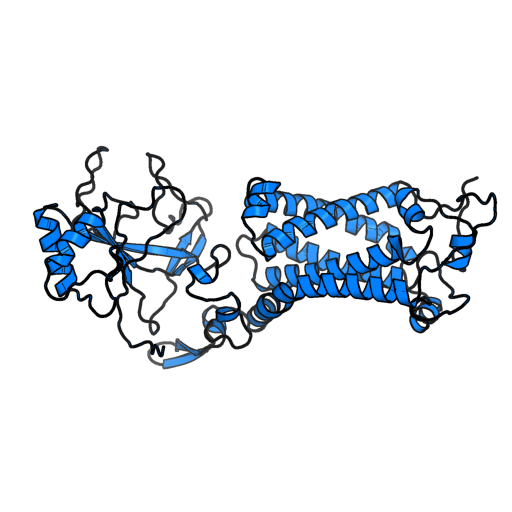 351 LYS A O 1
ATOM 2794 N N . GLU A 1 352 ? -5.287 -7.553 31.640 1.00 90.31 352 GLU A N 1
ATOM 2795 C CA . GLU A 1 352 ? -6.659 -7.902 31.290 1.00 90.31 352 GLU A CA 1
ATOM 2796 C C . GLU A 1 352 ? -6.821 -8.197 29.793 1.00 90.31 352 GLU A C 1
ATOM 2798 O O . GLU A 1 352 ? -7.669 -9.010 29.425 1.00 90.31 352 GLU A O 1
ATOM 2803 N N . ASP A 1 353 ? -5.955 -7.638 28.938 1.00 93.25 353 ASP A N 1
ATOM 2804 C CA . ASP A 1 353 ? -5.975 -7.891 27.493 1.00 93.25 353 ASP A CA 1
ATOM 2805 C C . ASP A 1 353 ? -5.755 -9.374 27.172 1.00 93.25 353 ASP A C 1
ATOM 2807 O O . ASP A 1 353 ? -6.283 -9.880 26.186 1.00 93.25 353 ASP A O 1
ATOM 2811 N N . TRP A 1 354 ? -5.046 -10.111 28.033 1.00 91.12 354 TRP A N 1
ATOM 2812 C CA . TRP A 1 354 ? -4.852 -11.550 27.862 1.00 91.12 354 TRP A CA 1
ATOM 2813 C C . TRP A 1 354 ? -6.168 -12.335 27.927 1.00 91.12 354 TRP A C 1
ATOM 2815 O O . TRP A 1 354 ? -6.352 -13.308 27.194 1.00 91.12 354 TRP A O 1
ATOM 2825 N N . LYS A 1 355 ? -7.120 -11.893 28.761 1.00 90.31 355 LYS A N 1
ATOM 2826 C CA . LYS A 1 355 ? -8.464 -12.491 28.820 1.00 90.31 355 LYS A CA 1
ATOM 2827 C C . LYS A 1 355 ? -9.242 -12.210 27.534 1.00 90.31 355 LYS A C 1
ATOM 2829 O O . LYS A 1 355 ? -9.931 -13.094 27.026 1.00 90.31 355 LYS A O 1
ATOM 2834 N N . TRP A 1 356 ? -9.086 -11.007 26.979 1.00 91.75 356 TRP A N 1
ATOM 2835 C CA . TRP A 1 356 ? -9.676 -10.650 25.691 1.00 91.75 356 TRP A CA 1
ATOM 2836 C C . TRP A 1 356 ? -9.094 -11.487 24.548 1.00 91.75 356 TRP A C 1
ATOM 2838 O O . TRP A 1 356 ? -9.845 -11.993 23.720 1.00 91.75 356 TRP A O 1
ATOM 2848 N N . LEU A 1 357 ? -7.773 -11.689 24.519 1.00 91.94 357 LEU A N 1
ATOM 2849 C CA . LEU A 1 357 ? -7.103 -12.471 23.474 1.00 91.94 357 LEU A CA 1
ATOM 2850 C C . LEU A 1 357 ? -7.500 -13.946 23.508 1.00 91.94 357 LEU A C 1
ATOM 2852 O O . LEU A 1 357 ? -7.812 -14.508 22.464 1.00 91.94 357 LEU A O 1
ATOM 2856 N N . LYS A 1 358 ? -7.577 -14.555 24.698 1.00 90.25 358 LYS A N 1
ATOM 2857 C CA . LYS A 1 358 ? -8.032 -15.948 24.850 1.00 90.25 358 LYS A CA 1
ATOM 2858 C C . LYS A 1 358 ? -9.460 -16.184 24.367 1.00 90.25 358 LYS A C 1
ATOM 2860 O O . LYS A 1 358 ? -9.778 -17.296 23.972 1.00 90.25 358 LYS A O 1
ATOM 2865 N N . SER A 1 359 ? -10.307 -15.161 24.429 1.00 88.44 359 SER A N 1
ATOM 2866 C CA . SER A 1 359 ? -11.695 -15.212 23.957 1.00 88.44 359 SER A CA 1
ATOM 2867 C C . SER A 1 359 ? -11.868 -14.648 22.545 1.00 88.44 359 SER A C 1
ATOM 2869 O O . SER A 1 359 ? -12.982 -14.654 22.029 1.00 88.44 359 SER A O 1
ATOM 2871 N N . LEU A 1 360 ? -10.799 -14.122 21.930 1.00 88.62 360 LEU A N 1
ATOM 2872 C CA . LEU A 1 360 ? -10.829 -13.384 20.662 1.00 88.62 360 LEU A CA 1
ATOM 2873 C C . LEU A 1 360 ? -11.965 -12.351 20.618 1.00 88.62 360 LEU A C 1
ATOM 2875 O O . LEU A 1 360 ? -12.698 -12.249 19.637 1.00 88.62 360 LEU A O 1
ATOM 2879 N N . GLY A 1 361 ? -12.181 -11.635 21.724 1.00 82.88 361 GLY A N 1
ATOM 2880 C CA . GLY A 1 361 ? -13.260 -10.649 21.844 1.00 82.88 361 GLY A CA 1
ATOM 2881 C C . GLY A 1 361 ? -14.685 -11.216 21.779 1.00 82.88 361 GLY A C 1
ATOM 2882 O O . GLY A 1 361 ? -15.643 -10.435 21.721 1.00 82.88 361 GLY A O 1
ATOM 2883 N N . GLY A 1 362 ? -14.840 -12.541 21.816 1.00 83.06 362 GLY A N 1
ATOM 2884 C CA . GLY A 1 362 ? -16.113 -13.240 21.665 1.00 83.06 362 GLY A CA 1
ATOM 2885 C C . GLY A 1 362 ? -16.666 -13.169 20.242 1.00 83.06 362 GLY A C 1
ATOM 2886 O O . GLY A 1 362 ? -17.881 -13.212 20.064 1.00 83.06 362 GLY A O 1
ATOM 2887 N N . TYR A 1 363 ? -15.800 -12.977 19.238 1.00 84.88 363 TYR A N 1
ATOM 2888 C CA . TYR A 1 363 ? -16.213 -12.910 17.832 1.00 84.88 363 TYR A CA 1
ATOM 2889 C C . TYR A 1 363 ? -16.449 -14.296 17.223 1.00 84.88 363 TYR A C 1
ATOM 2891 O O . TYR A 1 363 ? -17.367 -14.463 16.432 1.00 84.88 363 TYR A O 1
ATOM 2899 N N . LEU A 1 364 ? -15.672 -15.304 17.630 1.00 84.50 364 LEU A N 1
ATOM 2900 C CA . LEU A 1 364 ? -15.798 -16.673 17.111 1.00 84.50 364 LEU A CA 1
ATOM 2901 C C . LEU A 1 364 ? -16.671 -17.587 17.985 1.00 84.50 364 LEU A C 1
ATOM 2903 O O . LEU A 1 364 ? -17.020 -18.687 17.573 1.00 84.50 364 LEU A O 1
ATOM 2907 N N . TRP A 1 365 ? -17.013 -17.163 19.202 1.00 82.81 365 TRP A N 1
ATOM 2908 C CA . TRP A 1 365 ? -17.953 -17.857 20.084 1.00 82.81 365 TRP A CA 1
ATOM 2909 C C . TRP A 1 365 ? -18.511 -16.890 21.128 1.00 82.81 365 TRP A C 1
ATOM 2911 O O . TRP A 1 365 ? -17.858 -15.918 21.518 1.00 82.81 365 TRP A O 1
ATOM 2921 N N . LYS A 1 366 ? -19.728 -17.163 21.613 1.00 72.19 366 LYS A N 1
ATOM 2922 C CA . LYS A 1 366 ? -20.361 -16.334 22.645 1.00 72.19 366 LYS A CA 1
ATOM 2923 C C . LYS A 1 366 ? -19.566 -16.436 23.944 1.00 72.19 366 LYS A C 1
ATOM 2925 O O . LYS A 1 366 ? -19.383 -17.522 24.481 1.00 72.19 366 LYS A O 1
ATOM 2930 N N . THR A 1 367 ? -19.096 -15.291 24.419 1.00 74.88 367 THR A N 1
ATOM 2931 C CA . THR A 1 367 ? -18.441 -15.140 25.718 1.00 74.88 367 THR A CA 1
ATOM 2932 C C . THR A 1 367 ? -19.011 -13.890 26.366 1.00 74.88 367 THR A C 1
ATOM 2934 O O . THR A 1 367 ? -18.966 -12.813 25.761 1.00 74.88 367 THR A O 1
ATOM 2937 N N . ASP A 1 368 ? -19.547 -14.042 27.569 1.00 69.25 368 ASP A N 1
ATOM 2938 C CA . ASP A 1 368 ? -20.052 -12.924 28.356 1.00 69.25 368 ASP A CA 1
ATOM 2939 C C . ASP A 1 368 ? -18.899 -12.229 29.100 1.00 69.25 368 ASP A C 1
ATOM 2941 O O . ASP A 1 368 ? -17.877 -12.845 29.403 1.00 69.25 368 ASP A O 1
ATOM 2945 N N . ASP A 1 369 ? -19.053 -10.924 29.332 1.00 70.88 369 ASP A N 1
ATOM 2946 C CA . ASP A 1 369 ? -18.166 -10.078 30.141 1.00 70.88 369 ASP A CA 1
ATOM 2947 C C . ASP A 1 369 ? -16.663 -10.211 29.868 1.00 70.88 369 ASP A C 1
ATOM 2949 O O . ASP A 1 369 ? -15.857 -10.598 30.718 1.00 70.88 369 ASP A O 1
ATOM 2953 N N . ILE A 1 370 ? -16.252 -9.793 28.670 1.00 83.38 370 ILE A N 1
ATOM 2954 C CA . ILE A 1 370 ? -14.832 -9.661 28.340 1.00 83.38 370 ILE A CA 1
ATOM 2955 C C . ILE A 1 370 ? -14.343 -8.281 28.801 1.00 83.38 370 ILE A C 1
ATOM 2957 O O . ILE A 1 370 ? -14.705 -7.274 28.182 1.00 83.38 370 ILE A O 1
ATOM 2961 N N . PRO A 1 371 ? -13.501 -8.199 29.850 1.00 85.81 371 PRO A N 1
ATOM 2962 C CA . PRO A 1 371 ? -13.029 -6.923 30.360 1.00 85.81 371 PRO A CA 1
ATOM 2963 C C . PRO A 1 371 ? -12.194 -6.194 29.311 1.00 85.81 371 PRO A C 1
ATOM 2965 O O . PRO A 1 371 ? -11.291 -6.768 28.700 1.00 85.81 371 PRO A O 1
ATOM 2968 N N . SER A 1 372 ? -12.474 -4.908 29.126 1.00 90.31 372 SER A N 1
ATOM 2969 C CA . SER A 1 372 ? -11.714 -4.059 28.216 1.00 90.31 372 SER A CA 1
ATOM 2970 C C . SER A 1 372 ? -11.652 -2.632 28.732 1.00 90.31 372 SER A C 1
ATOM 2972 O O . SER A 1 372 ? -12.649 -2.076 29.181 1.00 90.31 372 SER A O 1
ATOM 2974 N N . HIS A 1 373 ? -10.484 -2.009 28.595 1.00 92.12 373 HIS A N 1
ATOM 2975 C CA . HIS A 1 373 ? -10.325 -0.567 28.774 1.00 92.12 373 HIS A CA 1
ATOM 2976 C C . HIS A 1 373 ? -10.890 0.191 27.566 1.00 92.12 373 HIS A C 1
ATOM 2978 O O . HIS A 1 373 ? -11.575 -0.393 26.724 1.00 92.12 373 HIS A O 1
ATOM 2984 N N . LYS A 1 374 ? -10.565 1.487 27.449 1.00 92.12 374 LYS A N 1
ATOM 2985 C CA . LYS A 1 374 ? -10.979 2.352 26.335 1.00 92.12 374 LYS A CA 1
ATOM 2986 C C . LYS A 1 374 ? -10.772 1.696 24.969 1.00 92.12 374 LYS A C 1
ATOM 2988 O O . LYS A 1 374 ? -11.680 1.727 24.146 1.00 92.12 374 LYS A O 1
ATOM 2993 N N . PHE A 1 375 ? -9.613 1.081 24.741 1.00 94.56 375 PHE A N 1
ATOM 2994 C CA . PHE A 1 375 ? -9.384 0.187 23.607 1.00 94.56 375 PHE A CA 1
ATOM 2995 C C . PHE A 1 375 ? -9.270 -1.256 24.090 1.00 94.56 375 PHE A C 1
ATOM 2997 O O . PHE A 1 375 ? -8.634 -1.519 25.115 1.00 94.56 375 PHE A O 1
ATOM 3004 N N . ASN A 1 376 ? -9.876 -2.176 23.343 1.00 94.31 376 ASN A N 1
ATOM 3005 C CA . ASN A 1 376 ? -9.731 -3.609 23.582 1.00 94.31 376 ASN A CA 1
ATOM 3006 C C . ASN A 1 376 ? -8.428 -4.155 22.982 1.00 94.31 376 ASN A C 1
ATOM 3008 O O . ASN A 1 376 ? -7.786 -3.482 22.176 1.00 94.31 376 ASN A O 1
ATOM 3012 N N . ALA A 1 377 ? -8.037 -5.379 23.344 1.00 94.62 377 ALA A N 1
ATOM 3013 C CA . ALA A 1 377 ? -6.760 -5.940 22.901 1.00 94.62 377 ALA A CA 1
ATOM 3014 C C . ALA A 1 377 ? -6.633 -6.030 21.367 1.00 94.62 377 ALA A C 1
ATOM 3016 O O . ALA A 1 377 ? -5.567 -5.732 20.834 1.00 94.62 377 ALA A O 1
ATOM 3017 N N . GLY A 1 378 ? -7.713 -6.347 20.642 1.00 93.94 378 GLY A N 1
ATOM 3018 C CA . GLY A 1 378 ? -7.719 -6.342 19.174 1.00 93.94 378 GLY A CA 1
ATOM 3019 C C . GLY A 1 378 ? -7.487 -4.952 18.576 1.00 93.94 378 GLY A C 1
ATOM 3020 O O . GLY A 1 378 ? -6.688 -4.798 17.657 1.00 93.94 378 GLY A O 1
ATOM 3021 N N . GLN A 1 379 ? -8.116 -3.915 19.137 1.00 95.25 379 GLN A N 1
ATOM 3022 C CA . GLN A 1 379 ? -7.881 -2.520 18.746 1.00 95.25 379 GLN A CA 1
ATOM 3023 C C . GLN A 1 379 ? -6.444 -2.074 19.049 1.00 95.25 379 GLN A C 1
ATOM 3025 O O . GLN A 1 379 ? -5.864 -1.335 18.259 1.00 95.25 379 GLN A O 1
ATOM 3030 N N . LYS A 1 380 ? -5.850 -2.544 20.154 1.00 97.19 380 LYS A N 1
ATOM 3031 C CA . LYS A 1 380 ? -4.442 -2.274 20.492 1.00 97.19 380 LYS A CA 1
ATOM 3032 C C . LYS A 1 380 ? -3.485 -2.939 19.508 1.00 97.19 380 LYS A C 1
ATOM 3034 O O . LYS A 1 380 ? -2.562 -2.285 19.037 1.00 97.19 380 LYS A O 1
ATOM 3039 N N . ILE A 1 381 ? -3.723 -4.207 19.161 1.00 96.62 381 ILE A N 1
ATOM 3040 C CA . ILE A 1 381 ? -2.951 -4.908 18.123 1.00 96.62 381 ILE A CA 1
ATOM 3041 C C . ILE A 1 381 ? -3.046 -4.143 16.804 1.00 96.62 381 ILE A C 1
ATOM 3043 O O . ILE A 1 381 ? -2.020 -3.841 16.203 1.00 96.62 381 ILE A O 1
ATOM 3047 N N . TYR A 1 382 ? -4.259 -3.764 16.395 1.00 96.56 382 TYR A N 1
ATOM 3048 C CA . TYR A 1 382 ? -4.469 -2.988 15.177 1.00 96.56 382 TYR A CA 1
ATOM 3049 C C . TYR A 1 382 ? -3.714 -1.654 15.206 1.00 96.56 382 TYR A C 1
ATOM 3051 O O . TYR A 1 382 ? -3.055 -1.311 14.229 1.00 96.56 382 TYR A O 1
ATOM 3059 N N . PHE A 1 383 ? -3.753 -0.923 16.325 1.00 97.44 383 PHE A N 1
ATOM 3060 C CA . PHE A 1 383 ? -2.993 0.316 16.499 1.00 97.44 383 PHE A CA 1
ATOM 3061 C C . PHE A 1 383 ? -1.491 0.092 16.285 1.00 97.44 383 PHE A C 1
ATOM 3063 O O . PHE A 1 383 ? -0.881 0.792 15.481 1.00 97.44 383 PHE A O 1
ATOM 3070 N N . TRP A 1 384 ? -0.896 -0.904 16.947 1.00 97.88 384 TRP A N 1
ATOM 3071 C CA . TRP A 1 384 ? 0.542 -1.162 16.831 1.00 97.88 384 TRP A CA 1
ATOM 3072 C C . TRP A 1 384 ? 0.949 -1.650 15.440 1.00 97.88 384 TRP A C 1
ATOM 3074 O O . TRP A 1 384 ? 1.951 -1.175 14.912 1.00 97.88 384 TRP A O 1
ATOM 3084 N N . LEU A 1 385 ? 0.159 -2.522 14.809 1.00 97.69 385 LEU A N 1
ATOM 3085 C CA . LEU A 1 385 ? 0.399 -2.938 13.424 1.00 97.69 385 LEU A CA 1
ATOM 3086 C C . LEU A 1 385 ? 0.289 -1.757 12.454 1.00 97.69 385 LEU A C 1
ATOM 3088 O O . LEU A 1 385 ? 1.140 -1.605 11.587 1.00 97.69 385 LEU A O 1
ATOM 3092 N N . THR A 1 386 ? -0.698 -0.877 12.642 1.00 97.62 386 THR A N 1
ATOM 3093 C CA . THR A 1 386 ? -0.854 0.353 11.846 1.00 97.62 386 THR A CA 1
ATOM 3094 C C . THR A 1 386 ? 0.369 1.261 11.989 1.00 97.62 386 THR A C 1
ATOM 3096 O O . THR A 1 386 ? 0.848 1.794 10.994 1.00 97.62 386 THR A O 1
ATOM 3099 N N . VAL A 1 387 ? 0.911 1.423 13.201 1.00 96.38 387 VAL A N 1
ATOM 3100 C CA . VAL A 1 387 ? 2.121 2.229 13.441 1.00 96.38 387 VAL A CA 1
ATOM 3101 C C . VAL A 1 387 ? 3.349 1.594 12.787 1.00 96.38 387 VAL A C 1
ATOM 3103 O O . VAL A 1 387 ? 4.114 2.296 12.132 1.00 96.38 387 VAL A O 1
ATOM 3106 N N . ILE A 1 388 ? 3.530 0.277 12.922 1.00 97.94 388 ILE A N 1
ATOM 3107 C CA . ILE A 1 388 ? 4.672 -0.449 12.343 1.00 97.94 388 ILE A CA 1
ATOM 3108 C C . ILE A 1 388 ? 4.617 -0.414 10.814 1.00 97.94 388 ILE A C 1
ATOM 3110 O O . ILE A 1 388 ? 5.589 -0.018 10.174 1.00 97.94 388 ILE A O 1
ATOM 3114 N N . PHE A 1 389 ? 3.483 -0.786 10.216 1.00 98.19 389 PHE A N 1
ATOM 3115 C CA . PHE A 1 389 ? 3.314 -0.738 8.766 1.00 98.19 389 PHE A CA 1
ATOM 3116 C C . PHE A 1 389 ? 3.388 0.695 8.252 1.00 98.19 389 PHE A C 1
ATOM 3118 O O . PHE A 1 389 ? 4.086 0.939 7.277 1.00 98.19 389 PHE A O 1
ATOM 3125 N N . GLY A 1 390 ? 2.769 1.655 8.942 1.00 97.56 390 GLY A N 1
ATOM 3126 C CA . GLY A 1 390 ? 2.888 3.076 8.628 1.00 97.56 390 GLY A CA 1
ATOM 3127 C C . GLY A 1 390 ? 4.344 3.539 8.589 1.00 97.56 390 GLY A C 1
ATOM 3128 O O . GLY A 1 390 ? 4.750 4.160 7.614 1.00 97.56 390 GLY A O 1
ATOM 3129 N N . LEU A 1 391 ? 5.158 3.173 9.583 1.00 97.75 391 LEU A N 1
ATOM 3130 C CA . LEU A 1 391 ? 6.582 3.509 9.609 1.00 97.75 391 LEU A CA 1
ATOM 3131 C C . LEU A 1 391 ? 7.343 2.903 8.422 1.00 97.75 391 LEU A C 1
ATOM 3133 O O . LEU A 1 391 ? 8.116 3.607 7.775 1.00 97.75 391 LEU A O 1
ATOM 3137 N N . ILE A 1 392 ? 7.105 1.628 8.102 1.00 98.19 392 ILE A N 1
ATOM 3138 C CA . ILE A 1 392 ? 7.744 0.977 6.949 1.00 98.19 392 ILE A CA 1
ATOM 3139 C C . ILE A 1 392 ? 7.334 1.672 5.644 1.00 98.19 392 ILE A C 1
ATOM 3141 O O . ILE A 1 392 ? 8.192 1.951 4.808 1.00 98.19 392 ILE A O 1
ATOM 3145 N N . MET A 1 393 ? 6.048 1.999 5.486 1.00 97.88 393 MET A N 1
ATOM 3146 C CA . MET A 1 393 ? 5.517 2.708 4.318 1.00 97.88 393 MET A CA 1
ATOM 3147 C C . MET A 1 393 ? 6.112 4.111 4.174 1.00 97.88 393 MET A C 1
ATOM 3149 O O . MET A 1 393 ? 6.451 4.507 3.063 1.00 97.88 393 MET A O 1
ATOM 3153 N N . ILE A 1 394 ? 6.296 4.838 5.281 1.00 97.31 394 ILE A N 1
ATOM 3154 C CA . ILE A 1 394 ? 6.941 6.158 5.294 1.00 97.31 394 ILE A CA 1
ATOM 3155 C C . ILE A 1 394 ? 8.399 6.040 4.857 1.00 97.31 394 ILE A C 1
ATOM 3157 O O . ILE A 1 394 ? 8.817 6.751 3.949 1.00 97.31 394 ILE A O 1
ATOM 3161 N N . ILE A 1 395 ? 9.168 5.137 5.477 1.00 96.62 395 ILE A N 1
ATOM 3162 C CA . ILE A 1 395 ? 10.595 4.968 5.171 1.00 96.62 395 ILE A CA 1
ATOM 3163 C C . ILE A 1 395 ? 10.762 4.605 3.698 1.00 96.62 395 ILE A C 1
ATOM 3165 O O . ILE A 1 395 ? 11.443 5.308 2.961 1.00 96.62 395 ILE A O 1
ATOM 3169 N N . THR A 1 396 ? 10.083 3.551 3.248 1.00 96.06 396 THR A N 1
ATOM 3170 C CA . THR A 1 396 ? 10.179 3.094 1.857 1.00 96.06 396 THR A CA 1
ATOM 3171 C C . THR A 1 396 ? 9.643 4.132 0.865 1.00 96.06 396 THR A C 1
ATOM 3173 O O . THR A 1 396 ? 10.264 4.348 -0.171 1.00 96.06 396 THR A O 1
ATOM 3176 N N . GLY A 1 397 ? 8.542 4.821 1.183 1.00 94.50 397 GLY A N 1
ATOM 3177 C CA . GLY A 1 397 ? 7.960 5.876 0.348 1.00 94.50 397 GLY A CA 1
ATOM 3178 C C . GLY A 1 397 ? 8.882 7.083 0.174 1.00 94.50 397 GLY A C 1
ATOM 3179 O O . GLY A 1 397 ? 9.105 7.519 -0.951 1.00 94.50 397 GLY A O 1
ATOM 3180 N N . ILE A 1 398 ? 9.476 7.583 1.263 1.00 93.12 398 ILE A N 1
ATOM 3181 C CA . ILE A 1 398 ? 10.443 8.690 1.218 1.00 93.12 398 ILE A CA 1
ATOM 3182 C C . ILE A 1 398 ? 11.699 8.273 0.448 1.00 93.12 398 ILE A C 1
ATOM 3184 O O . ILE A 1 398 ? 12.187 9.040 -0.376 1.00 93.12 398 ILE A O 1
ATOM 3188 N N . THR A 1 399 ? 12.207 7.056 0.670 1.00 90.62 399 THR A N 1
ATOM 3189 C CA . THR A 1 399 ? 13.360 6.539 -0.078 1.00 90.62 399 THR A CA 1
ATOM 3190 C C . THR A 1 399 ? 13.092 6.538 -1.583 1.00 90.62 399 THR A C 1
ATOM 3192 O O . THR A 1 399 ? 13.928 7.021 -2.339 1.00 90.62 399 THR A O 1
ATOM 3195 N N . MET A 1 400 ? 11.922 6.064 -2.024 1.00 87.94 400 MET A N 1
ATOM 3196 C CA . MET A 1 400 ? 11.560 6.081 -3.447 1.00 87.94 400 MET A CA 1
ATOM 3197 C C . MET A 1 400 ? 11.320 7.490 -3.995 1.00 87.94 400 MET A C 1
ATOM 3199 O O . MET A 1 400 ? 11.571 7.725 -5.167 1.00 87.94 400 MET A O 1
ATOM 3203 N N . ALA A 1 401 ? 10.839 8.422 -3.169 1.00 86.69 401 ALA A N 1
ATOM 3204 C CA . ALA A 1 401 ? 10.590 9.797 -3.593 1.00 86.69 401 ALA A CA 1
ATOM 3205 C C . ALA A 1 401 ? 11.876 10.630 -3.745 1.00 86.69 401 ALA A C 1
ATOM 3207 O O . ALA A 1 401 ? 11.888 11.596 -4.500 1.00 86.69 401 ALA A O 1
ATOM 3208 N N . LEU A 1 402 ? 12.941 10.290 -3.008 1.00 83.44 402 LEU A N 1
ATOM 3209 C CA . LEU A 1 402 ? 14.195 11.056 -2.988 1.00 83.44 402 LEU A CA 1
ATOM 3210 C C . LEU A 1 402 ? 15.318 10.440 -3.831 1.00 83.44 402 LEU A C 1
ATOM 3212 O O . LEU A 1 402 ? 16.298 11.121 -4.126 1.00 83.44 402 LEU A O 1
ATOM 3216 N N . MET A 1 403 ? 15.222 9.156 -4.174 1.00 75.88 403 MET A N 1
ATOM 3217 C CA . MET A 1 403 ? 16.230 8.464 -4.972 1.00 75.88 403 MET A CA 1
ATOM 3218 C C . MET A 1 403 ? 15.755 8.317 -6.413 1.00 75.88 403 MET A C 1
ATOM 3220 O O . MET A 1 403 ? 14.678 7.788 -6.653 1.00 75.88 403 MET A O 1
ATOM 3224 N N . ASP A 1 404 ? 16.606 8.678 -7.375 1.00 57.09 404 ASP A N 1
ATOM 3225 C CA . ASP A 1 404 ? 16.291 8.494 -8.801 1.00 57.09 404 ASP A CA 1
ATOM 3226 C C . ASP A 1 404 ? 16.268 7.013 -9.224 1.00 57.09 404 ASP A C 1
ATOM 3228 O O . ASP A 1 404 ? 15.663 6.658 -10.231 1.00 57.09 404 ASP A O 1
ATOM 3232 N N . ASN A 1 405 ? 16.935 6.138 -8.463 1.00 60.00 405 ASN A N 1
ATOM 3233 C CA . ASN A 1 405 ? 16.924 4.691 -8.678 1.00 60.00 405 ASN A CA 1
ATOM 3234 C C . ASN A 1 405 ? 17.011 3.957 -7.324 1.00 60.00 405 ASN A C 1
ATOM 3236 O O . ASN A 1 405 ? 18.096 3.532 -6.913 1.00 60.00 405 ASN A O 1
ATOM 3240 N N . PRO A 1 406 ? 15.908 3.906 -6.556 1.00 68.44 406 PRO A N 1
ATOM 3241 C CA . PRO A 1 406 ? 15.884 3.211 -5.276 1.00 68.44 406 PRO A CA 1
ATOM 3242 C C . PRO A 1 406 ? 16.051 1.704 -5.501 1.00 68.44 406 PRO A C 1
ATOM 3244 O O . PRO A 1 406 ? 15.596 1.145 -6.498 1.00 68.44 406 PRO A O 1
ATOM 3247 N N . TRP A 1 407 ? 16.681 1.020 -4.547 1.00 72.75 407 TRP A N 1
ATOM 3248 C CA . TRP A 1 407 ? 16.897 -0.422 -4.648 1.00 72.75 407 TRP A CA 1
ATOM 3249 C C . TRP A 1 407 ? 15.582 -1.182 -4.850 1.00 72.75 407 TRP A C 1
ATOM 3251 O O . TRP A 1 407 ? 14.571 -0.888 -4.205 1.00 72.75 407 TRP A O 1
ATOM 3261 N N . GLN A 1 408 ? 15.609 -2.232 -5.672 1.00 72.88 408 GLN A N 1
ATOM 3262 C CA . GLN A 1 408 ? 14.424 -3.047 -5.974 1.00 72.88 408 GLN A CA 1
ATOM 3263 C C . GLN A 1 408 ? 13.785 -3.666 -4.721 1.00 72.88 408 GLN A C 1
ATOM 3265 O O . GLN A 1 408 ? 12.568 -3.893 -4.654 1.00 72.88 408 GLN A O 1
ATOM 3270 N N . PHE A 1 409 ? 14.605 -3.894 -3.696 1.00 81.31 409 PHE A N 1
ATOM 3271 C CA . PHE A 1 409 ? 14.169 -4.298 -2.368 1.00 81.31 409 PHE A CA 1
ATOM 3272 C C . PHE A 1 409 ? 13.158 -3.321 -1.746 1.00 81.31 409 PHE A C 1
ATOM 3274 O O . PHE A 1 409 ? 12.164 -3.759 -1.163 1.00 81.31 409 PHE A O 1
ATOM 3281 N N . ILE A 1 410 ? 13.362 -2.009 -1.902 1.00 88.19 410 ILE A N 1
ATOM 3282 C CA . ILE A 1 410 ? 12.486 -0.966 -1.352 1.00 88.19 410 ILE A CA 1
ATOM 3283 C C . ILE A 1 410 ? 11.122 -1.004 -2.037 1.00 88.19 410 ILE A C 1
ATOM 3285 O O . ILE A 1 410 ? 10.103 -1.085 -1.350 1.00 88.19 410 ILE A O 1
ATOM 3289 N N . HIS A 1 411 ? 11.097 -1.042 -3.372 1.00 85.50 411 HIS A N 1
ATOM 3290 C CA . HIS A 1 411 ? 9.856 -1.163 -4.140 1.00 85.50 411 HIS A CA 1
ATOM 3291 C C . HIS A 1 411 ? 9.058 -2.406 -3.743 1.00 85.50 411 HIS A C 1
ATOM 3293 O O . HIS A 1 411 ? 7.841 -2.351 -3.554 1.00 85.50 411 HIS A O 1
ATOM 3299 N N . SER A 1 412 ? 9.746 -3.541 -3.601 1.00 88.44 412 SER A N 1
ATOM 3300 C CA . SER A 1 412 ? 9.087 -4.803 -3.272 1.00 88.44 412 SER A CA 1
ATOM 3301 C C . SER A 1 412 ? 8.568 -4.821 -1.840 1.00 88.44 412 SER A C 1
ATOM 3303 O O . SER A 1 412 ? 7.422 -5.205 -1.618 1.00 88.44 412 SER A O 1
ATOM 3305 N N . THR A 1 413 ? 9.349 -4.312 -0.889 1.00 92.62 413 THR A N 1
ATOM 3306 C CA . THR A 1 413 ? 8.916 -4.152 0.504 1.00 92.62 413 THR A CA 1
ATOM 3307 C C . THR A 1 413 ? 7.691 -3.247 0.602 1.00 92.62 413 THR A C 1
ATOM 3309 O O . THR A 1 413 ? 6.715 -3.620 1.251 1.00 92.62 413 THR A O 1
ATOM 3312 N N . HIS A 1 414 ? 7.702 -2.099 -0.083 1.00 94.69 414 HIS A N 1
ATOM 3313 C CA . HIS A 1 414 ? 6.587 -1.153 -0.079 1.00 94.69 414 HIS A CA 1
ATOM 3314 C C . HIS A 1 414 ? 5.293 -1.810 -0.576 1.00 94.69 414 HIS A C 1
ATOM 3316 O O . HIS A 1 414 ? 4.275 -1.764 0.107 1.00 94.69 414 HIS A O 1
ATOM 3322 N N . ALA A 1 415 ? 5.339 -2.501 -1.720 1.00 92.06 415 ALA A N 1
ATOM 3323 C CA . ALA A 1 415 ? 4.165 -3.155 -2.301 1.00 92.06 415 ALA A CA 1
ATOM 3324 C C . ALA A 1 415 ? 3.612 -4.298 -1.427 1.00 92.06 415 ALA A C 1
ATOM 3326 O O . ALA A 1 415 ? 2.395 -4.432 -1.264 1.00 92.06 415 ALA A O 1
ATOM 3327 N N . ILE A 1 416 ? 4.491 -5.118 -0.842 1.00 92.88 416 ILE A N 1
ATOM 3328 C CA . ILE A 1 416 ? 4.093 -6.240 0.020 1.00 92.88 416 ILE A CA 1
ATOM 3329 C C . ILE A 1 416 ? 3.448 -5.717 1.308 1.00 92.88 416 ILE A C 1
ATOM 3331 O O . ILE A 1 416 ? 2.358 -6.155 1.678 1.00 92.88 416 ILE A O 1
ATOM 3335 N N . VAL A 1 417 ? 4.087 -4.748 1.971 1.00 96.06 417 VAL A N 1
ATOM 3336 C CA . VAL A 1 417 ? 3.561 -4.161 3.211 1.00 96.06 417 VAL A CA 1
ATOM 3337 C C . VAL A 1 417 ? 2.261 -3.411 2.946 1.00 96.06 417 VAL A C 1
ATOM 3339 O O . VAL A 1 417 ? 1.313 -3.595 3.706 1.00 96.06 417 VAL A O 1
ATOM 3342 N N . ALA A 1 418 ? 2.159 -2.655 1.848 1.00 95.81 418 ALA A N 1
ATOM 3343 C CA . ALA A 1 418 ? 0.915 -2.004 1.439 1.00 95.81 418 ALA A CA 1
ATOM 3344 C C . ALA A 1 418 ? -0.232 -3.013 1.292 1.00 95.81 418 ALA A C 1
ATOM 3346 O O . ALA A 1 418 ? -1.318 -2.799 1.827 1.00 95.81 418 ALA A O 1
ATOM 3347 N N . SER A 1 419 ? 0.026 -4.144 0.632 1.00 93.38 419 SER A N 1
ATOM 3348 C CA . SER A 1 419 ? -0.969 -5.198 0.403 1.00 93.38 419 SER A CA 1
ATOM 3349 C C . SER A 1 419 ? -1.509 -5.777 1.717 1.00 93.38 419 SER A C 1
ATOM 3351 O O . SER A 1 419 ? -2.722 -5.897 1.902 1.00 93.38 419 SER A O 1
ATOM 3353 N N . VAL A 1 420 ? -0.618 -6.082 2.668 1.00 94.56 420 VAL A N 1
ATOM 3354 C CA . VAL A 1 420 ? -1.001 -6.579 4.001 1.00 94.56 420 VAL A CA 1
ATOM 3355 C C . VAL A 1 420 ? -1.717 -5.497 4.813 1.00 94.56 420 VAL A C 1
ATOM 3357 O O . VAL A 1 420 ? -2.696 -5.780 5.506 1.00 94.56 420 VAL A O 1
ATOM 3360 N N . PHE A 1 421 ? -1.267 -4.246 4.715 1.00 97.00 421 PHE A N 1
ATOM 3361 C CA . PHE A 1 421 ? -1.870 -3.132 5.436 1.00 97.00 421 PHE A CA 1
ATOM 3362 C C . PHE A 1 421 ? -3.306 -2.879 4.952 1.00 97.00 421 PHE A C 1
ATOM 3364 O O . PHE A 1 421 ? -4.219 -2.756 5.767 1.00 97.00 421 PHE A O 1
ATOM 3371 N N . VAL A 1 422 ? -3.548 -2.914 3.640 1.00 95.94 422 VAL A N 1
ATOM 3372 C CA . VAL A 1 422 ? -4.897 -2.808 3.061 1.00 95.94 422 VAL A CA 1
ATOM 3373 C C . VAL A 1 422 ? -5.794 -3.948 3.545 1.00 95.94 422 VAL A C 1
ATOM 3375 O O . VAL A 1 422 ? -6.897 -3.690 4.025 1.00 95.94 422 VAL A O 1
ATOM 3378 N N . ALA A 1 423 ? -5.310 -5.194 3.514 1.00 94.81 423 ALA A N 1
ATOM 3379 C CA . ALA A 1 423 ? -6.039 -6.348 4.046 1.00 94.81 423 ALA A CA 1
ATOM 3380 C C . ALA A 1 423 ? -6.449 -6.158 5.521 1.00 94.81 423 ALA A C 1
ATOM 3382 O O . ALA A 1 423 ? -7.594 -6.413 5.904 1.00 94.81 423 ALA A O 1
ATOM 3383 N N . MET A 1 424 ? -5.536 -5.648 6.348 1.00 95.75 424 MET A N 1
ATOM 3384 C CA . MET A 1 424 ? -5.805 -5.346 7.753 1.00 95.75 424 MET A CA 1
ATOM 3385 C C . MET A 1 424 ? -6.865 -4.242 7.920 1.00 95.75 424 MET A C 1
ATOM 3387 O O . MET A 1 424 ? -7.757 -4.367 8.765 1.00 95.75 424 MET A O 1
ATOM 3391 N N . VAL A 1 425 ? -6.807 -3.179 7.108 1.00 96.38 425 VAL A N 1
ATOM 3392 C CA . VAL A 1 425 ? -7.790 -2.081 7.123 1.00 96.38 425 VAL A CA 1
ATOM 3393 C C . VAL A 1 425 ? -9.182 -2.573 6.719 1.00 96.38 425 VAL A C 1
ATOM 3395 O O . VAL A 1 425 ? -10.165 -2.165 7.337 1.00 96.38 425 VAL A O 1
ATOM 3398 N N . LEU A 1 426 ? -9.293 -3.499 5.760 1.00 95.44 426 LEU A N 1
ATOM 3399 C CA . LEU A 1 426 ? -10.575 -4.118 5.391 1.00 95.44 426 LEU A CA 1
ATOM 3400 C C . LEU A 1 426 ? -11.202 -4.883 6.567 1.00 95.44 426 LEU A C 1
ATOM 3402 O O . LEU A 1 426 ? -12.397 -4.737 6.835 1.00 95.44 426 LEU A O 1
ATOM 3406 N N . GLY A 1 427 ? -10.399 -5.637 7.323 1.00 94.38 427 GLY A N 1
ATOM 3407 C CA . GLY A 1 427 ? -10.862 -6.297 8.548 1.00 94.38 427 GLY A CA 1
ATOM 3408 C C . GLY A 1 427 ? -11.339 -5.299 9.612 1.00 94.38 427 GLY A C 1
ATOM 3409 O O . GLY A 1 427 ? -12.398 -5.477 10.219 1.00 94.38 427 GLY A O 1
ATOM 3410 N N . HIS A 1 428 ? -10.606 -4.199 9.803 1.00 94.38 428 HIS A N 1
ATOM 3411 C CA . HIS A 1 428 ? -11.012 -3.118 10.705 1.00 94.38 428 HIS A CA 1
ATOM 3412 C C . HIS A 1 428 ? -12.314 -2.433 10.267 1.00 94.38 428 HIS A C 1
ATOM 3414 O O . HIS A 1 428 ? -13.172 -2.142 11.109 1.00 94.38 428 HIS A O 1
ATOM 3420 N N . LEU A 1 429 ? -12.485 -2.216 8.961 1.00 94.62 429 LEU A N 1
ATOM 3421 C CA . LEU A 1 429 ? -13.694 -1.651 8.372 1.00 94.62 429 LEU A CA 1
ATOM 3422 C C . LEU A 1 429 ? -14.903 -2.549 8.653 1.00 94.62 429 LEU A C 1
ATOM 3424 O O . LEU A 1 429 ? -15.922 -2.068 9.150 1.00 94.62 429 LEU A O 1
ATOM 3428 N N . TYR A 1 430 ? -14.768 -3.859 8.427 1.00 94.81 430 TYR A N 1
ATOM 3429 C CA . TYR A 1 430 ? -15.812 -4.836 8.729 1.00 94.81 430 TYR A CA 1
ATOM 3430 C C . TYR A 1 430 ? -16.220 -4.811 10.208 1.00 94.81 430 TYR A C 1
ATOM 3432 O O . TYR A 1 430 ? -17.409 -4.693 10.531 1.00 94.81 430 TYR A O 1
ATOM 3440 N N . LEU A 1 431 ? -15.242 -4.866 11.119 1.00 92.12 431 LEU A N 1
ATOM 3441 C CA . LEU A 1 431 ? -15.513 -4.877 12.557 1.00 92.12 431 LEU A CA 1
ATOM 3442 C C . LEU A 1 431 ? -16.187 -3.587 13.044 1.00 92.12 431 LEU A C 1
ATOM 3444 O O . LEU A 1 431 ? -16.997 -3.630 13.973 1.00 92.12 431 LEU A O 1
ATOM 3448 N N . SER A 1 432 ? -15.865 -2.452 12.423 1.00 89.06 432 SER A N 1
ATOM 3449 C CA . SER A 1 432 ? -16.348 -1.130 12.838 1.00 89.06 432 SER A CA 1
ATOM 3450 C C . SER A 1 432 ? -17.702 -0.758 12.230 1.00 89.06 432 SER A C 1
ATOM 3452 O O . SER A 1 432 ? -18.506 -0.100 12.893 1.00 89.06 432 SER A O 1
ATOM 3454 N N . LEU A 1 433 ? -17.963 -1.168 10.984 1.00 90.88 433 LEU A N 1
ATOM 3455 C CA . LEU A 1 433 ? -19.206 -0.858 10.272 1.00 90.88 433 LEU A CA 1
ATOM 3456 C C . LEU A 1 433 ? -20.300 -1.901 10.500 1.00 90.88 433 LEU A C 1
ATOM 3458 O O . LEU A 1 433 ? -21.473 -1.543 10.605 1.00 90.88 433 LEU A O 1
ATOM 3462 N N . ILE A 1 434 ? -19.930 -3.184 10.538 1.00 91.50 434 ILE A N 1
ATOM 3463 C CA . ILE A 1 434 ? -20.889 -4.289 10.430 1.00 91.50 434 ILE A CA 1
ATOM 3464 C C . ILE A 1 434 ? -20.917 -5.125 11.704 1.00 91.50 434 ILE A C 1
ATOM 3466 O O . ILE A 1 434 ? -21.998 -5.331 12.256 1.00 91.50 434 ILE A O 1
ATOM 3470 N N . ALA A 1 435 ? -19.765 -5.615 12.172 1.00 88.94 435 ALA A N 1
ATOM 3471 C CA . ALA A 1 435 ? -19.742 -6.624 13.233 1.00 88.94 435 ALA A CA 1
ATOM 3472 C C . ALA A 1 435 ? -20.196 -6.080 14.598 1.00 88.94 435 ALA A C 1
ATOM 3474 O O . ALA A 1 435 ? -20.851 -6.801 15.348 1.00 88.94 435 ALA A O 1
ATOM 3475 N N . ASN A 1 436 ? -19.885 -4.819 14.925 1.00 89.38 436 ASN A N 1
ATOM 3476 C CA . ASN A 1 436 ? -20.216 -4.214 16.218 1.00 89.38 436 ASN A CA 1
ATOM 3477 C C . ASN A 1 436 ? -21.256 -3.101 16.079 1.00 89.38 436 ASN A C 1
ATOM 3479 O O . ASN A 1 436 ? -20.961 -2.011 15.579 1.00 89.38 436 ASN A O 1
ATOM 3483 N N . GLU A 1 437 ? -22.465 -3.333 16.589 1.00 88.12 437 GLU A N 1
ATOM 3484 C CA . GLU A 1 437 ? -23.558 -2.370 16.462 1.00 88.12 437 GLU A CA 1
ATOM 3485 C C . GLU A 1 437 ? -23.253 -1.028 17.134 1.00 88.12 437 GLU A C 1
ATOM 3487 O O . GLU A 1 437 ? -22.630 -0.959 18.193 1.00 88.12 437 GLU A O 1
ATOM 3492 N N . LYS A 1 438 ? -23.737 0.054 16.510 1.00 86.31 438 LYS A N 1
ATOM 3493 C CA . LYS A 1 438 ? -23.675 1.437 17.022 1.00 86.31 438 LYS A CA 1
ATOM 3494 C C . LYS A 1 438 ? -22.248 1.986 17.240 1.00 86.31 438 LYS A C 1
ATOM 3496 O O . LYS A 1 438 ? -22.106 3.117 17.696 1.00 86.31 438 LYS A O 1
ATOM 3501 N N . THR A 1 439 ? -21.209 1.254 16.826 1.00 89.81 439 THR A N 1
ATOM 3502 C CA . THR A 1 439 ? -19.792 1.648 16.957 1.00 89.81 439 THR A CA 1
ATOM 3503 C C . THR A 1 439 ? -19.396 2.771 16.001 1.00 89.81 439 THR A C 1
ATOM 3505 O O . THR A 1 439 ? -18.647 3.662 16.389 1.00 89.81 439 THR A O 1
ATOM 3508 N N . ILE A 1 440 ? -19.943 2.796 14.779 1.00 90.81 440 ILE A N 1
ATOM 3509 C CA . ILE A 1 440 ? -19.624 3.806 13.750 1.00 90.81 440 ILE A CA 1
ATOM 3510 C C . ILE A 1 440 ? -19.775 5.252 14.259 1.00 90.81 440 ILE A C 1
ATOM 3512 O O . ILE A 1 440 ? -18.979 6.135 13.936 1.00 90.81 440 ILE A O 1
ATOM 3516 N N . ARG A 1 441 ? -20.750 5.494 15.145 1.00 92.12 441 ARG A N 1
ATOM 3517 C CA . ARG A 1 441 ? -20.995 6.804 15.756 1.00 92.12 441 ARG A CA 1
ATOM 3518 C C . ARG A 1 441 ? -19.782 7.323 16.533 1.00 92.12 441 ARG A C 1
ATOM 3520 O O . ARG A 1 441 ? -19.554 8.534 16.549 1.00 92.12 441 ARG A O 1
ATOM 3527 N N . ALA A 1 442 ? -18.993 6.431 17.131 1.00 90.94 442 ALA A N 1
ATOM 3528 C CA . ALA A 1 442 ? -17.818 6.792 17.910 1.00 90.94 442 ALA A CA 1
ATOM 3529 C C . ALA A 1 442 ? -16.842 7.654 17.103 1.00 90.94 442 ALA A C 1
ATOM 3531 O O . ALA A 1 442 ? -16.296 8.606 17.653 1.00 90.94 442 ALA A O 1
ATOM 3532 N N . ILE A 1 443 ? -16.657 7.370 15.808 1.00 92.50 443 ILE A N 1
ATOM 3533 C CA . ILE A 1 443 ? -15.667 8.077 14.989 1.00 92.50 443 ILE A CA 1
ATOM 3534 C C . ILE A 1 443 ? -16.253 9.232 14.175 1.00 92.50 443 ILE A C 1
ATOM 3536 O O . ILE A 1 443 ? -15.584 10.245 14.006 1.00 92.50 443 ILE A O 1
ATOM 3540 N N . PHE A 1 444 ? -17.513 9.148 13.738 1.00 90.31 444 PHE A N 1
ATOM 3541 C CA . PHE A 1 444 ? -18.136 10.246 12.987 1.00 90.31 444 PHE A CA 1
ATOM 3542 C C . PHE A 1 444 ? -18.729 11.322 13.902 1.00 90.31 444 PHE A C 1
ATOM 3544 O O . PHE A 1 444 ? -18.564 12.512 13.647 1.00 90.31 444 PHE A O 1
ATOM 3551 N N . ILE A 1 445 ? -19.362 10.934 15.013 1.00 93.12 445 ILE A N 1
ATOM 3552 C CA . ILE A 1 445 ? -20.047 11.868 15.927 1.00 93.12 445 ILE A CA 1
ATOM 3553 C C . ILE A 1 445 ? -19.256 12.090 17.222 1.00 93.12 445 ILE A C 1
ATOM 3555 O O . ILE A 1 445 ? -19.328 13.168 17.808 1.00 93.12 445 ILE A O 1
ATOM 3559 N N . GLY A 1 446 ? -18.460 11.112 17.657 1.00 92.94 446 GLY A N 1
ATOM 3560 C CA . GLY A 1 446 ? -17.593 11.247 18.833 1.00 92.94 446 GLY A CA 1
ATOM 3561 C C . GLY A 1 446 ? -18.218 10.777 20.140 1.00 92.94 446 G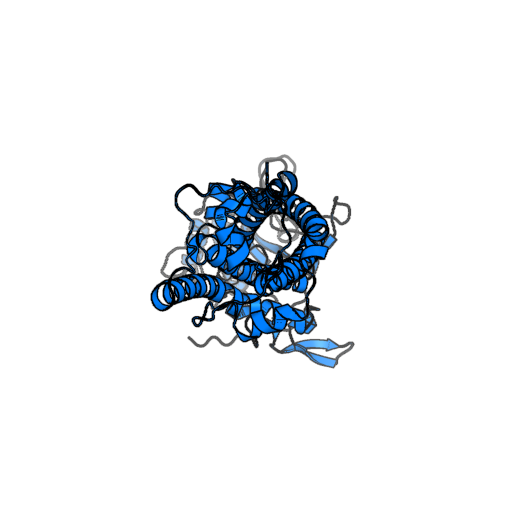LY A C 1
ATOM 3562 O O . GLY A 1 446 ? -17.493 10.632 21.122 1.00 92.94 446 GLY A O 1
ATOM 3563 N N . THR A 1 447 ? -19.527 10.502 20.163 1.00 94.62 447 THR A N 1
ATOM 3564 C CA . THR A 1 447 ? -20.239 10.035 21.362 1.00 94.62 447 THR A CA 1
ATOM 3565 C C . THR A 1 447 ? -20.832 8.642 21.197 1.00 94.62 447 THR A C 1
ATOM 3567 O O . THR A 1 447 ? -21.223 8.253 20.096 1.00 94.62 447 THR A O 1
ATOM 3570 N N . VAL A 1 448 ? -20.918 7.893 22.293 1.00 94.50 448 VAL A N 1
ATOM 3571 C CA . VAL A 1 448 ? -21.471 6.533 22.354 1.00 94.50 448 VAL A CA 1
ATOM 3572 C C . VAL A 1 448 ? -22.522 6.422 23.457 1.00 94.50 448 VAL A C 1
ATOM 3574 O O . VAL A 1 448 ? -22.622 7.288 24.325 1.00 94.50 448 VAL A O 1
ATOM 3577 N N . TYR A 1 449 ? -23.337 5.372 23.387 1.00 94.44 449 TYR A N 1
ATOM 3578 C CA . TYR A 1 449 ? -24.281 5.017 24.448 1.00 94.44 449 TYR A CA 1
ATOM 3579 C C . TYR A 1 449 ? -23.529 4.492 25.673 1.00 94.44 449 TYR A C 1
ATOM 3581 O O . TYR A 1 449 ? -22.465 3.879 25.533 1.00 94.44 449 TYR A O 1
ATOM 3589 N N . LYS A 1 450 ? -24.093 4.698 26.860 1.00 93.00 450 LYS A N 1
ATOM 3590 C CA . LYS A 1 450 ? -23.531 4.189 28.110 1.00 93.00 450 LYS A CA 1
ATOM 3591 C C . LYS A 1 450 ? -23.560 2.664 28.126 1.00 93.00 450 LYS A C 1
ATOM 3593 O O . LYS A 1 450 ? -22.531 2.036 28.362 1.00 93.00 450 LYS A O 1
ATOM 3598 N N . SER A 1 451 ? -24.682 2.082 27.710 1.00 92.12 451 SER A N 1
ATOM 3599 C CA . SER A 1 451 ? -24.842 0.636 27.515 1.00 92.12 451 SER A CA 1
ATOM 3600 C C . SER A 1 451 ? -23.812 0.039 26.544 1.00 92.12 451 SER A C 1
ATOM 3602 O O . SER A 1 451 ? -23.318 -1.071 26.745 1.00 92.12 451 SER A O 1
ATOM 3604 N N . TRP A 1 452 ? -23.423 0.786 25.503 1.00 92.75 452 TRP A N 1
ATOM 3605 C CA . TRP A 1 452 ? -22.349 0.386 24.585 1.00 92.75 452 TRP A CA 1
ATOM 3606 C C . TRP A 1 452 ? -20.980 0.407 25.276 1.00 92.75 452 TRP A C 1
ATOM 3608 O O . TRP A 1 452 ? -20.210 -0.545 25.132 1.00 92.75 452 TRP A O 1
ATOM 3618 N N . ALA A 1 453 ? -20.682 1.470 26.031 1.00 92.31 453 ALA A N 1
ATOM 3619 C CA . ALA A 1 453 ? -19.416 1.616 26.745 1.00 92.31 453 ALA A CA 1
ATOM 3620 C C . ALA A 1 453 ? -19.244 0.512 27.796 1.00 92.31 453 ALA A C 1
ATOM 3622 O O . ALA A 1 453 ? -18.201 -0.128 27.835 1.00 92.31 453 ALA A O 1
ATOM 3623 N N . GLU A 1 454 ? -20.282 0.222 28.575 1.00 89.94 454 GLU A N 1
ATOM 3624 C CA . GLU A 1 454 ? -20.263 -0.830 29.593 1.00 89.94 454 GLU A CA 1
ATOM 3625 C C . GLU A 1 454 ? -20.108 -2.223 28.973 1.00 89.94 454 GLU A C 1
ATOM 3627 O O . GLU A 1 454 ? -19.291 -3.017 29.437 1.00 89.94 454 GLU A O 1
ATOM 3632 N N . LYS A 1 455 ? -20.809 -2.503 27.866 1.00 88.44 455 LYS A N 1
ATOM 3633 C CA . LYS A 1 455 ? -20.751 -3.810 27.196 1.00 88.44 455 LYS A CA 1
ATOM 3634 C C . LYS A 1 455 ? -19.412 -4.099 26.519 1.00 88.44 455 LYS A C 1
ATOM 3636 O O . LYS A 1 455 ? -18.919 -5.224 26.572 1.00 88.44 455 LYS A O 1
ATOM 3641 N N . PHE A 1 456 ? -18.861 -3.129 25.795 1.00 88.81 456 PHE A N 1
ATOM 3642 C CA . PHE A 1 456 ? -17.643 -3.344 25.007 1.00 88.81 456 PHE A CA 1
ATOM 3643 C C . PHE A 1 456 ? -16.364 -2.959 25.747 1.00 88.81 456 PHE A C 1
ATOM 3645 O O . PHE A 1 456 ? -15.287 -3.425 25.373 1.00 88.81 456 PHE A O 1
ATOM 3652 N N . HIS A 1 457 ? -16.476 -2.108 26.766 1.00 92.19 457 HIS A N 1
ATOM 3653 C CA . HIS A 1 457 ? -15.362 -1.444 27.430 1.00 92.19 457 HIS A CA 1
ATOM 3654 C C . HIS A 1 457 ? -15.613 -1.304 28.942 1.00 92.19 457 HIS A C 1
ATOM 3656 O O . HIS A 1 457 ? -15.465 -0.223 29.505 1.00 92.19 457 HIS A O 1
ATOM 3662 N N . SER A 1 458 ? -15.969 -2.399 29.618 1.00 90.94 458 SER A N 1
ATOM 3663 C CA . SER A 1 458 ? -16.368 -2.407 31.038 1.00 90.94 458 SER A CA 1
ATOM 3664 C C . SER A 1 458 ? -15.340 -1.831 32.027 1.00 90.94 458 SER A C 1
ATOM 3666 O O . SER A 1 458 ? -15.708 -1.406 33.118 1.00 90.94 458 SER A O 1
ATOM 3668 N N . LEU A 1 459 ? -14.053 -1.780 31.665 1.00 90.50 459 LEU A N 1
ATOM 3669 C CA . LEU A 1 459 ? -12.982 -1.189 32.480 1.00 90.50 459 LEU A CA 1
ATOM 3670 C C . LEU A 1 459 ? -12.622 0.243 32.060 1.00 90.50 459 LEU A C 1
ATOM 3672 O O . LEU A 1 459 ? -11.630 0.806 32.538 1.00 90.50 459 LEU A O 1
ATOM 3676 N N . TRP A 1 460 ? -13.353 0.827 31.113 1.00 92.44 460 TRP A N 1
ATOM 3677 C CA . TRP A 1 460 ? -13.130 2.192 30.667 1.00 92.44 460 TRP A CA 1
ATOM 3678 C C . TRP A 1 460 ? -13.785 3.182 31.628 1.00 92.44 460 TRP A C 1
ATOM 3680 O O . TRP A 1 460 ? -14.996 3.188 31.816 1.00 92.44 460 TRP A O 1
ATOM 3690 N N . ARG A 1 461 ? -12.966 4.062 32.208 1.00 88.19 461 ARG A N 1
ATOM 3691 C CA . ARG A 1 461 ? -13.439 5.248 32.925 1.00 88.19 461 ARG A CA 1
ATOM 3692 C C . ARG A 1 461 ? -13.660 6.368 31.911 1.00 88.19 461 ARG A C 1
ATOM 3694 O O . ARG A 1 461 ? -12.700 6.782 31.258 1.00 88.19 461 ARG A O 1
ATOM 3701 N N . TYR A 1 462 ? -14.907 6.799 31.751 1.00 84.69 462 TYR A N 1
ATOM 3702 C CA . TYR A 1 462 ? -15.322 7.758 30.731 1.00 84.69 462 TYR A CA 1
ATOM 3703 C C . TYR A 1 462 ? -15.972 9.004 31.325 1.00 84.69 462 TYR A C 1
ATOM 3705 O O . TYR A 1 462 ? -16.465 8.993 32.449 1.00 84.69 462 TYR A O 1
ATOM 3713 N N . GLU A 1 463 ? -15.966 10.072 30.533 1.00 79.44 463 GLU A N 1
ATOM 3714 C CA . GLU A 1 463 ? -16.645 11.329 30.831 1.00 79.44 463 GLU A CA 1
ATOM 3715 C C . GLU A 1 463 ? -17.963 11.394 30.049 1.00 79.44 463 GLU A C 1
ATOM 3717 O O . GLU A 1 463 ? -18.039 10.995 28.878 1.00 79.44 463 GLU A O 1
ATOM 3722 N N . GLU A 1 464 ? -19.007 11.899 30.701 1.00 79.94 464 GLU A N 1
ATOM 3723 C CA . GLU A 1 464 ? -20.314 12.126 30.090 1.00 79.94 464 GLU A CA 1
ATOM 3724 C C . GLU A 1 464 ? -20.458 13.599 29.699 1.00 79.94 464 GLU A C 1
ATOM 3726 O O . GLU A 1 464 ? -20.067 14.505 30.437 1.00 79.94 464 GLU A O 1
ATOM 3731 N N . LYS A 1 465 ? -21.015 13.847 28.512 1.00 71.31 465 LYS A N 1
ATOM 3732 C CA . LYS A 1 465 ? -21.394 15.189 28.083 1.00 71.31 465 LYS A CA 1
ATOM 3733 C C . LYS A 1 465 ? -22.681 15.572 28.816 1.00 71.31 465 LYS A C 1
ATOM 3735 O O . LYS A 1 465 ? -23.717 14.965 28.540 1.00 71.31 465 LYS A O 1
ATOM 3740 N N . ILE A 1 466 ? -22.565 16.523 29.747 1.00 56.94 466 ILE A N 1
ATOM 3741 C CA . ILE A 1 466 ? -23.685 17.112 30.503 1.00 56.94 466 ILE A CA 1
ATOM 3742 C C . ILE A 1 466 ? -24.678 17.768 29.543 1.00 56.94 466 ILE A C 1
ATOM 3744 O O . ILE A 1 466 ? -24.214 18.441 28.588 1.00 56.94 466 ILE A O 1
#

Secondary structure (DSSP, 8-state):
------S--B-------SSS--SSSB--EEEEPPPTTT--PEEEEE-S---B-TTSPBPPS-PPPTTSTT-EEEEEE-PEEEEEE-S---SSS------TTTTTS--S---BPBHHHHHHHHTTSTT-PBPTT-SS-B-GGG--HHHHHHHHHHHHTTSTT-EEEEEE--EES--SSS-TTTTT-SSHHHHHSTT-HHHHSEEEEEETTTEEEEEEHHHHTT--HHHHHHHHHIIIIIHHHHHHHHHHHHHHHHHHHHHH--B---PPTT----EE-S-HHHHHHHHHHHHHHHHHHHHHHHHHH--HHHHHHHHSSHHHHHHHHHHHHHHHHHHHHHHHHHHTTTT---TTHHHHHHTGGGSSS--S-----SS-HHHHHHHHHHHHHHHHHHHHHHHHHH-SS--HHHHHHHHHHHHHHHHHHHHHHHIIIIIBTT-THHHHTSEE-HHHHHHH-TT----B--

pLDDT: mean 71.49, std 21.93, range [19.52, 98.19]

Foldseek 3Di:
DDDDPDPDFWFFWDDDDDDDDDRAWFTWTTWDDDTLLDDDFDWAWAQPDFDAPPVRHTFFADGDDPPDVRIDTFTWDWIKIKFKALQWDPDDPDIDRCDPVCLAPDSDDHHTHTLLLLQVLQVVDPPRDDPPPSRNITDRVRDDPVSVVSSQVSSCVVRVNIDIRIYTHTDGPPPLPDACVVVVHPHPCCQQADVRCNFQNWHWDDDPDPDIDTDGNCVVVVHDPVLSVLSNCCRVPVLVCLVVLVVVLVVVLVVLCVPPNAPDFDFDVPFDQFFFLADPVLLVLVVLLVVLLVLLLVLVVCSSVVPQVVCCVPQVGNVSSVVSNLVSLVSNLVSLVVNCVVCVVVLDDDPLLVQCVVCVVCSVHDDFDRAAESDHNVRSVLNVLCSVLNVLLNVLVVQVVPDPDRRSSSVSSNSNSSSVNVSSVSNVCSCQPTRYPPNVCCNPVRTGTPSSCCRRHVPYDTDGRD

Nearest PDB structures (foldseek):
  1kqf-assembly1_C  TM=8.748E-01  e=7.612E-09  Escherichia coli
  8tn6-assembly1_C  TM=4.378E-01  e=6.242E+00  synthetic construct
  8w6e-assembly1_A  TM=2.942E-01  e=7.233E+00  artificial sequences